Protein AF-A0A9R1AJ92-F1 (afdb_monomer)

Secondary structure (DSSP, 8-state):
-----TTTTS--HHHHHHHHHHHHHHHHHHHHHT-HHHHHHIIIIIHHHHHHHH-TT--SHHHHHHHHHHTTS-HHHHHHHHHHHHHHHHHHIIIIIGGGS--SS--S---HHHHHHHHHHHHHHHHHHHHTPPPPTTS-TTT--HHHHHHHHHHHHHHHHHHHHHHSS----GGGG-HHHHHHHS-HHHHHHHT--STTSHHHHHHHHHHHHHHHHHHHHHHHHHHHHHHHHHHT-SSPPPTTS-HHHHHHHHHHHSPPPTT--HHHHHHHHHHIIIIIIHHH-SS--HHHHHHHHHHHHHHHHHHHHHHHHHH-------GGGS-TTTHHHHHHHHHHHHHHTTTTHHHHHHHTTT---SSSS--HHHHHHHHHHHHHHHHHHHHHHHHHHHHHHHTT-HHHHHHHHHHHHHHHHTTTT-TT-TT--TT-HHHHHHHHHHHHHHSTTS---HHHHHHHHHHHHHHHT--SS-HHHHHHHHHHHHHHHHHHHHHHHHHHH-S---GGGTTTS-THHHHS--

Radius of gyration: 37.35 Å; Cα contacts (8 Å, |Δi|>4): 390; chains: 1; bounding box: 78×47×112 Å

Mean predicted aligned error: 16.22 Å

Organism: Triticum turgidum subsp. durum (NCBI:txid4567)

InterPro domains:
  IPR045065 Exportin-1/5 [PTHR11223] (3-521)

Solvent-accessible surface area (backbone atoms only — not comparable to full-atom values): 30553 Å² total; per-residue (Å²): 132,88,84,58,63,103,69,50,56,62,65,51,28,64,64,35,53,67,44,47,62,57,52,49,49,50,55,51,48,25,61,77,65,65,35,64,66,54,45,47,47,45,62,70,53,52,44,52,33,48,52,57,56,73,39,81,84,46,92,44,72,62,45,52,49,33,59,64,45,47,80,77,42,64,63,71,45,41,56,50,26,54,52,54,45,50,50,48,52,51,51,50,37,61,64,67,48,57,66,70,71,69,89,66,96,73,97,77,86,72,64,65,73,55,52,53,53,54,51,51,52,49,55,47,51,53,50,48,56,53,65,66,58,77,82,59,91,88,56,60,76,92,73,64,44,58,70,58,50,58,48,49,64,66,45,46,63,58,53,51,53,49,50,55,54,56,68,72,46,84,78,88,52,91,73,67,75,44,56,67,62,51,61,69,70,50,53,68,66,60,31,59,76,72,64,60,84,52,64,83,35,73,65,46,52,38,51,52,52,51,47,60,65,41,44,61,28,55,49,39,50,50,49,29,60,49,42,37,52,52,39,45,46,57,73,68,37,82,80,69,84,53,87,87,52,62,67,64,58,58,47,52,52,51,51,75,79,39,82,74,55,96,84,60,53,74,64,61,52,49,52,35,52,48,46,41,48,68,46,50,38,57,50,74,43,83,72,86,39,74,65,38,51,62,68,38,38,71,59,54,40,54,49,43,49,37,44,33,48,40,54,32,62,75,53,50,65,76,83,72,90,54,30,82,67,40,60,81,88,45,20,67,56,41,41,52,50,53,49,47,48,59,59,41,47,78,56,72,55,52,56,56,62,32,66,75,68,74,54,96,76,89,79,89,62,81,54,65,65,58,54,48,49,54,52,52,53,48,51,50,50,53,52,51,52,50,47,47,51,52,51,52,52,37,56,55,48,46,76,77,33,70,68,57,43,53,54,51,50,52,52,53,50,54,39,49,76,75,43,67,79,51,78,85,49,87,84,61,71,82,82,42,66,66,56,55,53,54,45,51,50,50,30,54,74,52,44,61,94,65,80,71,56,68,37,59,36,52,51,50,50,54,52,50,52,58,40,73,67,47,83,88,50,59,64,64,62,43,43,51,56,52,50,50,52,51,47,50,49,49,56,50,33,56,53,51,49,51,68,64,47,48,92,73,86,64,76,92,45,61,82,68,75,47,65,73,75,71,74,54,78,134

Foldseek 3Di:
DDPAPPCRLCLALVVLVVCLVVLLVLLVCCQVVVQPVSLCCCPPRVLVSLLSLLLQPQPAPSNVSSVVCCVVHDVVSSVVSNVSSVVSNLSNCVRPPVVVPPPDDDPPDDPSVVVSVVVSVVVSVVSNVLSPDDDPPQFDPVLDGSVLVVVCVSCVVVLVLLVVQLVPDDPQDVVVLPLVVVLVRGDPVNCSNVVPPDSPDLSSVLSNVLNVVQVQLVLLVVLLVVLLVLLLDQLVDPVHDALPDDLVVSLVVSCVVDPDDPSDDSVSSSVSSCCCNVQLRVQVPVDDFPVLSVLCSVVSSVLSNLLSVLSSVVRNDPRQDALSSDDPSSSVVVHSVSVVCVVCVVPPDVCVVCVVVDDPDDPPDPPVVLVVVLVVLLVVLVVLLVVLVLLLVLLLVCVVDPVLVVVLVVLLVQCVVLVRVVRVDSPRDPVDPSNVVSLVVQCCSRVNPPPDGSSSSSVSSVLLVVLVPCPPDDSSVSSCVSSVVVSVSNNVSSLVSCVSSRNDDDPVVPVSNCSPVPPDDD

pLDDT: mean 74.44, std 15.18, range [26.42, 94.25]

Structure (mmCIF, N/CA/C/O backbone):
data_AF-A0A9R1AJ92-F1
#
_entry.id   AF-A0A9R1AJ92-F1
#
loop_
_atom_site.group_PDB
_atom_site.id
_atom_site.type_symbol
_atom_site.label_atom_id
_atom_site.label_alt_id
_atom_site.label_comp_id
_atom_site.label_asym_id
_atom_site.label_entity_id
_atom_site.label_seq_id
_atom_site.pdbx_PDB_ins_code
_atom_site.Cartn_x
_atom_site.Cartn_y
_atom_site.Cartn_z
_atom_site.occupancy
_atom_site.B_iso_or_equiv
_atom_site.auth_seq_id
_atom_site.auth_comp_id
_atom_site.auth_asym_id
_atom_site.auth_atom_id
_atom_site.pdbx_PDB_model_num
ATOM 1 N N . MET A 1 1 ? 29.206 19.822 -24.167 1.00 26.42 1 MET A N 1
ATOM 2 C CA . MET A 1 1 ? 30.263 19.028 -24.831 1.00 26.42 1 MET A CA 1
ATOM 3 C C . MET A 1 1 ? 29.592 17.756 -25.342 1.00 26.42 1 MET A C 1
ATOM 5 O O . MET A 1 1 ? 29.130 16.970 -24.527 1.00 26.42 1 MET A O 1
ATOM 9 N N . LEU A 1 2 ? 29.359 17.644 -26.655 1.00 29.19 2 LEU A N 1
ATOM 10 C CA . LEU A 1 2 ? 28.567 16.565 -27.265 1.00 29.19 2 LEU A CA 1
ATOM 11 C C . LEU A 1 2 ? 29.374 15.260 -27.254 1.00 29.19 2 LEU A C 1
ATOM 13 O O . LEU A 1 2 ? 30.229 15.068 -28.113 1.00 29.19 2 LEU A O 1
ATOM 17 N N . ASN A 1 3 ? 29.125 14.377 -26.287 1.00 32.22 3 ASN A N 1
ATOM 18 C CA . ASN A 1 3 ? 29.667 13.022 -26.328 1.00 32.22 3 ASN A CA 1
ATOM 19 C C . ASN A 1 3 ? 28.737 12.176 -27.208 1.00 32.22 3 ASN A C 1
ATOM 21 O O . ASN A 1 3 ? 27.796 11.554 -26.724 1.00 32.22 3 ASN A O 1
ATOM 25 N N . MET A 1 4 ? 28.926 12.286 -28.523 1.00 37.81 4 MET A N 1
ATOM 26 C CA . MET A 1 4 ? 28.162 11.528 -29.512 1.00 37.81 4 MET A CA 1
ATOM 27 C C . MET A 1 4 ? 28.721 10.107 -29.637 1.00 37.81 4 MET A C 1
ATOM 29 O O . MET A 1 4 ? 29.903 9.902 -29.383 1.00 37.81 4 MET A O 1
ATOM 33 N N . ASN A 1 5 ? 27.856 9.162 -30.025 1.00 47.72 5 ASN A N 1
ATOM 34 C CA . ASN A 1 5 ? 28.114 7.753 -30.367 1.00 47.72 5 ASN A CA 1
ATOM 35 C C . ASN A 1 5 ? 29.521 7.462 -30.924 1.00 47.72 5 ASN A C 1
ATOM 37 O O . ASN A 1 5 ? 30.137 8.334 -31.514 1.00 47.72 5 ASN A O 1
ATOM 41 N N . LEU A 1 6 ? 29.990 6.210 -30.846 1.00 45.72 6 LEU A N 1
ATOM 42 C CA . LEU A 1 6 ? 31.336 5.750 -31.260 1.00 45.72 6 LEU A CA 1
ATOM 43 C C . LEU A 1 6 ? 31.898 6.355 -32.578 1.00 45.72 6 LEU A C 1
ATOM 45 O O . LEU A 1 6 ? 33.109 6.490 -32.709 1.00 45.72 6 LEU A O 1
ATOM 49 N N . PHE A 1 7 ? 31.047 6.738 -33.539 1.00 52.03 7 PHE A N 1
ATOM 50 C CA . PHE A 1 7 ? 31.431 7.346 -34.827 1.00 52.03 7 PHE A CA 1
ATOM 51 C C . PHE A 1 7 ? 31.183 8.864 -34.957 1.00 52.03 7 PHE A C 1
ATOM 53 O O . PHE A 1 7 ? 31.450 9.468 -35.999 1.00 52.03 7 PHE A O 1
ATOM 60 N N . GLY A 1 8 ? 30.641 9.502 -33.923 1.00 58.72 8 GLY A N 1
ATOM 61 C CA . GLY A 1 8 ? 30.175 10.880 -33.959 1.00 58.72 8 GLY A CA 1
ATOM 62 C C . GLY A 1 8 ? 29.174 11.119 -35.093 1.00 58.72 8 GLY A C 1
ATOM 63 O O . GLY A 1 8 ? 28.369 10.257 -35.439 1.00 58.72 8 GLY A O 1
ATOM 64 N N . SER A 1 9 ? 29.237 12.310 -35.688 1.00 63.56 9 SER A N 1
ATOM 65 C CA . SER A 1 9 ? 28.392 12.703 -36.824 1.00 63.56 9 SER A CA 1
ATOM 66 C C . SER A 1 9 ? 29.147 12.795 -38.157 1.00 63.56 9 SER A C 1
ATOM 68 O O . SER A 1 9 ? 28.755 13.564 -39.037 1.00 63.56 9 SER A O 1
ATOM 70 N N . TRP A 1 10 ? 30.245 12.039 -38.304 1.00 72.88 10 TRP A N 1
ATOM 71 C CA . TRP A 1 10 ? 31.053 11.984 -39.537 1.00 72.88 10 TRP A CA 1
ATOM 72 C C . TRP A 1 10 ? 31.510 13.366 -40.040 1.00 72.88 10 TRP A C 1
ATOM 74 O O . TRP A 1 10 ? 31.472 13.683 -41.235 1.00 72.88 10 TRP A O 1
ATOM 84 N N . VAL A 1 11 ? 31.856 14.237 -39.091 1.00 69.56 11 VAL A N 1
ATOM 85 C CA . VAL A 1 11 ? 32.136 15.655 -39.345 1.00 69.56 11 VAL A CA 1
ATOM 86 C C . VAL A 1 11 ? 33.513 15.838 -39.985 1.00 69.56 11 VAL A C 1
ATOM 88 O O . VAL A 1 11 ? 33.649 16.606 -40.936 1.00 69.56 11 VAL A O 1
ATOM 91 N N . ASP A 1 12 ? 34.514 15.102 -39.500 1.00 74.19 12 ASP A N 1
ATOM 92 C CA . ASP A 1 12 ? 35.875 15.108 -40.035 1.00 74.19 12 ASP A CA 1
ATOM 93 C C . ASP A 1 12 ? 35.987 14.152 -41.232 1.00 74.19 12 ASP A C 1
ATOM 95 O O . ASP A 1 12 ? 35.789 12.941 -41.109 1.00 74.19 12 ASP A O 1
ATOM 99 N N . GLY A 1 13 ? 36.298 14.703 -42.407 1.00 74.06 13 GLY A N 1
ATOM 100 C CA . GLY A 1 13 ? 36.431 13.938 -43.645 1.00 74.06 13 GLY A CA 1
ATOM 101 C C . GLY A 1 13 ? 37.659 13.025 -43.700 1.00 74.06 13 GLY A C 1
ATOM 102 O O . GLY A 1 13 ? 37.654 12.087 -44.487 1.00 74.06 13 GLY A O 1
ATOM 103 N N . GLU A 1 14 ? 38.699 13.272 -42.906 1.00 79.25 14 GLU A N 1
ATOM 104 C CA . GLU A 1 14 ? 39.882 12.410 -42.819 1.00 79.25 14 GLU A CA 1
ATOM 105 C C . GLU A 1 14 ? 39.591 11.206 -41.927 1.00 79.25 14 GLU A C 1
ATOM 107 O O . GLU A 1 14 ? 39.567 10.081 -42.425 1.00 79.25 14 GLU A O 1
ATOM 112 N N . ALA A 1 15 ? 39.176 11.451 -40.682 1.00 80.06 15 ALA A N 1
ATOM 113 C CA . ALA A 1 15 ? 38.771 10.390 -39.759 1.00 80.06 15 ALA A CA 1
ATOM 114 C C . ALA A 1 15 ? 37.630 9.519 -40.320 1.00 80.06 15 ALA A C 1
ATOM 116 O O . ALA A 1 15 ? 37.617 8.304 -40.134 1.00 80.06 15 ALA A O 1
ATOM 117 N N . THR A 1 16 ? 36.685 10.114 -41.062 1.00 82.69 16 THR A N 1
ATOM 118 C CA . THR A 1 16 ? 35.616 9.355 -41.734 1.00 82.69 16 THR A CA 1
ATOM 119 C C . THR A 1 16 ? 36.184 8.361 -42.744 1.00 82.69 16 THR A C 1
ATOM 121 O O . THR A 1 16 ? 35.738 7.218 -42.793 1.00 82.69 16 THR A O 1
ATOM 124 N N . ARG A 1 17 ? 37.162 8.768 -43.559 1.00 82.31 17 ARG A N 1
ATOM 125 C CA . ARG A 1 17 ? 37.736 7.889 -44.587 1.00 82.31 17 ARG A CA 1
ATOM 126 C C . ARG A 1 17 ? 38.526 6.741 -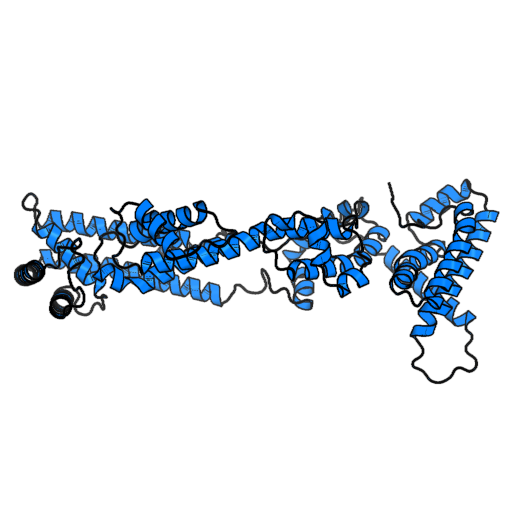43.978 1.00 82.31 17 ARG A C 1
ATOM 128 O O . ARG A 1 17 ? 38.472 5.642 -44.521 1.00 82.31 17 ARG A O 1
ATOM 135 N N . ASP A 1 18 ? 39.177 6.980 -42.848 1.00 82.38 18 ASP A N 1
ATOM 136 C CA . ASP A 1 18 ? 39.908 5.942 -42.121 1.00 82.38 18 ASP A CA 1
ATOM 137 C C . ASP A 1 18 ? 38.950 4.966 -41.417 1.00 82.38 18 ASP A C 1
ATOM 139 O O . ASP A 1 18 ? 39.196 3.760 -41.370 1.00 82.38 18 ASP A O 1
ATOM 143 N N . ALA A 1 19 ? 37.806 5.459 -40.934 1.00 84.69 19 ALA A N 1
ATOM 144 C CA . ALA A 1 19 ? 36.811 4.654 -40.229 1.00 84.69 19 ALA A CA 1
ATOM 145 C C . ALA A 1 19 ? 35.868 3.857 -41.155 1.00 84.69 19 ALA A C 1
ATOM 147 O O . ALA A 1 19 ? 35.402 2.781 -40.771 1.00 84.69 19 ALA A O 1
ATOM 148 N N . VAL A 1 20 ? 35.560 4.339 -42.368 1.00 86.81 20 VAL A N 1
ATOM 149 C CA . VAL A 1 20 ? 34.607 3.668 -43.277 1.00 86.81 20 VAL A CA 1
ATOM 150 C C . VAL A 1 20 ? 35.020 2.230 -43.639 1.00 86.81 20 VAL A C 1
ATOM 152 O O . VAL A 1 20 ? 34.149 1.361 -43.581 1.00 86.81 20 VAL A O 1
ATOM 155 N N . PRO A 1 21 ? 36.288 1.909 -43.972 1.00 87.25 21 PRO A N 1
ATOM 156 C CA . PRO A 1 21 ? 36.707 0.530 -44.228 1.00 87.25 21 PRO A CA 1
ATOM 157 C C . PRO A 1 21 ? 36.405 -0.411 -43.057 1.00 87.25 21 PRO A C 1
ATOM 159 O O . PRO A 1 21 ? 35.867 -1.499 -43.264 1.00 87.25 21 PRO A O 1
ATOM 162 N N . PHE A 1 22 ? 36.668 0.039 -41.826 1.00 86.69 22 PHE A N 1
ATOM 163 C CA . PHE A 1 22 ? 36.322 -0.698 -40.613 1.00 86.69 22 PHE A CA 1
ATOM 164 C C . PHE A 1 22 ? 34.803 -0.887 -40.479 1.00 86.69 22 PHE A C 1
A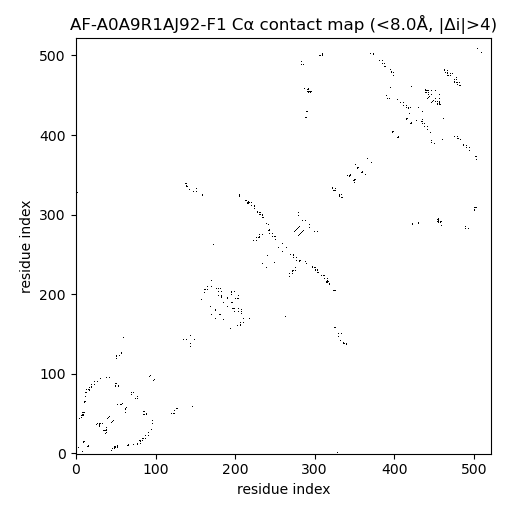TOM 166 O O . PHE A 1 22 ? 34.335 -1.994 -40.228 1.00 86.69 22 PHE A O 1
ATOM 173 N N . CYS A 1 23 ? 34.013 0.157 -40.733 1.00 87.06 23 CYS A N 1
ATOM 174 C CA . CYS A 1 23 ? 32.550 0.085 -40.688 1.00 87.06 23 CYS A CA 1
ATOM 175 C C . CYS A 1 23 ? 31.971 -0.893 -41.716 1.00 87.06 23 CYS A C 1
ATOM 177 O O . CYS A 1 23 ? 31.059 -1.655 -41.402 1.00 87.06 23 CYS A O 1
ATOM 179 N N . ARG A 1 24 ? 32.523 -0.918 -42.933 1.00 87.25 24 ARG A N 1
ATOM 180 C CA . ARG A 1 24 ? 32.135 -1.883 -43.971 1.00 87.25 24 ARG A CA 1
ATOM 181 C C . ARG A 1 24 ? 32.476 -3.308 -43.544 1.00 87.25 24 ARG A C 1
ATOM 183 O O . ARG A 1 24 ? 31.642 -4.197 -43.695 1.00 87.25 24 ARG A O 1
ATOM 190 N N . ALA A 1 25 ? 33.648 -3.522 -42.941 1.00 86.31 25 ALA A N 1
ATOM 191 C CA . ALA A 1 25 ? 34.011 -4.816 -42.368 1.00 86.31 25 ALA A CA 1
ATOM 192 C C . ALA A 1 25 ? 33.035 -5.242 -41.257 1.00 86.31 25 ALA A C 1
ATOM 194 O O . ALA A 1 25 ? 32.592 -6.386 -41.260 1.00 86.31 25 ALA A O 1
ATOM 195 N N . LEU A 1 26 ? 32.617 -4.328 -40.371 1.00 83.94 26 LEU A N 1
ATOM 196 C CA . LEU A 1 26 ? 31.601 -4.618 -39.352 1.00 83.94 26 LEU A CA 1
ATOM 197 C C . LEU A 1 26 ? 30.264 -5.052 -39.962 1.00 83.94 26 LEU A C 1
ATOM 199 O O . LEU A 1 26 ? 29.659 -6.000 -39.467 1.00 83.94 26 LEU A O 1
ATOM 203 N N . VAL A 1 27 ? 29.814 -4.406 -41.043 1.00 85.06 27 VAL A N 1
ATOM 204 C CA . VAL A 1 27 ? 28.596 -4.819 -41.761 1.00 85.06 27 VAL A CA 1
ATOM 205 C C . VAL A 1 27 ? 28.739 -6.249 -42.282 1.00 85.06 27 VAL A C 1
ATOM 207 O O . VAL A 1 27 ? 27.863 -7.073 -42.037 1.00 85.06 27 VAL A O 1
ATOM 210 N N . GLN A 1 28 ? 29.864 -6.586 -42.919 1.00 84.50 28 GLN A N 1
ATOM 211 C CA . GLN A 1 28 ? 30.104 -7.947 -43.418 1.00 84.50 28 GLN A CA 1
ATOM 212 C C . GLN A 1 28 ? 30.192 -8.981 -42.288 1.00 84.50 28 GLN A C 1
ATOM 214 O O . GLN A 1 28 ? 29.616 -10.063 -42.391 1.00 84.50 28 GLN A O 1
ATOM 219 N N . VAL A 1 29 ? 30.848 -8.640 -41.176 1.00 82.44 29 VAL A N 1
ATOM 220 C CA . VAL A 1 29 ? 30.914 -9.500 -39.987 1.00 82.44 29 VAL A CA 1
ATOM 221 C C . VAL A 1 29 ? 29.519 -9.726 -39.409 1.00 82.44 29 VAL A C 1
ATOM 223 O O . VAL A 1 29 ? 29.192 -10.857 -39.060 1.00 82.44 29 VAL A O 1
ATOM 226 N N . ALA A 1 30 ? 28.665 -8.702 -39.347 1.00 80.06 30 ALA A N 1
ATOM 227 C CA . ALA A 1 30 ? 27.297 -8.841 -38.845 1.00 80.06 30 ALA A CA 1
ATOM 228 C C . ALA A 1 30 ? 26.463 -9.816 -39.680 1.00 80.06 30 ALA A C 1
ATOM 230 O O . ALA A 1 30 ? 25.677 -10.580 -39.122 1.00 80.06 30 ALA A O 1
ATOM 231 N N . VAL A 1 31 ? 26.661 -9.815 -41.000 1.00 79.56 31 VAL A N 1
ATOM 232 C CA . VAL A 1 31 ? 26.029 -10.773 -41.918 1.00 79.56 31 VAL A CA 1
ATOM 233 C C . VAL A 1 31 ? 26.561 -12.174 -41.695 1.00 79.56 31 VAL A C 1
ATOM 235 O O . VAL A 1 31 ? 25.779 -13.092 -41.468 1.00 79.56 31 VAL A O 1
ATOM 238 N N . ALA A 1 32 ? 27.884 -12.332 -41.737 1.00 81.00 32 ALA A N 1
ATOM 239 C CA . ALA A 1 32 ? 28.534 -13.634 -41.659 1.00 81.00 32 ALA A CA 1
ATOM 240 C C . ALA A 1 32 ? 28.264 -14.341 -40.324 1.00 81.00 32 ALA A C 1
ATOM 242 O O . ALA A 1 32 ? 28.118 -15.557 -40.281 1.00 81.00 32 ALA A O 1
ATOM 243 N N . THR A 1 33 ? 28.178 -13.576 -39.234 1.00 77.44 33 THR A N 1
ATOM 244 C CA . THR A 1 33 ? 27.981 -14.110 -37.878 1.00 77.44 33 THR A CA 1
ATOM 245 C C . THR A 1 33 ? 26.521 -14.132 -37.431 1.00 77.44 33 THR A C 1
ATOM 247 O O . THR A 1 33 ? 26.238 -14.622 -36.341 1.00 77.44 33 THR A O 1
ATOM 250 N N . GLN A 1 34 ? 25.602 -13.556 -38.218 1.00 74.56 34 GLN A N 1
ATOM 251 C CA . GLN A 1 34 ? 24.207 -13.301 -37.829 1.00 74.56 34 GLN A CA 1
ATOM 252 C C . GLN A 1 34 ? 24.068 -12.646 -36.440 1.00 74.56 34 GLN A C 1
ATOM 254 O O . GLN A 1 34 ? 23.079 -12.834 -35.729 1.00 74.56 34 GLN A O 1
ATOM 259 N N . ASN A 1 35 ? 25.065 -11.858 -36.031 1.00 74.31 35 ASN A N 1
ATOM 260 C CA . ASN A 1 35 ? 25.120 -11.303 -34.690 1.00 74.31 35 ASN A CA 1
ATOM 261 C C . ASN A 1 35 ? 24.077 -10.185 -34.526 1.00 74.31 35 ASN A C 1
ATOM 263 O O . ASN A 1 35 ? 24.208 -9.090 -35.081 1.00 74.31 35 ASN A O 1
ATOM 267 N N . SER A 1 36 ? 23.044 -10.457 -33.726 1.00 68.44 36 SER A N 1
ATOM 268 C CA . SER A 1 36 ? 21.927 -9.539 -33.477 1.00 68.44 36 SER A CA 1
ATOM 269 C C . SER A 1 36 ? 22.364 -8.221 -32.830 1.00 68.44 36 SER A C 1
ATOM 271 O O . SER A 1 36 ? 21.834 -7.167 -33.188 1.00 68.44 36 SER A O 1
ATOM 273 N N . LYS A 1 37 ? 23.371 -8.248 -31.943 1.00 66.81 37 LYS A N 1
ATOM 274 C CA . LYS A 1 37 ? 23.925 -7.047 -31.294 1.00 66.81 37 LYS A CA 1
ATOM 275 C C . LYS A 1 37 ? 24.599 -6.141 -32.320 1.00 66.81 37 LYS A C 1
ATOM 277 O O . LYS A 1 37 ? 24.328 -4.943 -32.364 1.00 66.81 37 LYS A O 1
ATOM 282 N N . LEU A 1 38 ? 25.429 -6.723 -33.185 1.00 71.31 38 LEU A N 1
ATOM 283 C CA . LEU A 1 38 ? 26.136 -5.968 -34.216 1.00 71.31 38 LEU A CA 1
ATOM 284 C C . LEU A 1 38 ? 25.164 -5.411 -35.265 1.00 71.31 38 LEU A C 1
ATOM 286 O O . LEU A 1 38 ? 25.282 -4.252 -35.657 1.00 71.31 38 LEU A O 1
ATOM 290 N N . ARG A 1 39 ? 24.138 -6.184 -35.642 1.00 76.88 39 ARG A N 1
ATOM 291 C CA . ARG A 1 39 ? 23.049 -5.712 -36.510 1.00 76.88 39 ARG A CA 1
ATOM 292 C C . ARG A 1 39 ? 22.290 -4.531 -35.897 1.00 76.88 39 ARG A C 1
ATOM 294 O O . ARG A 1 39 ? 22.009 -3.566 -36.605 1.00 76.88 39 ARG A O 1
ATOM 301 N N . ARG A 1 40 ? 21.971 -4.585 -34.597 1.00 70.19 40 ARG A N 1
ATOM 302 C CA . ARG A 1 40 ? 21.286 -3.491 -33.887 1.00 70.19 40 ARG A CA 1
ATOM 303 C C . ARG A 1 40 ? 22.135 -2.218 -33.910 1.00 70.19 40 ARG A C 1
ATOM 305 O O . ARG A 1 40 ? 21.636 -1.172 -34.303 1.00 70.19 40 ARG A O 1
ATOM 312 N N . PHE A 1 41 ? 23.421 -2.326 -33.596 1.00 73.19 41 PHE A N 1
ATOM 313 C CA . PHE A 1 41 ? 24.359 -1.204 -33.669 1.00 73.19 41 PHE A CA 1
ATOM 314 C C . PHE A 1 41 ? 24.444 -0.591 -35.082 1.00 73.19 41 PHE A C 1
ATOM 316 O O . PHE A 1 41 ? 24.369 0.627 -35.253 1.00 73.19 41 PHE A O 1
ATOM 323 N N . ILE A 1 42 ? 24.521 -1.430 -36.122 1.00 80.88 42 ILE A N 1
ATOM 324 C CA . ILE A 1 42 ? 24.535 -0.975 -37.521 1.00 80.88 42 ILE A CA 1
ATOM 325 C C . ILE A 1 42 ? 23.271 -0.174 -37.860 1.00 80.88 42 ILE A C 1
ATOM 327 O O . ILE A 1 42 ? 23.366 0.898 -38.458 1.00 80.88 42 ILE A O 1
ATOM 331 N N . LEU A 1 43 ? 22.093 -0.678 -37.485 1.00 77.50 43 LEU A N 1
ATOM 332 C CA . LEU A 1 43 ? 20.809 -0.088 -37.868 1.00 77.50 43 LEU A CA 1
ATOM 333 C C . LEU A 1 43 ? 20.396 1.118 -37.018 1.00 77.50 43 LEU A C 1
ATOM 335 O O . LEU A 1 43 ? 19.788 2.044 -37.551 1.00 77.50 43 LEU A O 1
ATOM 339 N N . HIS A 1 44 ? 20.707 1.124 -35.722 1.00 72.50 44 HIS A N 1
ATOM 340 C CA . HIS A 1 44 ? 20.224 2.149 -34.792 1.00 72.50 44 HIS A CA 1
ATOM 341 C C . HIS A 1 44 ? 21.231 3.276 -34.537 1.00 72.50 44 HIS A C 1
ATOM 343 O O . HIS A 1 44 ? 20.805 4.407 -34.288 1.00 72.50 44 HIS A O 1
ATOM 349 N N . ASP A 1 45 ? 22.533 3.008 -34.677 1.00 72.06 45 ASP A N 1
ATOM 350 C CA . ASP A 1 45 ? 23.584 3.989 -34.392 1.00 72.06 45 ASP A CA 1
ATOM 351 C C . ASP A 1 45 ? 24.310 4.437 -35.660 1.00 72.06 45 ASP A C 1
ATOM 353 O O . ASP A 1 45 ? 24.347 5.631 -35.973 1.00 72.06 45 ASP A O 1
ATOM 357 N N . MET A 1 46 ? 24.854 3.489 -36.428 1.00 81.19 46 MET A N 1
ATOM 358 C CA . MET A 1 46 ? 25.688 3.813 -37.587 1.00 81.19 46 MET A CA 1
ATOM 359 C C . MET A 1 46 ? 24.868 4.361 -38.759 1.00 81.19 46 MET A C 1
ATOM 361 O O . MET A 1 46 ? 25.160 5.451 -39.254 1.00 81.19 46 MET A O 1
ATOM 365 N N . LEU A 1 47 ? 23.823 3.645 -39.184 1.00 84.44 47 LEU A N 1
ATOM 366 C CA . LEU A 1 47 ? 23.016 4.027 -40.341 1.00 84.44 47 LEU A CA 1
ATOM 367 C C . LEU A 1 47 ? 22.382 5.422 -40.191 1.00 84.44 47 LEU A C 1
ATOM 369 O O . LEU A 1 47 ? 22.526 6.230 -41.114 1.00 84.44 47 LEU A O 1
ATOM 373 N N . PRO A 1 48 ? 21.737 5.779 -39.064 1.00 77.50 48 PRO A N 1
ATOM 374 C CA . PRO A 1 48 ? 21.140 7.101 -38.929 1.00 77.50 48 PRO A CA 1
ATOM 375 C C . PRO A 1 48 ? 22.183 8.220 -38.924 1.00 77.50 48 PRO A C 1
ATOM 377 O O . PRO A 1 48 ? 21.933 9.275 -39.506 1.00 77.50 48 PRO A O 1
ATOM 380 N N . ALA A 1 49 ? 23.362 8.000 -38.329 1.00 78.44 49 ALA A N 1
ATOM 381 C CA . ALA A 1 49 ? 24.463 8.961 -38.383 1.00 78.44 49 ALA A CA 1
ATOM 382 C C . ALA A 1 49 ? 24.952 9.169 -39.828 1.00 78.44 49 ALA A C 1
ATOM 384 O O . ALA A 1 49 ? 25.154 10.307 -40.262 1.00 78.44 49 ALA A O 1
ATOM 385 N N . THR A 1 50 ? 25.071 8.088 -40.607 1.00 85.56 50 THR A N 1
ATOM 386 C CA . THR A 1 50 ? 25.423 8.150 -42.031 1.00 85.56 50 THR A CA 1
ATOM 387 C C . THR A 1 50 ? 24.375 8.923 -42.839 1.00 85.56 50 THR A C 1
ATOM 389 O O . THR A 1 50 ? 24.734 9.823 -43.600 1.00 85.56 50 THR A O 1
ATOM 392 N N . ILE A 1 51 ? 23.079 8.650 -42.647 1.00 84.88 51 ILE A N 1
ATOM 393 C CA . ILE A 1 51 ? 21.996 9.369 -43.344 1.00 84.88 51 ILE A CA 1
ATOM 394 C C . ILE A 1 51 ? 22.002 10.860 -42.973 1.00 84.88 51 ILE A C 1
ATOM 396 O O . ILE A 1 51 ? 21.934 11.704 -43.871 1.00 84.88 51 ILE A O 1
ATOM 400 N N . LYS A 1 52 ? 22.145 11.201 -41.681 1.00 78.56 52 LYS A N 1
ATOM 401 C CA . LYS A 1 52 ? 22.245 12.594 -41.200 1.00 78.56 52 LYS A CA 1
ATOM 402 C C . LYS A 1 52 ? 23.407 13.337 -41.876 1.00 78.56 52 LYS A C 1
ATOM 404 O O . LYS A 1 52 ? 23.231 14.470 -42.325 1.00 78.56 52 LYS A O 1
ATOM 409 N N . ARG A 1 53 ? 24.571 12.691 -42.036 1.00 80.31 53 ARG A N 1
ATOM 410 C CA . ARG A 1 53 ? 25.732 13.278 -42.733 1.00 80.31 53 ARG A CA 1
ATOM 411 C C . ARG A 1 53 ? 25.497 13.497 -44.228 1.00 80.31 53 ARG A C 1
ATOM 413 O O . ARG A 1 53 ? 25.949 14.510 -44.771 1.00 80.31 53 ARG A O 1
ATOM 420 N N . LEU A 1 54 ? 24.809 12.560 -44.883 1.00 84.31 54 LEU A N 1
ATOM 421 C CA . LEU A 1 54 ? 24.471 12.606 -46.312 1.00 84.31 54 LEU A CA 1
ATOM 422 C C . LEU A 1 54 ? 23.331 13.590 -46.639 1.00 84.31 54 LEU A C 1
ATOM 424 O O . LEU A 1 54 ? 23.020 13.795 -47.817 1.00 84.31 54 LEU A O 1
ATOM 428 N N . CYS A 1 55 ? 22.692 14.178 -45.625 1.00 80.12 55 CYS A N 1
ATOM 429 C CA . CYS A 1 55 ? 21.640 15.179 -45.757 1.00 80.12 55 CYS A CA 1
ATOM 430 C C . CYS A 1 55 ? 22.224 16.596 -45.613 1.00 80.12 55 CYS A C 1
ATOM 432 O O . CYS A 1 55 ? 22.331 17.125 -44.510 1.00 80.12 55 CYS A O 1
ATOM 434 N N . THR A 1 56 ? 22.649 17.196 -46.727 1.00 71.19 56 THR A N 1
ATOM 435 C CA . THR A 1 56 ? 23.432 18.448 -46.762 1.00 71.19 56 THR A CA 1
ATOM 436 C C . THR A 1 56 ? 22.675 19.693 -46.303 1.00 71.19 56 THR A C 1
ATOM 438 O O . THR A 1 56 ? 23.290 20.618 -45.769 1.00 71.19 56 THR A O 1
ATOM 441 N N . ASP A 1 57 ? 21.353 19.713 -46.473 1.00 72.00 57 ASP A N 1
ATOM 442 C CA . ASP A 1 57 ? 20.538 20.910 -46.220 1.00 72.00 57 ASP A CA 1
ATOM 443 C C . ASP A 1 57 ? 19.802 20.864 -44.873 1.00 72.00 57 ASP A C 1
ATOM 445 O O . ASP A 1 57 ? 19.042 21.771 -44.544 1.00 72.00 57 ASP A O 1
ATOM 449 N N . LEU A 1 58 ? 20.047 19.830 -44.063 1.00 73.94 58 LEU A N 1
ATOM 450 C CA . LEU A 1 58 ? 19.359 19.614 -42.793 1.00 73.94 58 LEU A CA 1
ATOM 451 C C . LEU A 1 58 ? 19.767 20.675 -41.744 1.00 73.94 58 LEU A C 1
ATOM 453 O O . LEU A 1 58 ? 20.965 20.866 -41.518 1.00 73.94 58 LEU A O 1
ATOM 457 N N . PRO A 1 59 ? 18.826 21.347 -41.052 1.00 68.75 59 PRO A N 1
ATOM 458 C CA . PRO A 1 59 ? 19.141 22.404 -40.086 1.00 68.75 59 PRO A CA 1
ATOM 459 C C . PRO A 1 59 ? 19.586 21.869 -38.702 1.00 68.75 59 PRO A C 1
ATOM 461 O O . PRO A 1 59 ? 19.130 22.339 -37.660 1.00 68.75 59 PRO A O 1
ATOM 464 N N . CYS A 1 60 ? 20.517 20.908 -38.656 1.00 67.94 60 CYS A N 1
ATOM 465 C CA . CYS A 1 60 ? 21.104 20.366 -37.416 1.00 67.94 60 CYS A CA 1
ATOM 466 C C . CYS A 1 60 ? 22.392 21.064 -36.959 1.00 67.94 60 CYS A C 1
ATOM 468 O O . CYS A 1 60 ? 23.114 21.669 -37.759 1.00 67.94 60 CYS A O 1
ATOM 470 N N . ALA A 1 61 ? 22.747 20.877 -35.680 1.00 65.38 61 ALA A N 1
ATOM 471 C CA . ALA A 1 61 ? 24.056 21.243 -35.143 1.00 65.38 61 ALA A CA 1
ATOM 472 C C . ALA A 1 61 ? 25.193 20.534 -35.890 1.00 65.38 61 ALA A C 1
ATOM 474 O O . ALA A 1 61 ? 26.240 21.139 -36.125 1.00 65.38 61 ALA A O 1
ATOM 475 N N . VAL A 1 62 ? 24.970 19.297 -36.340 1.00 63.31 62 VAL A N 1
ATOM 476 C CA . VAL A 1 62 ? 25.911 18.543 -37.176 1.00 63.31 62 VAL A CA 1
ATOM 477 C C . VAL A 1 62 ? 26.226 19.274 -38.478 1.00 63.31 62 VAL A C 1
ATOM 479 O O . VAL A 1 62 ? 27.392 19.547 -38.745 1.00 63.31 62 VAL A O 1
ATOM 482 N N . GLN A 1 63 ? 25.220 19.653 -39.273 1.00 68.31 63 GLN A N 1
ATOM 483 C CA . GLN A 1 63 ? 25.457 20.346 -40.545 1.00 68.31 63 GLN A CA 1
ATOM 484 C C . GLN A 1 63 ? 25.961 21.777 -40.339 1.00 68.31 63 GLN A C 1
ATOM 486 O O . GLN A 1 63 ? 26.777 22.244 -41.128 1.00 68.31 63 GLN A O 1
ATOM 491 N N . ARG A 1 64 ? 25.566 22.471 -39.261 1.00 69.38 64 ARG A N 1
ATOM 492 C CA . ARG A 1 64 ? 26.168 23.769 -38.892 1.00 69.38 64 ARG A CA 1
ATOM 493 C C . ARG A 1 64 ? 27.652 23.625 -38.562 1.00 69.38 64 ARG A C 1
ATOM 495 O O . ARG A 1 64 ? 28.461 24.416 -39.036 1.00 69.38 64 ARG A O 1
ATOM 502 N N . THR A 1 65 ? 28.011 22.596 -37.799 1.00 65.06 65 THR A N 1
ATOM 503 C CA . THR A 1 65 ? 29.402 22.277 -37.459 1.00 65.06 65 THR A CA 1
ATOM 504 C C . THR A 1 65 ? 30.187 21.876 -38.705 1.00 65.06 65 THR A C 1
ATOM 506 O O . THR A 1 65 ? 31.277 22.393 -38.914 1.00 65.06 65 THR A O 1
ATOM 509 N N . ILE A 1 66 ? 29.617 21.048 -39.587 1.00 65.56 66 ILE A N 1
ATOM 510 C CA . ILE A 1 66 ? 30.223 20.697 -40.878 1.00 65.56 66 ILE A CA 1
ATOM 511 C C . ILE A 1 66 ? 30.418 21.944 -41.732 1.00 65.56 66 ILE A C 1
ATOM 513 O O . ILE A 1 66 ? 31.513 22.134 -42.232 1.00 65.56 66 ILE A O 1
ATOM 517 N N . LYS A 1 67 ? 29.419 22.821 -41.879 1.00 68.62 67 LYS A N 1
ATOM 518 C CA . LYS A 1 67 ? 29.553 24.075 -42.641 1.00 68.62 67 LYS A CA 1
ATOM 519 C C . LYS A 1 67 ? 30.658 24.958 -42.054 1.00 68.62 67 LYS A C 1
ATOM 521 O O . LYS A 1 67 ? 31.534 25.393 -42.794 1.00 68.62 67 LYS A O 1
ATOM 526 N N . LYS A 1 68 ? 30.690 25.130 -40.728 1.00 68.88 68 LYS A N 1
ATOM 527 C CA . LYS A 1 68 ? 31.721 25.907 -40.018 1.00 68.88 68 LYS A CA 1
ATOM 528 C C . LYS A 1 68 ? 33.129 25.333 -40.216 1.00 68.88 68 LYS A C 1
ATOM 530 O O . LYS A 1 68 ? 34.054 26.079 -40.516 1.00 68.88 68 LYS A O 1
ATOM 535 N N . LEU A 1 69 ? 33.283 24.018 -40.068 1.00 63.69 69 LEU A N 1
ATOM 536 C CA . LEU A 1 69 ? 34.569 23.329 -40.194 1.00 63.69 69 LEU A CA 1
ATOM 537 C C . LEU A 1 69 ? 34.964 23.073 -41.652 1.00 63.69 69 LEU A C 1
ATOM 539 O O . LEU A 1 69 ? 36.143 22.947 -41.946 1.00 63.69 69 LEU A O 1
ATOM 543 N N . SER A 1 70 ? 34.020 23.033 -42.593 1.00 61.06 70 SER A N 1
ATOM 544 C CA . SER A 1 70 ? 34.300 22.821 -44.021 1.00 61.06 70 SER A CA 1
ATOM 545 C C . SER A 1 70 ? 35.093 23.967 -44.640 1.00 61.06 70 SER A C 1
ATOM 547 O O . SER A 1 70 ? 35.846 23.733 -45.576 1.00 61.06 70 SER A O 1
ATOM 549 N N . CYS A 1 71 ? 34.994 25.172 -44.071 1.00 55.53 71 CYS A N 1
ATOM 550 C CA . CYS A 1 71 ? 35.856 26.301 -44.417 1.00 55.53 71 CYS A CA 1
ATOM 551 C C . CYS A 1 71 ? 37.310 26.106 -43.943 1.00 55.53 71 CYS A C 1
ATOM 553 O O . CYS A 1 71 ? 38.205 26.782 -44.437 1.00 55.53 71 CYS A O 1
ATOM 555 N N . GLN A 1 72 ? 37.543 25.205 -42.982 1.00 56.62 72 GLN A N 1
ATOM 556 C CA . GLN A 1 72 ? 38.848 24.909 -42.375 1.00 56.62 72 GLN A CA 1
ATOM 557 C C . GLN A 1 72 ? 39.418 23.543 -42.809 1.00 56.62 72 GLN A C 1
ATOM 559 O O . GLN A 1 72 ? 40.596 23.271 -42.596 1.00 56.62 72 GLN A O 1
ATOM 564 N N . LEU A 1 73 ? 38.599 22.679 -43.418 1.00 56.69 73 LEU A N 1
ATOM 565 C CA . LEU A 1 73 ? 38.945 21.320 -43.836 1.00 56.69 73 LEU A CA 1
ATOM 566 C C . LEU A 1 73 ? 39.108 21.237 -45.361 1.00 56.69 73 LEU A C 1
ATOM 568 O O . LEU A 1 73 ? 38.407 21.903 -46.118 1.00 56.69 73 LEU A O 1
ATOM 572 N N . ASN A 1 74 ? 39.992 20.354 -45.835 1.00 61.66 74 ASN A N 1
ATOM 573 C CA . ASN A 1 74 ? 40.196 20.115 -47.269 1.00 61.66 74 ASN A CA 1
ATOM 574 C C . ASN A 1 74 ? 38.886 19.678 -47.961 1.00 61.66 74 ASN A C 1
ATOM 576 O O . ASN A 1 74 ? 38.430 18.541 -47.796 1.00 61.66 74 ASN A O 1
ATOM 580 N N . SER A 1 75 ? 38.312 20.556 -48.791 1.00 64.50 75 SER A N 1
ATOM 581 C CA . SER A 1 75 ? 37.040 20.340 -49.507 1.00 64.50 75 SER A CA 1
ATOM 582 C C . SER A 1 75 ? 37.029 19.045 -50.333 1.00 64.50 75 SER A C 1
ATOM 584 O O . SER A 1 75 ? 36.036 18.312 -50.355 1.00 64.50 75 SER A O 1
ATOM 586 N N . SER A 1 76 ? 38.173 18.692 -50.924 1.00 68.06 76 SER A N 1
ATOM 587 C CA . SER A 1 76 ? 38.373 17.456 -51.685 1.00 68.06 76 SER A CA 1
ATOM 588 C C . SER A 1 76 ? 38.300 16.186 -50.823 1.00 68.06 76 SER A C 1
ATOM 590 O O . SER A 1 76 ? 37.773 15.167 -51.279 1.00 68.06 76 SER A O 1
ATOM 592 N N . LYS A 1 77 ? 38.780 16.227 -49.569 1.00 69.56 77 LYS A N 1
ATOM 593 C CA . LYS A 1 77 ? 38.692 15.101 -48.620 1.00 69.56 77 LYS A CA 1
ATOM 594 C C . LYS A 1 77 ? 37.246 14.902 -48.151 1.00 69.56 77 LYS A C 1
ATOM 596 O O . LYS A 1 77 ? 36.770 13.770 -48.138 1.00 69.56 77 LYS A O 1
ATOM 601 N N . SER A 1 78 ? 36.518 15.988 -47.877 1.00 72.12 78 SER A N 1
ATOM 602 C CA . SER A 1 78 ? 35.096 15.952 -47.486 1.00 72.12 78 SER A CA 1
ATOM 603 C C . SER A 1 78 ? 34.192 15.375 -48.586 1.00 72.12 78 SER A C 1
ATOM 605 O O . SER A 1 78 ? 33.316 14.552 -48.318 1.00 72.12 78 SER A O 1
ATOM 607 N N . GLN A 1 79 ? 34.436 15.730 -49.853 1.00 75.31 79 GLN A N 1
ATOM 608 C CA . GLN A 1 79 ? 33.669 15.183 -50.976 1.00 75.31 79 GLN A CA 1
ATOM 609 C C . GLN A 1 79 ? 33.914 13.680 -51.177 1.00 75.31 79 GLN A C 1
ATOM 611 O O . GLN A 1 79 ? 32.982 12.942 -51.499 1.00 75.31 79 GLN A O 1
ATOM 616 N N . LYS A 1 80 ? 35.153 13.214 -50.973 1.00 80.56 80 LYS A N 1
ATOM 617 C CA . LYS A 1 80 ? 35.491 11.782 -51.006 1.00 80.56 80 LYS A CA 1
ATOM 618 C C . LYS A 1 80 ? 34.838 11.029 -49.843 1.00 80.56 80 LYS A C 1
ATOM 620 O O . LYS A 1 80 ? 34.192 10.020 -50.090 1.00 80.56 80 LYS A O 1
ATOM 625 N N . ALA A 1 81 ? 34.880 11.580 -48.630 1.00 82.69 81 ALA A N 1
ATOM 626 C CA . ALA A 1 81 ? 34.210 11.005 -47.462 1.00 82.69 81 ALA A CA 1
ATOM 627 C C . ALA A 1 81 ? 32.695 10.818 -47.677 1.00 82.69 81 ALA A C 1
ATOM 629 O O . ALA A 1 81 ? 32.151 9.764 -47.362 1.00 82.69 81 ALA A O 1
ATOM 630 N N . SER A 1 82 ? 32.009 11.791 -48.288 1.00 83.69 82 SER A N 1
ATOM 631 C CA . SER A 1 82 ? 30.584 11.654 -48.634 1.00 83.69 82 SER A CA 1
ATOM 632 C C . SER A 1 82 ? 30.314 10.523 -49.634 1.00 83.69 82 SER A C 1
ATOM 634 O O . SER A 1 82 ? 29.282 9.861 -49.541 1.00 83.69 82 SER A O 1
ATOM 636 N N . LYS A 1 83 ? 31.228 10.277 -50.585 1.00 87.12 83 LYS A N 1
ATOM 637 C CA . LYS A 1 83 ? 31.122 9.138 -51.513 1.00 87.12 83 LYS A CA 1
ATOM 638 C C . LYS A 1 83 ? 31.321 7.811 -50.781 1.00 87.12 83 LYS A C 1
ATOM 640 O O . LYS A 1 83 ? 30.550 6.883 -51.003 1.00 87.12 83 LYS A O 1
ATOM 645 N N . ASP A 1 84 ? 32.297 7.745 -49.882 1.00 87.88 84 ASP A N 1
ATOM 646 C CA . ASP A 1 84 ? 32.587 6.545 -49.092 1.00 87.88 84 ASP A CA 1
ATOM 647 C C . ASP A 1 84 ? 31.409 6.198 -48.156 1.00 87.88 84 ASP A C 1
ATOM 649 O O . ASP A 1 84 ? 30.980 5.046 -48.081 1.00 87.88 84 ASP A O 1
ATOM 653 N N . LEU A 1 85 ? 30.793 7.208 -47.533 1.00 89.12 85 LEU A N 1
ATOM 654 C CA . LEU A 1 85 ? 29.577 7.055 -46.726 1.00 89.12 85 LEU A CA 1
ATOM 655 C C . LEU A 1 85 ? 28.343 6.676 -47.549 1.00 89.12 85 LEU A C 1
ATOM 657 O O . LEU A 1 85 ? 27.502 5.915 -47.073 1.00 89.12 85 LEU A O 1
ATOM 661 N N . TRP A 1 86 ? 28.218 7.186 -48.777 1.00 90.69 86 TRP A N 1
ATOM 662 C CA . TRP A 1 86 ? 27.154 6.771 -49.692 1.00 90.69 86 TRP A CA 1
ATOM 663 C C . TRP A 1 86 ? 27.244 5.271 -49.986 1.00 90.69 86 TRP A C 1
ATOM 665 O O . TRP A 1 86 ? 26.232 4.574 -49.933 1.00 90.69 86 TRP A O 1
ATOM 675 N N . ILE A 1 87 ? 28.456 4.772 -50.244 1.00 89.81 87 ILE A N 1
ATOM 676 C CA . ILE A 1 87 ? 28.712 3.346 -50.477 1.00 89.81 87 ILE A CA 1
ATOM 677 C C . ILE A 1 87 ? 28.370 2.536 -49.222 1.00 89.81 87 ILE A C 1
ATOM 679 O O . ILE A 1 87 ? 27.621 1.569 -49.324 1.00 89.81 87 ILE A O 1
ATOM 683 N N . LEU A 1 88 ? 28.830 2.963 -48.041 1.00 90.06 88 LEU A N 1
ATOM 684 C CA . LEU A 1 88 ? 28.494 2.308 -46.771 1.00 90.06 88 LEU A CA 1
ATOM 685 C C . LEU A 1 88 ? 26.972 2.244 -46.542 1.00 90.06 88 LEU A C 1
ATOM 687 O O . LEU A 1 88 ? 26.438 1.196 -46.191 1.00 90.06 88 LEU A O 1
ATOM 691 N N . CYS A 1 89 ? 26.252 3.344 -46.778 1.00 90.94 89 CYS A N 1
ATOM 692 C CA . CYS A 1 89 ? 24.796 3.397 -46.634 1.00 90.94 89 CYS A CA 1
ATOM 693 C C . CYS A 1 89 ? 24.089 2.440 -47.605 1.00 90.94 89 CYS A C 1
ATOM 695 O O . CYS A 1 89 ? 23.150 1.743 -47.220 1.00 90.94 89 CYS A O 1
ATOM 697 N N . GLN A 1 90 ? 24.569 2.372 -48.849 1.00 89.69 90 GLN A N 1
ATOM 698 C CA . GLN A 1 90 ? 24.045 1.460 -49.860 1.00 89.69 90 GLN A CA 1
ATOM 699 C C . GLN A 1 90 ? 24.272 -0.010 -49.481 1.00 89.69 90 GLN A C 1
ATOM 701 O O . GLN A 1 90 ? 23.386 -0.837 -49.689 1.00 89.69 90 GLN A O 1
ATOM 706 N N . GLU A 1 91 ? 25.429 -0.334 -48.903 1.00 87.31 91 GLU A N 1
ATOM 707 C CA . GLU A 1 91 ? 25.731 -1.681 -48.412 1.00 87.31 91 GLU A CA 1
ATOM 708 C C . GLU A 1 91 ? 24.829 -2.076 -47.245 1.00 87.31 91 GLU A C 1
ATOM 710 O O . GLU A 1 91 ? 24.237 -3.153 -47.275 1.00 87.31 91 GLU A O 1
ATOM 715 N N . ILE A 1 92 ? 24.647 -1.188 -46.262 1.00 88.50 92 ILE A N 1
ATOM 716 C CA . ILE A 1 92 ? 23.736 -1.432 -45.137 1.00 88.50 92 ILE A CA 1
ATOM 717 C C . ILE A 1 92 ? 22.303 -1.662 -45.642 1.00 88.50 92 ILE A C 1
ATOM 719 O O . ILE A 1 92 ? 21.644 -2.604 -45.198 1.00 88.50 92 ILE A O 1
ATOM 723 N N . TYR A 1 93 ? 21.826 -0.848 -46.590 1.00 87.25 93 TYR A N 1
ATOM 724 C CA . TYR A 1 93 ? 20.495 -1.004 -47.181 1.00 87.25 93 TYR A CA 1
ATOM 725 C C . TYR A 1 93 ? 20.325 -2.360 -47.874 1.00 87.25 93 TYR A C 1
ATOM 727 O O . TYR A 1 93 ? 19.375 -3.084 -47.576 1.00 87.25 93 TYR A O 1
ATOM 735 N N . ALA A 1 94 ? 21.254 -2.721 -48.764 1.00 84.44 94 ALA A N 1
ATOM 736 C CA . ALA A 1 94 ? 21.177 -3.962 -49.533 1.00 84.44 94 ALA A CA 1
ATOM 737 C C . ALA A 1 94 ? 21.164 -5.202 -48.627 1.00 84.44 94 ALA A C 1
ATOM 739 O O . ALA A 1 94 ? 20.486 -6.185 -48.907 1.00 84.44 94 ALA A O 1
ATOM 740 N N . VAL A 1 95 ? 21.914 -5.143 -47.531 1.00 81.56 95 VAL A N 1
ATOM 741 C CA . VAL A 1 95 ? 22.125 -6.277 -46.641 1.00 81.56 95 VAL A CA 1
ATOM 742 C C . VAL A 1 95 ? 21.029 -6.411 -45.585 1.00 81.56 95 VAL A C 1
ATOM 744 O O . VAL A 1 95 ? 20.549 -7.518 -45.339 1.00 81.56 95 VAL A O 1
ATOM 747 N N . HIS A 1 96 ? 20.647 -5.314 -44.929 1.00 76.38 96 HIS A N 1
ATOM 748 C CA . HIS A 1 96 ? 19.815 -5.372 -43.726 1.00 76.38 96 HIS A CA 1
ATOM 749 C C . HIS A 1 96 ? 18.384 -4.876 -43.913 1.00 76.38 96 HIS A C 1
ATOM 751 O O . HIS A 1 96 ? 17.541 -5.261 -43.104 1.00 76.38 96 HIS A O 1
ATOM 757 N N . ILE A 1 97 ? 18.118 -4.057 -44.936 1.00 77.50 97 ILE A N 1
ATOM 758 C CA . ILE A 1 97 ? 16.807 -3.430 -45.172 1.00 77.50 97 ILE A CA 1
ATOM 759 C C . ILE A 1 97 ? 16.092 -4.138 -46.319 1.00 77.50 97 ILE A C 1
ATOM 761 O O . ILE A 1 97 ? 15.008 -4.674 -46.135 1.00 77.50 97 ILE A O 1
ATOM 765 N N . GLN A 1 98 ? 16.737 -4.237 -47.482 1.00 72.88 98 GLN A N 1
ATOM 766 C CA . GLN A 1 98 ? 16.143 -4.862 -48.664 1.00 72.88 98 GLN A CA 1
ATOM 767 C C . GLN A 1 98 ? 15.806 -6.348 -48.442 1.00 72.88 98 GLN A C 1
ATOM 769 O O . GLN A 1 98 ? 14.796 -6.827 -48.943 1.00 72.88 98 GLN A O 1
ATOM 774 N N . ASN A 1 99 ? 16.607 -7.066 -47.648 1.00 61.09 99 ASN A N 1
ATOM 775 C CA . ASN A 1 99 ? 16.369 -8.478 -47.324 1.00 61.09 99 ASN A CA 1
ATOM 776 C C . ASN A 1 99 ? 15.252 -8.711 -46.286 1.00 61.09 99 ASN A C 1
ATOM 778 O O . ASN A 1 99 ? 14.899 -9.861 -46.047 1.00 61.09 99 ASN A O 1
ATOM 782 N N . GLN A 1 100 ? 14.707 -7.666 -45.647 1.00 54.25 100 GLN A N 1
ATOM 783 C CA . GLN A 1 100 ? 13.544 -7.796 -44.753 1.00 54.25 100 GLN A CA 1
ATOM 784 C C . GLN A 1 100 ? 12.203 -7.690 -45.501 1.00 54.25 100 GLN A C 1
ATOM 786 O O . GLN A 1 100 ? 11.209 -8.211 -45.008 1.00 54.25 100 GLN A O 1
ATOM 791 N N . ASP A 1 101 ? 12.182 -7.081 -46.693 1.00 46.16 101 ASP A N 1
ATOM 792 C CA . ASP A 1 101 ? 10.954 -6.766 -47.445 1.00 46.16 101 ASP A CA 1
ATOM 793 C C . ASP A 1 101 ? 10.503 -7.865 -48.438 1.00 46.16 101 ASP A C 1
ATOM 795 O O . ASP A 1 101 ? 9.466 -7.723 -49.086 1.00 46.16 101 ASP A O 1
ATOM 799 N N . PHE A 1 102 ? 11.225 -8.986 -48.571 1.00 41.97 102 PHE A N 1
ATOM 800 C CA . PHE A 1 102 ? 10.843 -10.073 -49.488 1.00 41.97 102 PHE A CA 1
ATOM 801 C C . PHE A 1 102 ? 10.082 -11.209 -48.785 1.00 41.97 102 PHE A C 1
ATOM 803 O O . PHE A 1 102 ? 10.635 -12.256 -48.465 1.00 41.97 102 PHE A O 1
ATOM 810 N N . THR A 1 103 ? 8.772 -11.009 -48.624 1.00 40.84 103 THR A N 1
ATOM 811 C CA . THR A 1 103 ? 7.751 -12.084 -48.641 1.00 40.84 103 THR A CA 1
ATOM 812 C C . THR A 1 103 ? 7.015 -12.149 -49.989 1.00 40.84 103 THR A C 1
ATOM 814 O O . THR A 1 103 ? 5.988 -12.808 -50.104 1.00 40.84 103 THR A O 1
ATOM 817 N N . ALA A 1 104 ? 7.528 -11.481 -51.029 1.00 37.56 104 ALA A N 1
ATOM 818 C CA . ALA A 1 104 ? 6.914 -11.452 -52.354 1.00 37.56 104 ALA A CA 1
ATOM 819 C C . ALA A 1 104 ? 7.735 -12.247 -53.385 1.00 37.56 104 ALA A C 1
ATOM 821 O O . ALA A 1 104 ? 8.920 -11.992 -53.608 1.00 37.56 104 ALA A O 1
ATOM 822 N N . GLU A 1 105 ? 7.071 -13.205 -54.024 1.00 40.41 105 GLU A N 1
ATOM 823 C CA . GLU A 1 105 ? 7.551 -14.017 -55.141 1.00 40.41 105 GLU A CA 1
ATOM 824 C C . GLU A 1 105 ? 7.906 -13.144 -56.363 1.00 40.41 105 GLU A C 1
ATOM 826 O O . GLU A 1 105 ? 7.017 -12.604 -57.016 1.00 40.41 105 GLU A O 1
ATOM 831 N N . ASN A 1 106 ? 9.205 -12.985 -56.660 1.00 40.03 106 ASN A N 1
ATOM 832 C CA . ASN A 1 106 ? 9.826 -12.938 -58.004 1.00 40.03 106 ASN A CA 1
ATOM 833 C C . ASN A 1 106 ? 11.197 -12.222 -57.968 1.00 40.03 106 ASN A C 1
ATOM 835 O O . ASN A 1 106 ? 11.254 -10.996 -57.866 1.00 40.03 106 ASN A O 1
ATOM 839 N N . PRO A 1 107 ? 12.330 -12.933 -58.130 1.00 46.03 107 PRO A N 1
ATOM 840 C CA . PRO A 1 107 ? 13.672 -12.344 -58.065 1.00 46.03 107 PRO A CA 1
ATOM 841 C C . PRO A 1 107 ? 14.203 -11.841 -59.426 1.00 46.03 107 PRO A C 1
ATOM 843 O O . PRO A 1 107 ? 15.414 -11.7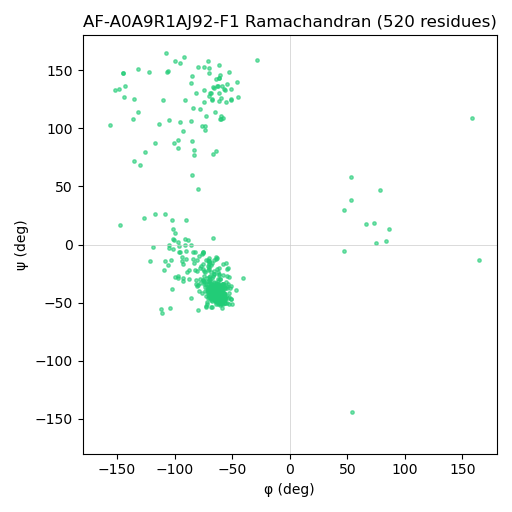02 -59.614 1.00 46.03 107 PRO A O 1
ATOM 846 N N . GLY A 1 108 ? 13.325 -11.573 -60.397 1.00 44.72 108 GLY A N 1
ATOM 847 C CA . GLY A 1 108 ? 13.704 -11.207 -61.761 1.00 44.72 108 GLY A CA 1
ATOM 848 C C . GLY A 1 108 ? 13.522 -9.720 -62.058 1.00 44.72 108 GLY A C 1
ATOM 849 O O . GLY A 1 108 ? 12.408 -9.270 -62.282 1.00 44.72 108 GLY A O 1
ATOM 850 N N . ASN A 1 109 ? 14.633 -8.987 -62.157 1.00 47.31 109 ASN A N 1
ATOM 851 C CA . ASN A 1 109 ? 14.732 -7.660 -62.788 1.00 47.31 109 ASN A CA 1
ATOM 852 C C . ASN A 1 109 ? 14.236 -6.433 -61.992 1.00 47.31 109 ASN A C 1
ATOM 854 O O . ASN A 1 109 ? 13.561 -5.544 -62.508 1.00 47.31 109 ASN A O 1
ATOM 858 N N . VAL A 1 110 ? 14.640 -6.337 -60.728 1.00 53.94 110 VAL A N 1
ATOM 859 C CA . VAL A 1 110 ? 14.406 -5.144 -59.907 1.00 53.94 110 VAL A CA 1
ATOM 860 C C . VAL A 1 110 ? 15.594 -4.182 -60.030 1.00 53.94 110 VAL A C 1
ATOM 862 O O . VAL A 1 110 ? 16.730 -4.564 -59.748 1.00 53.94 110 VAL A O 1
ATOM 865 N N . ASN A 1 111 ? 15.359 -2.921 -60.417 1.00 61.28 111 ASN A N 1
ATOM 866 C CA . ASN A 1 111 ? 16.375 -1.859 -60.461 1.00 61.28 111 ASN A CA 1
ATOM 867 C C . ASN A 1 111 ? 16.859 -1.499 -59.037 1.00 61.28 111 ASN A C 1
ATOM 869 O O . ASN A 1 111 ? 16.459 -0.491 -58.452 1.00 61.28 111 ASN A O 1
ATOM 873 N N . ARG A 1 112 ? 17.738 -2.340 -58.472 1.00 60.78 112 ARG A N 1
ATOM 874 C CA . ARG A 1 112 ? 18.225 -2.269 -57.077 1.00 60.78 112 ARG A CA 1
ATOM 875 C C . ARG A 1 112 ? 18.839 -0.911 -56.727 1.00 60.78 112 ARG A C 1
ATOM 877 O O . ARG A 1 112 ? 18.736 -0.443 -55.597 1.00 60.78 112 ARG A O 1
ATOM 884 N N . ARG A 1 113 ? 19.467 -0.254 -57.709 1.00 61.19 113 ARG A N 1
ATOM 885 C CA . ARG A 1 113 ? 20.090 1.067 -57.541 1.00 61.19 113 ARG A CA 1
ATOM 886 C C . ARG A 1 113 ? 19.059 2.202 -57.488 1.00 61.19 113 ARG A C 1
ATOM 888 O O . ARG A 1 113 ? 19.318 3.198 -56.817 1.00 61.19 113 ARG A O 1
ATOM 895 N N . GLY A 1 114 ? 17.924 2.057 -58.177 1.00 68.56 114 GLY A N 1
ATOM 896 C CA . GLY A 1 114 ? 16.790 2.985 -58.099 1.00 68.56 114 GLY A CA 1
ATOM 897 C C . GLY A 1 114 ? 16.104 2.922 -56.734 1.00 68.56 114 GLY A C 1
ATOM 898 O O . GLY A 1 114 ? 15.975 3.942 -56.068 1.00 68.56 114 GLY A O 1
ATOM 899 N N . GLN A 1 115 ? 15.821 1.711 -56.248 1.00 80.62 115 GLN A N 1
ATOM 900 C CA . GLN A 1 115 ? 15.144 1.498 -54.962 1.00 80.62 115 GLN A CA 1
ATOM 901 C C . GLN A 1 115 ? 15.897 2.077 -53.758 1.00 80.62 115 GLN A C 1
ATOM 903 O O . GLN A 1 115 ? 15.285 2.706 -52.896 1.00 80.62 115 GLN A O 1
ATOM 908 N N . PHE A 1 116 ? 17.227 1.927 -53.715 1.00 84.12 116 PHE A N 1
ATOM 909 C CA . PHE A 1 116 ? 18.046 2.549 -52.671 1.00 84.12 116 PHE A CA 1
ATOM 910 C C . PHE A 1 116 ? 17.942 4.079 -52.691 1.00 84.12 116 PHE A C 1
ATOM 912 O O . PHE A 1 116 ? 17.808 4.702 -51.639 1.00 84.12 116 PHE A O 1
ATOM 919 N N . LYS A 1 117 ? 17.992 4.697 -53.881 1.00 85.50 117 LYS A N 1
ATOM 920 C CA . LYS A 1 117 ? 17.882 6.156 -54.016 1.00 85.50 117 LYS A CA 1
ATOM 921 C C . LYS A 1 117 ? 16.519 6.652 -53.540 1.00 85.50 117 LYS A C 1
ATOM 923 O O . LYS A 1 117 ? 16.478 7.626 -52.793 1.00 85.50 117 LYS A O 1
ATOM 928 N N . ASP A 1 118 ? 15.444 5.961 -53.908 1.00 84.94 118 ASP A N 1
ATOM 929 C CA . ASP A 1 118 ? 14.078 6.312 -53.506 1.00 84.94 118 ASP A CA 1
ATOM 930 C C . ASP A 1 118 ? 13.864 6.123 -51.999 1.00 84.94 118 ASP A C 1
ATOM 932 O O . ASP A 1 118 ? 13.255 6.959 -51.329 1.00 84.94 118 ASP A O 1
ATOM 936 N N . TRP A 1 119 ? 14.404 5.043 -51.427 1.00 90.12 119 TRP A N 1
ATOM 937 C CA . TRP A 1 119 ? 14.407 4.817 -49.983 1.00 90.12 119 TRP A CA 1
ATOM 938 C C . TRP A 1 119 ? 15.179 5.913 -49.238 1.00 90.12 119 TRP A C 1
ATOM 940 O O . TRP A 1 119 ? 14.638 6.528 -48.319 1.00 90.12 119 TRP A O 1
ATOM 950 N N . LEU A 1 120 ? 16.402 6.228 -49.669 1.00 88.00 120 LEU A N 1
ATOM 951 C CA . LEU A 1 120 ? 17.216 7.261 -49.032 1.00 88.00 120 LEU A CA 1
ATOM 952 C C . LEU A 1 120 ? 16.572 8.649 -49.171 1.00 88.00 120 LEU A C 1
ATOM 954 O O . LEU A 1 120 ? 16.635 9.447 -48.238 1.00 88.00 120 LEU A O 1
ATOM 958 N N . ALA A 1 121 ? 15.925 8.943 -50.302 1.00 86.12 121 ALA A N 1
ATOM 959 C CA . ALA A 1 121 ? 15.176 10.182 -50.498 1.00 86.12 121 ALA A CA 1
ATOM 960 C C . ALA A 1 121 ? 13.999 10.303 -49.515 1.00 86.12 121 ALA A C 1
ATOM 962 O O . ALA A 1 121 ? 13.812 11.368 -48.924 1.00 86.12 121 ALA A O 1
ATOM 963 N N . ARG A 1 122 ? 13.255 9.212 -49.273 1.00 86.69 122 ARG A N 1
ATOM 964 C CA . ARG A 1 122 ? 12.200 9.168 -48.243 1.00 86.69 122 ARG A CA 1
ATOM 965 C C . ARG A 1 122 ? 12.759 9.407 -46.842 1.00 86.69 122 ARG A C 1
ATOM 967 O O . ARG A 1 122 ? 12.262 10.285 -46.145 1.00 86.69 122 ARG A O 1
ATOM 974 N N . GLN A 1 123 ? 13.843 8.722 -46.474 1.00 86.19 123 GLN A N 1
ATOM 975 C CA . GLN A 1 123 ? 14.502 8.910 -45.175 1.00 86.19 123 GLN A CA 1
ATOM 976 C C . GLN A 1 123 ? 14.990 10.351 -44.970 1.00 86.19 123 GLN A C 1
ATOM 978 O O . GLN A 1 123 ? 14.816 10.930 -43.899 1.00 86.19 123 GLN A O 1
ATOM 983 N N . LYS A 1 124 ? 15.552 10.975 -46.012 1.00 85.81 124 LYS A N 1
ATOM 984 C CA . LYS A 1 124 ? 15.921 12.397 -45.976 1.00 85.81 124 LYS A CA 1
ATOM 985 C C . LYS A 1 124 ? 14.698 13.289 -45.769 1.00 85.81 124 LYS A C 1
ATOM 987 O O . LYS A 1 124 ? 14.751 14.178 -44.926 1.00 85.81 124 LYS A O 1
ATOM 992 N N . LYS A 1 125 ? 13.600 13.048 -46.493 1.00 85.19 125 LYS A N 1
ATOM 993 C CA . LYS A 1 125 ? 12.354 13.822 -46.370 1.00 85.19 125 LYS A CA 1
ATOM 994 C C . LYS A 1 125 ? 11.755 13.736 -44.961 1.00 85.19 125 LYS A C 1
ATOM 996 O O . LYS A 1 125 ? 11.353 14.758 -44.416 1.00 85.19 125 LYS A O 1
ATOM 1001 N N . GLU A 1 126 ? 11.739 12.550 -44.358 1.00 84.00 126 GLU A N 1
ATOM 1002 C CA . GLU A 1 126 ? 11.286 12.346 -42.974 1.00 84.00 126 GLU A CA 1
ATOM 1003 C C . GLU A 1 126 ? 12.159 13.102 -41.966 1.00 84.00 126 GLU A C 1
ATOM 1005 O O . GLU A 1 126 ? 11.642 13.744 -41.052 1.00 84.00 126 GLU A O 1
ATOM 1010 N N . LEU A 1 127 ? 13.483 13.082 -42.151 1.00 79.88 127 LEU A N 1
ATOM 1011 C CA . LEU A 1 127 ? 14.402 13.857 -41.316 1.00 79.88 127 LEU A CA 1
ATOM 1012 C C . LEU A 1 127 ? 14.171 15.365 -41.448 1.00 79.88 127 LEU A C 1
ATOM 1014 O O . LEU A 1 127 ? 14.200 16.060 -40.438 1.00 79.88 127 LEU A O 1
ATOM 1018 N N . PHE A 1 128 ? 13.916 15.868 -42.659 1.00 81.62 128 PHE A N 1
ATOM 1019 C CA . PHE A 1 128 ? 13.557 17.274 -42.860 1.00 81.62 128 PHE A CA 1
ATOM 1020 C C . PHE A 1 128 ? 12.269 17.643 -42.135 1.00 81.62 128 PHE A C 1
ATOM 1022 O O . PHE A 1 128 ? 12.248 18.654 -41.445 1.00 81.62 128 PHE A O 1
ATOM 1029 N N . ALA A 1 129 ? 11.231 16.810 -42.232 1.00 82.06 129 ALA A N 1
ATOM 1030 C CA . ALA A 1 129 ? 9.976 17.049 -41.525 1.00 82.06 129 ALA A CA 1
ATOM 1031 C C . ALA A 1 129 ? 10.190 17.139 -40.004 1.00 82.06 129 ALA A C 1
ATOM 1033 O O . ALA A 1 129 ? 9.717 18.084 -39.381 1.00 82.06 129 ALA A O 1
ATOM 1034 N N . LYS A 1 130 ? 10.977 16.220 -39.423 1.00 77.88 130 LYS A N 1
ATOM 1035 C CA . LYS A 1 130 ? 11.341 16.249 -37.994 1.00 77.88 130 LYS A CA 1
ATOM 1036 C C . LYS A 1 130 ? 12.145 17.489 -37.606 1.00 77.88 130 LYS A C 1
ATOM 1038 O O . LYS A 1 130 ? 11.928 18.062 -36.545 1.00 77.88 130 LYS A O 1
ATOM 1043 N N . ALA A 1 131 ? 13.085 17.898 -38.455 1.00 75.69 131 ALA A N 1
ATOM 1044 C CA . ALA A 1 131 ? 13.920 19.070 -38.209 1.00 75.69 131 ALA A CA 1
ATOM 1045 C C . ALA A 1 131 ? 13.147 20.397 -38.310 1.00 75.69 131 ALA A C 1
ATOM 1047 O O . ALA A 1 131 ? 13.648 21.426 -37.863 1.00 75.69 131 ALA A O 1
ATOM 1048 N N . SER A 1 132 ? 11.948 20.365 -38.895 1.00 78.00 132 SER A N 1
ATOM 1049 C CA . SER A 1 132 ? 11.022 21.492 -39.012 1.00 78.00 132 SER A CA 1
ATOM 1050 C C . SER A 1 132 ? 9.901 21.471 -37.970 1.00 78.00 132 SER A C 1
ATOM 1052 O O . SER A 1 132 ? 8.955 22.238 -38.110 1.00 78.00 132 SER A O 1
ATOM 1054 N N . TYR A 1 133 ? 9.966 20.603 -36.955 1.00 79.00 133 TYR A N 1
ATOM 1055 C CA . TYR A 1 133 ? 8.995 20.629 -35.862 1.00 79.00 133 TYR A CA 1
ATOM 1056 C C . TYR A 1 133 ? 9.087 21.925 -35.061 1.00 79.00 133 TYR A C 1
ATOM 1058 O O . TYR A 1 133 ? 10.176 22.439 -34.814 1.00 79.00 133 TYR A O 1
ATOM 1066 N N . ASP A 1 134 ? 7.931 22.423 -34.637 1.00 75.44 134 ASP A N 1
ATOM 1067 C CA . ASP A 1 134 ? 7.865 23.533 -33.699 1.00 75.44 134 ASP A CA 1
ATOM 1068 C C . ASP A 1 134 ? 8.322 23.081 -32.307 1.00 75.44 134 ASP A C 1
ATOM 1070 O O . ASP A 1 134 ? 8.182 21.913 -31.924 1.00 75.44 134 ASP A O 1
ATOM 1074 N N . ILE A 1 135 ? 8.860 24.027 -31.534 1.00 77.12 135 ILE A N 1
ATOM 1075 C CA . ILE A 1 135 ? 9.207 23.795 -30.130 1.00 77.12 135 ILE A CA 1
ATOM 1076 C C . ILE A 1 135 ? 7.915 23.408 -29.387 1.00 77.12 135 ILE A C 1
ATOM 1078 O O . ILE A 1 135 ? 6.940 24.163 -29.449 1.00 77.12 135 ILE A O 1
ATOM 1082 N N . PRO A 1 136 ? 7.877 22.267 -28.671 1.00 71.44 136 PRO A N 1
ATOM 1083 C CA . PRO A 1 136 ? 6.718 21.871 -27.888 1.00 71.44 136 PRO A CA 1
ATOM 1084 C C . PRO A 1 136 ? 6.308 22.970 -26.908 1.00 71.44 136 PRO A C 1
ATOM 1086 O O . PRO A 1 136 ? 7.148 23.585 -26.246 1.00 71.44 136 PRO A O 1
ATOM 1089 N N . VAL A 1 137 ? 5.000 23.202 -26.797 1.00 68.75 137 VAL A N 1
ATOM 1090 C CA . VAL A 1 137 ? 4.436 24.245 -25.933 1.00 68.75 137 VAL A CA 1
ATOM 1091 C C . VAL A 1 137 ? 4.928 24.062 -24.492 1.00 68.75 137 VAL A C 1
ATOM 1093 O O . VAL A 1 137 ? 4.737 23.006 -23.889 1.00 68.75 137 VAL A O 1
ATOM 1096 N N . GLY A 1 138 ? 5.564 25.101 -23.942 1.00 67.25 138 GLY A N 1
ATOM 1097 C CA . GLY A 1 138 ? 6.106 25.106 -22.578 1.00 67.25 138 GLY A CA 1
ATOM 1098 C C . GLY A 1 138 ? 7.496 24.477 -22.417 1.00 67.25 138 GLY A C 1
ATOM 1099 O O . GLY A 1 138 ? 7.986 24.403 -21.292 1.00 67.25 138 GLY A O 1
ATOM 1100 N N . PHE A 1 139 ? 8.146 24.032 -23.497 1.00 74.88 139 PHE A N 1
ATOM 1101 C CA . PHE A 1 139 ? 9.526 23.541 -23.451 1.00 74.88 139 PHE A CA 1
ATOM 1102 C C . PHE A 1 139 ? 10.535 24.704 -23.592 1.00 74.88 139 PHE A C 1
ATOM 1104 O O . PHE A 1 139 ? 10.314 25.589 -24.422 1.00 74.88 139 PHE A O 1
ATOM 1111 N N . PRO A 1 140 ? 11.649 24.730 -22.830 1.00 76.94 140 PRO A N 1
ATOM 1112 C CA . PRO A 1 140 ? 12.640 25.805 -22.926 1.00 76.94 140 PRO A CA 1
ATOM 1113 C C . PRO A 1 140 ? 13.286 25.893 -24.318 1.00 76.94 140 PRO A C 1
ATOM 1115 O O . PRO A 1 140 ? 13.870 24.923 -24.810 1.00 76.94 140 PRO A O 1
ATOM 1118 N N . SER A 1 141 ? 13.196 27.059 -24.963 1.00 76.19 141 SER A N 1
ATOM 1119 C CA . SER A 1 141 ? 13.675 27.270 -26.339 1.00 76.19 141 SER A CA 1
ATOM 1120 C C . SER A 1 141 ? 15.194 27.173 -26.489 1.00 76.19 141 SER A C 1
ATOM 1122 O O . SER A 1 141 ? 15.695 26.853 -27.561 1.00 76.19 141 SER A O 1
ATOM 1124 N N . ASP A 1 142 ? 15.928 27.474 -25.422 1.00 77.69 142 ASP A N 1
ATOM 1125 C CA . ASP A 1 142 ? 17.384 27.358 -25.315 1.00 77.69 142 ASP A CA 1
ATOM 1126 C C . ASP A 1 142 ? 17.857 25.901 -25.198 1.00 77.69 142 ASP A C 1
ATOM 1128 O O . ASP A 1 142 ? 18.992 25.584 -25.562 1.00 77.69 142 ASP A O 1
ATOM 1132 N N . LEU A 1 143 ? 16.979 25.013 -24.726 1.00 71.44 143 LEU A N 1
ATOM 1133 C CA . LEU A 1 143 ? 17.259 23.595 -24.527 1.00 71.44 143 LEU A CA 1
ATOM 1134 C C . LEU A 1 143 ? 16.734 22.713 -25.667 1.00 71.44 143 LEU A C 1
ATOM 1136 O O . LEU A 1 143 ? 17.278 21.635 -25.922 1.00 71.44 143 LEU A O 1
ATOM 1140 N N . TRP A 1 144 ? 15.668 23.146 -26.343 1.00 75.12 144 TRP A N 1
ATOM 1141 C CA . TRP A 1 144 ? 15.049 22.371 -27.408 1.00 75.12 144 TRP A CA 1
ATOM 1142 C C . TRP A 1 144 ? 15.962 22.241 -28.634 1.00 75.12 144 TRP A C 1
ATOM 1144 O O . TRP A 1 144 ? 16.395 23.221 -29.241 1.00 75.12 144 TRP A O 1
ATOM 1154 N N . ASN A 1 145 ? 16.211 20.996 -29.040 1.00 76.19 145 ASN A N 1
ATOM 1155 C CA . ASN A 1 145 ? 16.832 20.653 -30.311 1.00 76.19 145 ASN A CA 1
ATOM 1156 C C . ASN A 1 145 ? 16.177 19.370 -30.821 1.00 76.19 145 ASN A C 1
ATOM 1158 O O . ASN A 1 145 ? 16.178 18.358 -30.117 1.00 76.19 145 ASN A O 1
ATOM 1162 N N . TRP A 1 146 ? 15.687 19.383 -32.059 1.00 74.12 146 TRP A N 1
ATOM 1163 C CA . TRP A 1 146 ? 15.117 18.200 -32.701 1.00 74.12 146 TRP A CA 1
ATOM 1164 C C . TRP A 1 146 ? 16.083 16.998 -32.703 1.00 74.12 146 TRP A C 1
ATOM 1166 O O . TRP A 1 146 ? 15.638 15.854 -32.716 1.00 74.12 146 TRP A O 1
ATOM 1176 N N . GLU A 1 147 ? 17.404 17.227 -32.669 1.00 74.50 147 GLU A N 1
ATOM 1177 C CA . GLU A 1 147 ? 18.402 16.155 -32.563 1.00 74.50 147 GLU A CA 1
ATOM 1178 C C . GLU A 1 147 ? 18.365 15.456 -31.201 1.00 74.50 147 GLU A C 1
ATOM 1180 O O . GLU A 1 147 ? 18.488 14.233 -31.157 1.00 74.50 147 GLU A O 1
ATOM 1185 N N . PHE A 1 148 ? 18.175 16.216 -30.115 1.00 75.62 148 PHE A N 1
ATOM 1186 C CA . PHE A 1 148 ? 18.008 15.656 -28.774 1.00 75.62 148 PHE A CA 1
ATOM 1187 C C . PHE A 1 148 ? 16.645 14.981 -28.625 1.00 75.62 148 PHE A C 1
ATOM 1189 O O . PHE A 1 148 ? 16.584 13.916 -28.023 1.00 75.62 148 PHE A O 1
ATOM 1196 N N . GLU A 1 149 ? 15.587 15.524 -29.235 1.00 77.69 149 GLU A N 1
ATOM 1197 C CA . GLU A 1 149 ? 14.275 14.863 -29.297 1.00 77.69 149 GLU A CA 1
ATOM 1198 C C . GLU A 1 149 ? 14.362 13.515 -30.031 1.00 77.69 149 GLU A C 1
ATOM 1200 O O . GLU A 1 149 ? 13.935 12.492 -29.507 1.00 77.69 149 GLU A O 1
ATOM 1205 N N . ASP A 1 150 ? 14.965 13.475 -31.225 1.00 75.06 150 ASP A N 1
ATOM 1206 C CA . ASP A 1 150 ? 15.117 12.237 -32.004 1.00 75.06 150 ASP A CA 1
ATOM 1207 C C . ASP A 1 150 ? 15.963 11.192 -31.261 1.00 75.06 150 ASP A C 1
ATOM 1209 O O . ASP A 1 150 ? 15.687 9.997 -31.360 1.00 75.06 150 ASP A O 1
ATOM 1213 N N . GLU A 1 151 ? 16.978 11.616 -30.506 1.00 77.00 151 GLU A N 1
ATOM 1214 C CA . GLU A 1 151 ? 17.775 10.716 -29.673 1.00 77.00 151 GLU A CA 1
ATOM 1215 C C . GLU A 1 151 ? 17.007 10.230 -28.433 1.00 77.00 151 GLU A C 1
ATOM 1217 O O . GLU A 1 151 ? 16.991 9.031 -28.148 1.00 77.00 151 GLU A O 1
ATOM 1222 N N . PHE A 1 152 ? 16.312 11.131 -27.738 1.00 76.12 152 PHE A N 1
ATOM 1223 C CA . PHE A 1 152 ? 15.469 10.814 -26.588 1.00 76.12 152 PHE A CA 1
ATOM 1224 C C . PHE A 1 152 ? 14.375 9.802 -26.958 1.00 76.12 152 PHE A C 1
ATOM 1226 O O . PHE A 1 152 ? 14.241 8.770 -26.299 1.00 76.12 152 PHE A O 1
ATOM 1233 N N . GLN A 1 153 ? 13.667 10.022 -28.070 1.00 76.69 153 GLN A N 1
ATOM 1234 C CA . GLN A 1 153 ? 12.629 9.115 -28.575 1.00 76.69 153 GLN A CA 1
ATOM 1235 C C . GLN A 1 153 ? 13.170 7.726 -28.937 1.00 76.69 153 GLN A C 1
ATOM 1237 O O . GLN A 1 153 ? 12.472 6.727 -28.784 1.00 76.69 153 GLN A O 1
ATOM 1242 N N . ARG A 1 154 ? 14.427 7.623 -29.386 1.00 74.75 154 ARG A N 1
ATOM 1243 C CA . ARG A 1 154 ? 15.073 6.323 -29.645 1.00 74.75 154 ARG A CA 1
ATOM 1244 C C . ARG A 1 154 ? 15.492 5.605 -28.371 1.00 74.75 154 ARG A C 1
ATOM 1246 O O . ARG A 1 154 ? 15.523 4.376 -28.362 1.00 74.75 154 ARG A O 1
ATOM 1253 N N . TYR A 1 155 ? 15.836 6.351 -27.324 1.00 76.19 155 TYR A N 1
ATOM 1254 C CA . TYR A 1 155 ? 16.194 5.780 -26.029 1.00 76.19 155 TYR A CA 1
ATOM 1255 C C . TYR A 1 155 ? 14.963 5.337 -25.227 1.00 76.19 155 TYR A C 1
ATOM 1257 O O . TYR A 1 155 ? 15.049 4.371 -24.470 1.00 76.19 155 TYR A O 1
ATOM 1265 N N . LEU A 1 156 ? 13.813 5.991 -25.419 1.00 74.81 156 LEU A N 1
ATOM 1266 C CA . LEU A 1 156 ? 12.597 5.745 -24.644 1.00 74.81 156 LEU A CA 1
ATOM 1267 C C . LEU A 1 156 ? 12.164 4.261 -24.611 1.00 74.81 156 LEU A C 1
ATOM 1269 O O . LEU A 1 156 ? 11.928 3.767 -23.513 1.00 74.81 156 LEU A O 1
ATOM 1273 N N . PRO A 1 157 ? 12.142 3.491 -25.720 1.00 76.69 157 PRO A N 1
ATOM 1274 C CA . PRO A 1 157 ? 11.828 2.060 -25.659 1.00 76.69 157 PRO A CA 1
ATOM 1275 C C . PRO A 1 157 ? 12.777 1.258 -24.759 1.00 76.69 157 PRO A C 1
ATOM 1277 O O . PRO A 1 157 ? 12.337 0.380 -24.024 1.00 76.69 157 PRO A O 1
ATOM 1280 N N . THR A 1 158 ? 14.075 1.580 -24.774 1.00 80.50 158 THR A N 1
ATOM 1281 C CA . THR A 1 158 ? 15.068 0.940 -23.897 1.00 80.50 158 THR A CA 1
ATOM 1282 C C . THR A 1 158 ? 14.821 1.300 -22.434 1.00 80.50 158 THR A C 1
ATOM 1284 O O . THR A 1 158 ? 14.901 0.432 -21.571 1.00 80.50 158 THR A O 1
ATOM 1287 N N . TYR A 1 159 ? 14.488 2.560 -22.151 1.00 79.56 159 TYR A N 1
ATOM 1288 C CA . TYR A 1 159 ? 14.111 3.005 -20.810 1.00 79.56 159 TYR A CA 1
ATOM 1289 C C . TYR A 1 159 ? 12.865 2.277 -20.284 1.00 79.56 159 TYR A C 1
ATOM 1291 O O . TYR A 1 159 ? 12.860 1.800 -19.153 1.00 79.56 159 TYR A O 1
ATOM 1299 N N . ILE A 1 160 ? 11.836 2.128 -21.121 1.00 78.50 160 ILE A N 1
ATOM 1300 C CA . ILE A 1 160 ? 10.612 1.396 -20.776 1.00 78.50 160 ILE A CA 1
ATOM 1301 C C . ILE A 1 160 ? 10.903 -0.089 -20.523 1.00 78.50 160 ILE A C 1
ATOM 1303 O O . ILE A 1 160 ? 10.426 -0.641 -19.535 1.00 78.50 160 ILE A O 1
ATOM 1307 N N . ASP A 1 161 ? 11.725 -0.731 -21.359 1.00 79.75 161 ASP A N 1
ATOM 1308 C CA . ASP A 1 161 ? 12.155 -2.112 -21.112 1.00 79.75 161 ASP A CA 1
ATOM 1309 C C . ASP A 1 161 ? 12.858 -2.244 -19.746 1.00 79.75 161 ASP A C 1
ATOM 1311 O O . ASP A 1 161 ? 12.620 -3.213 -19.030 1.00 79.75 161 ASP A O 1
ATOM 1315 N N . ILE A 1 162 ? 13.724 -1.283 -19.384 1.00 81.56 162 ILE A N 1
ATOM 1316 C CA . ILE A 1 162 ? 14.414 -1.254 -18.083 1.00 81.56 162 ILE A CA 1
ATOM 1317 C C . ILE A 1 162 ? 13.402 -1.144 -16.939 1.00 81.56 162 ILE A C 1
ATOM 1319 O O . ILE A 1 162 ? 13.522 -1.878 -15.961 1.00 81.56 162 ILE A O 1
ATOM 1323 N N . LEU A 1 163 ? 12.403 -0.265 -17.060 1.00 78.50 163 LEU A N 1
ATOM 1324 C CA . LEU A 1 163 ? 11.355 -0.123 -16.049 1.00 78.50 163 LEU A CA 1
ATOM 1325 C C . LEU A 1 163 ? 10.595 -1.434 -15.837 1.00 78.50 163 LEU A C 1
ATOM 1327 O O . LEU A 1 163 ? 10.448 -1.858 -14.696 1.00 78.50 163 LEU A O 1
ATOM 1331 N N . TYR A 1 164 ? 10.171 -2.104 -16.913 1.00 79.50 164 TYR A N 1
ATOM 1332 C CA . TYR A 1 164 ? 9.492 -3.400 -16.805 1.00 79.50 164 TYR A CA 1
ATOM 1333 C C . TYR A 1 164 ? 10.377 -4.479 -16.180 1.00 79.50 164 TYR A C 1
ATOM 1335 O O . TYR A 1 164 ? 9.893 -5.313 -15.419 1.00 79.50 164 TYR A O 1
ATOM 1343 N N . GLU A 1 165 ? 11.671 -4.477 -16.494 1.00 82.69 165 GLU A N 1
ATOM 1344 C CA . GLU A 1 165 ? 12.625 -5.418 -15.912 1.00 82.69 165 GLU A CA 1
ATOM 1345 C C . GLU A 1 165 ? 12.806 -5.193 -14.403 1.00 82.69 165 GLU A C 1
ATOM 1347 O O . GLU A 1 165 ? 12.831 -6.151 -13.634 1.00 82.69 165 GLU A O 1
ATOM 1352 N N . VAL A 1 166 ? 12.888 -3.932 -13.966 1.00 78.19 166 VAL A N 1
ATOM 1353 C CA . VAL A 1 166 ? 12.979 -3.560 -12.544 1.00 78.19 166 VAL A CA 1
ATOM 1354 C C . VAL A 1 166 ? 11.667 -3.826 -11.803 1.00 78.19 166 VAL A C 1
ATOM 1356 O O . VAL A 1 166 ? 11.678 -4.256 -10.646 1.00 78.19 166 VAL A O 1
ATOM 1359 N N . ASP A 1 167 ? 10.526 -3.587 -12.443 1.00 76.56 167 ASP A N 1
ATOM 1360 C CA . ASP A 1 167 ? 9.214 -3.831 -11.848 1.00 76.56 167 ASP A CA 1
ATOM 1361 C C . ASP A 1 167 ? 8.972 -5.328 -11.610 1.00 76.56 167 ASP A C 1
ATOM 1363 O O . ASP A 1 167 ? 8.591 -5.718 -10.507 1.00 76.56 167 ASP A O 1
ATOM 1367 N N . ALA A 1 168 ? 9.326 -6.170 -12.586 1.00 75.56 168 ALA A N 1
ATOM 1368 C CA . ALA A 1 168 ? 9.232 -7.626 -12.486 1.00 75.56 168 ALA A CA 1
ATOM 1369 C C . ALA A 1 168 ? 10.248 -8.258 -11.516 1.00 75.56 168 ALA A C 1
ATOM 1371 O O . ALA A 1 168 ? 10.122 -9.433 -11.175 1.00 75.56 168 ALA A O 1
ATOM 1372 N N . MET A 1 169 ? 11.273 -7.514 -11.088 1.00 74.25 169 MET A N 1
ATOM 1373 C CA . MET A 1 169 ? 12.264 -8.012 -10.141 1.00 74.25 169 MET A CA 1
ATOM 1374 C C . MET A 1 169 ? 11.720 -7.999 -8.708 1.00 74.25 169 MET A C 1
ATOM 1376 O O . MET A 1 169 ? 11.507 -6.934 -8.111 1.00 74.25 169 MET A O 1
ATOM 1380 N N . ASP A 1 170 ? 11.601 -9.193 -8.125 1.00 67.06 170 ASP A N 1
ATOM 1381 C CA . ASP A 1 170 ? 11.462 -9.367 -6.683 1.00 67.06 170 ASP A CA 1
ATOM 1382 C C . ASP A 1 170 ? 12.752 -8.879 -6.020 1.00 67.06 170 ASP A C 1
ATOM 1384 O O . ASP A 1 170 ? 13.833 -9.432 -6.238 1.00 67.06 170 ASP A O 1
ATOM 1388 N N . CYS A 1 171 ? 12.653 -7.799 -5.244 1.00 62.66 171 CYS A N 1
ATOM 1389 C CA . CYS A 1 171 ? 13.771 -7.191 -4.524 1.00 62.66 171 CYS A CA 1
ATOM 1390 C C . CYS A 1 171 ? 13.703 -7.645 -3.062 1.00 62.66 171 CYS A C 1
ATOM 1392 O O . CYS A 1 171 ? 13.051 -6.980 -2.255 1.00 62.66 171 CYS A O 1
ATOM 1394 N N . PRO A 1 172 ? 14.292 -8.794 -2.677 1.00 53.47 172 PRO A N 1
ATOM 1395 C CA . PRO A 1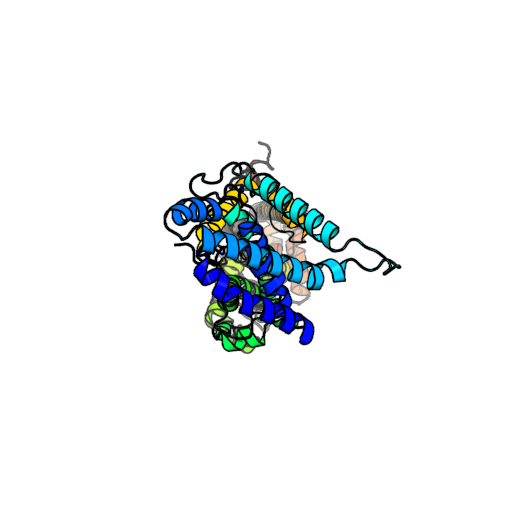 172 ? 14.001 -9.392 -1.389 1.00 53.47 172 PRO A CA 1
ATOM 1396 C C . PRO A 1 172 ? 14.836 -8.768 -0.272 1.00 53.47 172 PRO A C 1
ATOM 1398 O O . PRO A 1 172 ? 14.454 -8.932 0.873 1.00 53.47 172 PRO A O 1
ATOM 1401 N N . GLU A 1 173 ? 15.910 -8.029 -0.581 1.00 55.91 173 GLU A N 1
ATOM 1402 C CA . GLU A 1 173 ? 16.946 -7.685 0.398 1.00 55.91 173 GLU A CA 1
ATOM 1403 C C . GLU A 1 173 ? 17.553 -6.287 0.185 1.00 55.91 173 GLU A C 1
ATOM 1405 O O . GLU A 1 173 ? 17.847 -5.881 -0.944 1.00 55.91 173 GLU A O 1
ATOM 1410 N N . TYR A 1 174 ? 17.941 -5.639 1.290 1.00 49.78 174 TYR A N 1
ATOM 1411 C CA . TYR A 1 174 ? 18.970 -4.583 1.316 1.00 49.78 174 TYR A CA 1
ATOM 1412 C C . TYR A 1 174 ? 20.339 -5.068 0.758 1.00 49.78 174 TYR A C 1
ATOM 1414 O O . TYR A 1 174 ? 21.195 -4.270 0.360 1.00 49.78 174 TYR A O 1
ATOM 1422 N N . GLY A 1 175 ? 20.530 -6.391 0.654 1.00 47.22 175 GLY A N 1
ATOM 1423 C CA . GLY A 1 175 ? 21.669 -7.083 0.039 1.00 47.22 175 GLY A CA 1
ATOM 1424 C C . GLY A 1 175 ? 21.760 -6.988 -1.492 1.00 47.22 175 GLY A C 1
ATOM 1425 O O . GLY A 1 175 ? 22.829 -7.243 -2.056 1.00 47.22 175 GLY A O 1
ATOM 1426 N N . CYS A 1 176 ? 20.717 -6.504 -2.184 1.00 49.03 176 CYS A N 1
ATOM 1427 C CA . CYS A 1 176 ? 20.753 -6.229 -3.633 1.00 49.03 176 CYS A CA 1
ATOM 1428 C C . CYS A 1 176 ? 21.710 -5.081 -4.030 1.00 49.03 176 CYS A C 1
ATOM 1430 O O . CYS A 1 176 ? 21.805 -4.710 -5.195 1.00 49.03 176 CYS A O 1
ATOM 1432 N N . SER A 1 177 ? 22.465 -4.548 -3.068 1.00 51.41 177 SER A N 1
ATOM 1433 C CA . SER A 1 177 ? 23.505 -3.534 -3.245 1.00 51.41 177 SER A CA 1
ATOM 1434 C C . SER A 1 177 ? 24.739 -4.021 -4.022 1.00 51.41 177 SER A C 1
ATOM 1436 O O . SER A 1 177 ? 25.544 -3.198 -4.464 1.00 51.41 177 SER A O 1
ATOM 1438 N N . ARG A 1 178 ? 24.937 -5.339 -4.193 1.00 60.06 178 ARG A N 1
ATOM 1439 C CA . ARG A 1 178 ? 26.055 -5.871 -4.988 1.00 60.06 178 ARG A CA 1
ATOM 1440 C C . ARG A 1 178 ? 25.667 -5.943 -6.464 1.00 60.06 178 ARG A C 1
ATOM 1442 O O . ARG A 1 178 ? 24.959 -6.845 -6.890 1.00 60.06 178 ARG A O 1
ATOM 1449 N N . SER A 1 179 ? 26.211 -5.037 -7.275 1.00 62.34 179 SER A N 1
ATOM 1450 C CA . SER A 1 179 ? 25.949 -4.967 -8.723 1.00 62.34 179 SER A CA 1
ATOM 1451 C C . SER A 1 179 ? 26.192 -6.281 -9.488 1.00 62.34 179 SER A C 1
ATOM 1453 O O . SER A 1 179 ? 25.665 -6.449 -10.586 1.00 62.34 179 SER A O 1
ATOM 1455 N N . SER A 1 180 ? 26.977 -7.212 -8.932 1.00 64.81 180 SER A N 1
ATOM 1456 C CA . SER A 1 180 ? 27.205 -8.545 -9.498 1.00 64.81 180 SER A CA 1
ATOM 1457 C C . SER A 1 180 ? 25.989 -9.471 -9.382 1.00 64.81 180 SER A C 1
ATOM 1459 O O . SER A 1 180 ? 25.678 -10.155 -10.349 1.00 64.81 180 SER A O 1
ATOM 1461 N N . THR A 1 181 ? 25.262 -9.459 -8.258 1.00 75.75 181 THR A N 1
ATOM 1462 C CA . THR A 1 181 ? 24.069 -10.307 -8.070 1.00 75.75 181 THR A CA 1
ATOM 1463 C C . THR A 1 181 ? 22.879 -9.781 -8.869 1.00 75.75 181 THR A C 1
ATOM 1465 O O . THR A 1 181 ? 22.079 -10.557 -9.384 1.00 75.75 181 THR A O 1
ATOM 1468 N N . LEU A 1 182 ? 22.793 -8.460 -9.060 1.00 79.12 182 LEU A N 1
ATOM 1469 C CA . LEU A 1 182 ? 21.795 -7.844 -9.941 1.00 79.12 182 LEU A CA 1
ATOM 1470 C C . LEU A 1 182 ? 21.934 -8.306 -11.395 1.00 79.12 182 LEU A C 1
ATOM 1472 O O . LEU A 1 182 ? 20.934 -8.577 -12.050 1.00 79.12 182 LEU A O 1
ATOM 1476 N N . LEU A 1 183 ? 23.166 -8.433 -11.897 1.00 82.50 183 LEU A N 1
ATOM 1477 C CA . LEU A 1 183 ? 23.410 -8.887 -13.268 1.00 82.50 183 LEU A CA 1
ATOM 1478 C C . LEU A 1 183 ? 22.915 -10.325 -13.506 1.00 82.50 183 LEU A C 1
ATOM 1480 O O . LEU A 1 183 ? 22.475 -10.648 -14.609 1.00 82.50 183 LEU A O 1
ATOM 1484 N N . GLU A 1 184 ? 22.994 -11.181 -12.488 1.00 82.75 184 GLU A N 1
ATOM 1485 C CA . GLU A 1 184 ? 22.515 -12.568 -12.536 1.00 82.75 184 GLU A CA 1
ATOM 1486 C C . GLU A 1 184 ? 20.987 -12.660 -12.481 1.00 82.75 184 GLU A C 1
ATOM 1488 O O . GLU A 1 184 ? 20.416 -13.536 -13.125 1.00 82.75 184 GLU A O 1
ATOM 1493 N N . LYS A 1 185 ? 20.328 -11.730 -11.775 1.00 84.31 185 LYS A N 1
ATOM 1494 C CA . LYS A 1 185 ? 18.861 -11.666 -11.664 1.00 84.31 185 LYS A CA 1
ATOM 1495 C C . LYS A 1 185 ? 18.159 -11.155 -12.923 1.00 84.31 185 LYS A C 1
ATOM 1497 O O . LYS A 1 185 ? 16.983 -11.451 -13.113 1.00 84.31 185 LYS A O 1
ATOM 1502 N N . LEU A 1 186 ? 18.851 -10.399 -13.777 1.00 86.06 186 LEU A N 1
ATOM 1503 C CA . LEU A 1 186 ? 18.279 -9.929 -15.039 1.00 86.06 186 LEU A CA 1
ATOM 1504 C C . LEU A 1 186 ? 17.929 -11.097 -15.963 1.00 86.06 186 LEU A C 1
ATOM 1506 O O . LEU A 1 186 ? 18.754 -11.989 -16.196 1.00 86.06 186 LEU A O 1
ATOM 1510 N N . ARG A 1 187 ? 16.749 -11.033 -16.588 1.00 88.50 187 ARG A N 1
ATOM 1511 C CA . ARG A 1 187 ? 16.302 -12.029 -17.562 1.00 88.50 187 ARG A CA 1
ATOM 1512 C C . ARG A 1 187 ? 17.329 -12.166 -18.695 1.00 88.50 187 ARG A C 1
ATOM 1514 O O . ARG A 1 187 ? 17.755 -11.153 -19.266 1.00 88.50 187 ARG A O 1
ATOM 1521 N N . PRO A 1 188 ? 17.712 -13.397 -19.087 1.00 86.50 188 PRO A N 1
ATOM 1522 C CA . PRO A 1 188 ? 18.681 -13.615 -20.163 1.00 86.50 188 PRO A CA 1
ATOM 1523 C C . PRO A 1 188 ? 18.295 -12.924 -21.476 1.00 86.50 188 PRO A C 1
ATOM 1525 O O . PRO A 1 188 ? 19.152 -12.362 -22.157 1.00 86.50 188 PRO A O 1
ATOM 1528 N N . GLU A 1 189 ? 17.000 -12.900 -21.800 1.00 85.56 189 GLU A N 1
ATOM 1529 C CA . GLU A 1 189 ? 16.455 -12.230 -22.986 1.00 85.56 189 GLU A CA 1
ATOM 1530 C C . GLU A 1 189 ? 16.673 -10.714 -22.949 1.00 85.56 189 GLU A C 1
ATOM 1532 O O . GLU A 1 189 ? 17.115 -10.124 -23.937 1.00 85.56 189 GLU A O 1
ATOM 1537 N N . PHE A 1 190 ? 16.437 -10.084 -21.795 1.00 86.88 190 PHE A N 1
ATOM 1538 C CA . PHE A 1 190 ? 16.669 -8.657 -21.584 1.00 86.88 190 PHE A CA 1
ATOM 1539 C C . PHE A 1 190 ? 18.159 -8.313 -21.714 1.00 86.88 190 PHE A C 1
ATOM 1541 O O . PHE A 1 190 ? 18.537 -7.392 -22.447 1.00 86.88 190 PHE A O 1
ATOM 1548 N N . ARG A 1 191 ? 19.027 -9.112 -21.075 1.00 86.94 191 ARG A N 1
ATOM 1549 C CA . ARG A 1 191 ? 20.489 -8.965 -21.167 1.00 86.94 191 ARG A CA 1
ATOM 1550 C C . ARG A 1 191 ? 20.983 -9.099 -22.603 1.00 86.94 191 ARG A C 1
ATOM 1552 O O . ARG A 1 191 ? 21.824 -8.314 -23.042 1.00 86.94 191 ARG A O 1
ATOM 1559 N N . LEU A 1 192 ? 20.456 -10.070 -23.349 1.00 81.06 192 LEU A N 1
ATOM 1560 C CA . LEU A 1 192 ? 20.799 -10.277 -24.753 1.00 81.06 192 LEU A CA 1
ATOM 1561 C C . LEU A 1 192 ? 20.341 -9.092 -25.613 1.00 81.06 192 LEU A C 1
ATOM 1563 O O . LEU A 1 192 ? 21.146 -8.575 -26.391 1.00 81.06 192 LEU A O 1
ATOM 1567 N N . LYS A 1 193 ? 19.087 -8.645 -25.436 1.00 81.44 193 LYS A N 1
ATOM 1568 C CA . LYS A 1 193 ? 18.463 -7.540 -26.181 1.00 81.44 193 LYS A CA 1
ATOM 1569 C C . LYS A 1 193 ? 19.279 -6.256 -26.065 1.00 81.44 193 LYS A C 1
ATOM 1571 O O . LYS A 1 193 ? 19.546 -5.620 -27.085 1.00 81.44 193 LYS A O 1
ATOM 1576 N N . HIS A 1 194 ? 19.698 -5.896 -24.852 1.00 82.12 194 HIS A N 1
ATOM 1577 C CA . HIS A 1 194 ? 20.404 -4.636 -24.569 1.00 82.12 194 HIS A CA 1
ATOM 1578 C C . HIS A 1 194 ? 21.921 -4.778 -24.429 1.00 82.1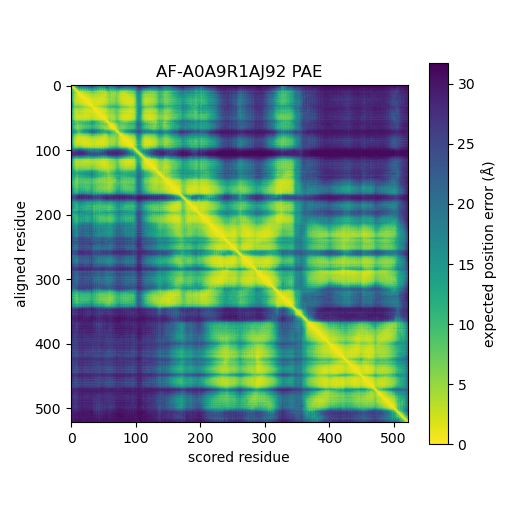2 194 HIS A C 1
ATOM 1580 O O . HIS A 1 194 ? 22.611 -3.804 -24.160 1.00 82.12 194 HIS A O 1
ATOM 1586 N N . GLY A 1 195 ? 22.470 -5.974 -24.654 1.00 75.38 195 GLY A N 1
ATOM 1587 C CA . GLY A 1 195 ? 23.917 -6.190 -24.683 1.00 75.38 195 GLY A CA 1
ATOM 1588 C C . GLY A 1 195 ? 24.613 -6.153 -23.319 1.00 75.38 195 GLY A C 1
ATOM 1589 O O . GLY A 1 195 ? 25.840 -6.061 -23.290 1.00 75.38 195 GLY A O 1
ATOM 1590 N N . ILE A 1 196 ? 23.875 -6.301 -22.219 1.00 83.12 196 ILE A N 1
ATOM 1591 C CA . ILE A 1 196 ? 24.379 -6.169 -20.848 1.00 83.12 196 ILE A CA 1
ATOM 1592 C C . ILE A 1 196 ? 25.175 -7.422 -20.451 1.00 83.12 196 ILE A C 1
ATOM 1594 O O . ILE A 1 196 ? 24.613 -8.466 -20.108 1.00 83.12 196 ILE A O 1
ATOM 1598 N N . ASN A 1 197 ? 26.507 -7.318 -20.483 1.00 78.88 197 ASN A N 1
ATOM 1599 C CA . ASN A 1 197 ? 27.418 -8.428 -20.146 1.00 78.88 197 ASN A CA 1
ATOM 1600 C C . ASN A 1 197 ? 28.321 -8.125 -18.940 1.00 78.88 197 ASN A C 1
ATOM 1602 O O . ASN A 1 197 ? 29.120 -8.967 -18.545 1.00 78.88 197 ASN A O 1
ATOM 1606 N N . SER A 1 198 ? 28.228 -6.922 -18.374 1.00 79.62 198 SER A N 1
ATOM 1607 C CA . SER A 1 198 ? 29.069 -6.478 -17.266 1.00 79.62 198 SER A CA 1
ATOM 1608 C C . SER A 1 198 ? 28.277 -5.587 -16.323 1.00 79.62 198 SER A C 1
ATOM 1610 O O . SER A 1 198 ? 27.445 -4.796 -16.758 1.00 79.62 198 SER A O 1
ATOM 1612 N N . PHE A 1 199 ? 28.600 -5.649 -15.033 1.00 75.56 199 PHE A N 1
ATOM 1613 C CA . PHE A 1 199 ? 28.050 -4.744 -14.023 1.00 75.56 199 PHE A CA 1
ATOM 1614 C C . PHE A 1 199 ? 28.481 -3.279 -14.230 1.00 75.56 199 PHE A C 1
ATOM 1616 O O . PHE A 1 199 ? 27.927 -2.385 -13.599 1.00 75.56 199 PHE A O 1
ATOM 1623 N N . ARG A 1 200 ? 29.480 -3.029 -15.092 1.00 76.56 200 ARG A N 1
ATOM 1624 C CA . ARG A 1 200 ? 29.932 -1.683 -15.485 1.00 76.56 200 ARG A CA 1
ATOM 1625 C C . ARG A 1 200 ? 29.131 -1.084 -16.644 1.00 76.56 200 ARG A C 1
ATOM 1627 O O . ARG A 1 200 ? 29.445 0.019 -17.081 1.00 76.56 200 ARG A O 1
ATOM 1634 N N . ASP A 1 201 ? 28.153 -1.815 -17.174 1.00 81.62 201 ASP A N 1
ATOM 1635 C CA . ASP A 1 201 ? 27.278 -1.312 -18.227 1.00 81.62 201 ASP A CA 1
ATOM 1636 C C . ASP A 1 201 ? 26.481 -0.091 -17.736 1.00 81.62 201 ASP A C 1
ATOM 1638 O O . ASP A 1 201 ? 26.061 -0.028 -16.577 1.00 81.62 201 ASP A O 1
ATOM 1642 N N . ARG A 1 202 ? 26.254 0.889 -18.616 1.00 77.88 202 ARG A N 1
ATOM 1643 C CA . ARG A 1 202 ? 25.486 2.094 -18.277 1.00 77.88 202 ARG A CA 1
ATOM 1644 C C . ARG A 1 202 ? 24.065 1.741 -17.829 1.00 77.88 202 ARG A C 1
ATOM 1646 O O . ARG A 1 202 ? 23.573 2.348 -16.883 1.00 77.88 202 ARG A O 1
ATOM 1653 N N . HIS A 1 203 ? 23.430 0.753 -18.456 1.00 84.06 203 HIS A N 1
ATOM 1654 C CA . HIS A 1 203 ? 22.083 0.321 -18.092 1.00 84.06 203 HIS A CA 1
ATOM 1655 C C . HIS A 1 203 ? 22.039 -0.305 -16.696 1.00 84.06 203 HIS A C 1
ATOM 1657 O O . HIS A 1 203 ? 21.067 -0.102 -15.974 1.00 84.06 203 HIS A O 1
ATOM 1663 N N . MET A 1 204 ? 23.109 -0.987 -16.268 1.00 85.25 204 MET A N 1
ATOM 1664 C CA . MET A 1 204 ? 23.205 -1.539 -14.910 1.00 85.25 204 MET A CA 1
ATOM 1665 C C . MET A 1 204 ? 23.209 -0.452 -13.839 1.00 85.25 204 MET A C 1
ATOM 1667 O O . MET A 1 204 ? 22.677 -0.670 -12.752 1.00 85.25 204 MET A O 1
ATOM 1671 N N . TRP A 1 205 ? 23.779 0.718 -14.134 1.00 82.44 205 TRP A N 1
ATOM 1672 C CA . TRP A 1 205 ? 23.744 1.849 -13.210 1.00 82.44 205 TRP A CA 1
ATOM 1673 C C . TRP A 1 205 ? 22.314 2.370 -13.025 1.00 82.44 205 TRP A C 1
ATOM 1675 O O . TRP A 1 205 ? 21.868 2.506 -11.887 1.00 82.44 205 TRP A O 1
ATOM 1685 N N . THR A 1 206 ? 21.576 2.558 -14.124 1.00 84.69 206 THR A N 1
ATOM 1686 C CA . THR A 1 206 ? 20.158 2.953 -14.097 1.00 84.69 206 THR A CA 1
ATOM 1687 C C . THR A 1 206 ? 19.292 1.919 -13.370 1.00 84.69 206 THR A C 1
ATOM 1689 O O . THR A 1 206 ? 18.516 2.285 -12.495 1.00 84.69 206 THR A O 1
ATOM 1692 N N . ILE A 1 207 ? 19.464 0.626 -13.668 1.00 86.12 207 ILE A N 1
ATOM 1693 C CA . ILE A 1 207 ? 18.737 -0.476 -13.010 1.00 86.12 207 ILE A CA 1
ATOM 1694 C C . ILE A 1 207 ? 18.980 -0.460 -11.496 1.00 86.12 207 ILE A C 1
ATOM 1696 O O . ILE A 1 207 ? 18.036 -0.533 -10.713 1.00 86.12 207 ILE A O 1
ATOM 1700 N N . ASN A 1 208 ? 20.238 -0.328 -11.071 1.00 84.06 208 ASN A N 1
ATOM 1701 C CA . ASN A 1 208 ? 20.593 -0.285 -9.655 1.00 84.06 208 ASN A CA 1
ATOM 1702 C C . ASN A 1 208 ? 19.990 0.936 -8.938 1.00 84.06 208 ASN A C 1
ATOM 1704 O O . ASN A 1 208 ? 19.509 0.811 -7.815 1.00 84.06 208 ASN A O 1
ATOM 1708 N N . ASP A 1 209 ? 20.000 2.112 -9.571 1.00 83.19 209 ASP A N 1
ATOM 1709 C CA . ASP A 1 209 ? 19.373 3.316 -9.013 1.00 83.19 209 ASP A CA 1
ATOM 1710 C C . ASP A 1 209 ? 17.851 3.150 -8.870 1.00 83.19 209 ASP A C 1
ATOM 1712 O O . ASP A 1 209 ? 17.303 3.395 -7.795 1.00 83.19 209 ASP A O 1
ATOM 1716 N N . MET A 1 210 ? 17.175 2.637 -9.900 1.00 83.19 210 MET A N 1
ATOM 1717 C CA . MET A 1 210 ? 15.733 2.377 -9.861 1.00 83.19 210 MET A CA 1
ATOM 1718 C C . MET A 1 210 ? 15.343 1.363 -8.786 1.00 83.19 210 MET A C 1
ATOM 1720 O O . MET A 1 210 ? 14.377 1.582 -8.059 1.00 83.19 210 MET A O 1
ATOM 1724 N N . ILE A 1 211 ? 16.111 0.279 -8.638 1.00 80.12 211 ILE A N 1
ATOM 1725 C CA . ILE A 1 211 ? 15.888 -0.709 -7.576 1.00 80.12 211 ILE A CA 1
ATOM 1726 C C . ILE A 1 211 ? 16.009 -0.045 -6.204 1.00 80.12 211 ILE A C 1
ATOM 1728 O O . ILE A 1 211 ? 15.133 -0.227 -5.363 1.00 80.12 211 ILE A O 1
ATOM 1732 N N . LYS A 1 212 ? 17.030 0.793 -5.984 1.00 79.19 212 LYS A N 1
ATOM 1733 C CA . LYS A 1 212 ? 17.179 1.537 -4.723 1.00 79.19 212 LYS A CA 1
ATOM 1734 C C . LYS A 1 212 ? 15.999 2.456 -4.432 1.00 79.19 212 LYS A C 1
ATOM 1736 O O . LYS A 1 212 ? 15.616 2.587 -3.276 1.00 79.19 212 LYS A O 1
ATOM 1741 N N . ARG A 1 213 ? 15.418 3.071 -5.460 1.00 77.88 213 ARG A N 1
ATOM 1742 C CA . ARG A 1 213 ? 14.223 3.916 -5.329 1.00 77.88 213 ARG A CA 1
ATOM 1743 C C . ARG A 1 213 ? 12.941 3.108 -5.102 1.00 77.88 213 ARG A C 1
ATOM 1745 O O . ARG A 1 213 ? 12.031 3.614 -4.456 1.00 77.88 213 ARG A O 1
ATOM 1752 N N . LYS A 1 214 ? 12.888 1.855 -5.568 1.00 77.25 214 LYS A N 1
ATOM 1753 C CA . LYS A 1 214 ? 11.784 0.905 -5.330 1.00 77.25 214 LYS A CA 1
ATOM 1754 C C . LYS A 1 214 ? 11.828 0.282 -3.926 1.00 77.25 214 LYS A C 1
ATOM 1756 O O . LYS A 1 214 ? 10.775 0.022 -3.349 1.00 77.25 214 LYS A O 1
ATOM 1761 N N . LEU A 1 215 ? 13.025 0.063 -3.367 1.00 76.81 215 LEU A N 1
ATOM 1762 C CA . LEU A 1 215 ? 13.229 -0.635 -2.086 1.00 76.81 215 LEU A CA 1
ATOM 1763 C C . LEU A 1 215 ? 12.370 -0.100 -0.923 1.00 76.81 215 LEU A C 1
ATOM 1765 O O . LEU A 1 215 ? 11.747 -0.928 -0.263 1.00 76.81 215 LEU A O 1
ATOM 1769 N N . PRO A 1 216 ? 12.266 1.222 -0.668 1.00 76.00 216 PRO A N 1
ATOM 1770 C CA . PRO A 1 216 ? 11.435 1.734 0.423 1.00 76.00 216 PRO A CA 1
ATOM 1771 C C . PRO A 1 216 ? 9.951 1.370 0.291 1.00 76.00 216 PRO A C 1
ATOM 1773 O O . PRO A 1 216 ? 9.317 1.041 1.287 1.00 76.00 216 PRO A O 1
ATOM 1776 N N . ALA A 1 217 ? 9.401 1.390 -0.929 1.00 73.69 217 ALA A N 1
ATOM 1777 C CA . ALA A 1 217 ? 7.999 1.047 -1.167 1.00 73.69 217 ALA A CA 1
ATOM 1778 C C . ALA A 1 217 ? 7.741 -0.453 -0.942 1.00 73.69 217 ALA A C 1
ATOM 1780 O O . ALA A 1 217 ? 6.766 -0.822 -0.294 1.00 73.69 217 ALA A O 1
ATOM 1781 N N . GLU A 1 218 ? 8.643 -1.320 -1.414 1.00 74.94 218 GLU A N 1
ATOM 1782 C CA . GLU A 1 218 ? 8.554 -2.768 -1.168 1.00 74.94 218 GLU A CA 1
ATOM 1783 C C . GLU A 1 218 ? 8.751 -3.128 0.309 1.00 74.94 218 GLU A C 1
ATOM 1785 O O . GLU A 1 218 ? 8.024 -3.972 0.835 1.00 74.94 218 GLU A O 1
ATOM 1790 N N . TYR A 1 219 ? 9.693 -2.470 0.997 1.00 77.62 219 TYR A N 1
ATOM 1791 C CA . TYR A 1 219 ? 9.857 -2.611 2.445 1.00 77.62 219 TYR A CA 1
ATOM 1792 C C . TYR A 1 219 ? 8.566 -2.236 3.164 1.00 77.62 219 TYR A C 1
ATOM 1794 O O . TYR A 1 219 ? 8.046 -3.032 3.942 1.00 77.62 219 TYR A O 1
ATOM 1802 N N . SER A 1 220 ? 8.014 -1.062 2.848 1.00 78.12 220 SER A N 1
ATOM 1803 C CA . SER A 1 220 ? 6.800 -0.580 3.496 1.00 78.12 220 SER A CA 1
ATOM 1804 C C . SER A 1 220 ? 5.624 -1.529 3.285 1.00 78.12 220 SER A C 1
ATOM 1806 O O . SER A 1 220 ? 4.964 -1.918 4.239 1.00 78.12 220 SER A O 1
ATOM 1808 N N . LYS A 1 221 ? 5.432 -2.027 2.060 1.00 78.06 221 LYS A N 1
ATOM 1809 C CA . LYS A 1 221 ? 4.404 -3.024 1.740 1.00 78.06 221 LYS A CA 1
ATOM 1810 C C . LYS A 1 221 ? 4.535 -4.312 2.557 1.00 78.06 221 LYS A C 1
ATOM 1812 O O . LYS A 1 221 ? 3.531 -4.877 2.994 1.00 78.06 221 LYS A O 1
ATOM 1817 N N . ARG A 1 222 ? 5.758 -4.815 2.762 1.00 79.31 222 ARG A N 1
ATOM 1818 C CA . ARG A 1 222 ? 5.991 -5.995 3.614 1.00 79.31 222 ARG A CA 1
ATOM 1819 C C . ARG A 1 222 ? 5.744 -5.687 5.080 1.00 79.31 222 ARG A C 1
ATOM 1821 O O . ARG A 1 222 ? 5.043 -6.458 5.731 1.00 79.31 222 ARG A O 1
ATOM 1828 N N . ARG A 1 223 ? 6.276 -4.563 5.564 1.00 84.25 223 ARG A N 1
ATOM 1829 C CA . ARG A 1 223 ? 6.078 -4.091 6.934 1.00 84.25 223 ARG A CA 1
ATOM 1830 C C . ARG A 1 223 ? 4.593 -3.952 7.241 1.00 84.25 223 ARG A C 1
ATOM 1832 O O . ARG A 1 223 ? 4.145 -4.562 8.199 1.00 84.25 223 ARG A O 1
ATOM 1839 N N . SER A 1 224 ? 3.816 -3.281 6.392 1.00 84.12 224 SER A N 1
ATOM 1840 C CA . SER A 1 224 ? 2.363 -3.147 6.539 1.00 84.12 224 SER A CA 1
ATOM 1841 C C . SER A 1 224 ? 1.676 -4.512 6.614 1.00 84.12 224 SER A C 1
ATOM 1843 O O . SER A 1 224 ? 0.973 -4.795 7.575 1.00 84.12 224 SER A O 1
ATOM 1845 N N . ARG A 1 225 ? 1.947 -5.440 5.687 1.00 84.56 225 ARG A N 1
ATOM 1846 C CA . ARG A 1 225 ? 1.365 -6.799 5.750 1.00 84.56 225 ARG A CA 1
ATOM 1847 C C . ARG A 1 225 ? 1.698 -7.552 7.035 1.00 84.56 225 ARG A C 1
ATOM 1849 O O . ARG A 1 225 ? 0.907 -8.384 7.470 1.00 84.56 225 ARG A O 1
ATOM 1856 N N . GLN A 1 226 ? 2.886 -7.340 7.590 1.00 87.00 226 GLN A N 1
ATOM 1857 C CA . GLN A 1 226 ? 3.282 -7.992 8.828 1.00 87.00 226 GLN A CA 1
ATOM 1858 C C . GLN A 1 226 ? 2.667 -7.301 10.052 1.00 87.00 226 GLN A C 1
ATOM 1860 O O . GLN A 1 226 ? 2.177 -7.991 10.944 1.00 87.00 226 GLN A O 1
ATOM 1865 N N . MET A 1 227 ? 2.610 -5.969 10.042 1.00 88.62 227 MET A N 1
ATOM 1866 C CA . MET A 1 227 ? 1.910 -5.138 11.019 1.00 88.62 227 MET A CA 1
ATOM 1867 C C . MET A 1 227 ? 0.451 -5.572 11.155 1.00 88.62 227 MET A C 1
ATOM 1869 O O . MET A 1 227 ? -0.024 -5.815 12.259 1.00 88.62 227 MET A O 1
ATOM 1873 N N . ASP A 1 228 ? -0.222 -5.782 10.023 1.00 88.69 228 ASP A N 1
ATOM 1874 C CA . ASP A 1 228 ? -1.594 -6.283 9.953 1.00 88.69 228 ASP A CA 1
ATOM 1875 C C . ASP A 1 228 ? -1.780 -7.577 10.751 1.00 88.69 228 ASP A C 1
ATOM 1877 O O . ASP A 1 228 ? -2.645 -7.684 11.623 1.00 88.69 228 ASP A O 1
ATOM 1881 N N . LYS A 1 229 ? -0.900 -8.551 10.499 1.00 89.88 229 LYS A N 1
ATOM 1882 C CA . LYS A 1 229 ? -0.917 -9.848 11.176 1.00 89.88 229 LYS A CA 1
ATOM 1883 C C . LYS A 1 229 ? -0.647 -9.705 12.666 1.00 89.88 229 LYS A C 1
ATOM 1885 O O . LYS A 1 229 ? -1.346 -10.331 13.458 1.00 89.88 229 LYS A O 1
ATOM 1890 N N . TRP A 1 230 ? 0.355 -8.913 13.050 1.00 91.44 230 TRP A N 1
ATOM 1891 C CA . TRP A 1 230 ? 0.706 -8.703 14.453 1.00 91.44 230 TRP A CA 1
ATOM 1892 C C . TRP A 1 230 ? -0.426 -8.028 15.226 1.00 91.44 230 TRP A C 1
ATOM 1894 O O . TRP A 1 230 ? -0.797 -8.522 16.288 1.00 91.44 230 TRP A O 1
ATOM 1904 N N . LEU A 1 231 ? -1.039 -6.978 14.676 1.00 91.75 231 LEU A N 1
ATOM 1905 C CA . LEU A 1 231 ? -2.174 -6.302 15.305 1.00 91.75 231 LEU A CA 1
ATOM 1906 C C . LEU A 1 231 ? -3.383 -7.235 15.439 1.00 91.75 231 LEU A C 1
ATOM 1908 O O . LEU A 1 231 ? -3.937 -7.358 16.530 1.00 91.75 231 LEU A O 1
ATOM 1912 N N . CYS A 1 232 ? -3.758 -7.956 14.375 1.00 91.38 232 CYS A N 1
ATOM 1913 C CA . CYS A 1 232 ? -4.860 -8.926 14.427 1.00 91.38 232 CYS A CA 1
ATOM 1914 C C . CYS A 1 232 ? -4.627 -10.009 15.488 1.00 91.38 232 CYS A C 1
ATOM 1916 O O . CYS A 1 232 ? -5.556 -10.437 16.180 1.00 91.38 232 CYS A O 1
ATOM 1918 N N . LYS A 1 233 ? -3.372 -10.442 15.623 1.00 91.19 233 LYS A N 1
ATOM 1919 C CA . LYS A 1 233 ? -2.944 -11.445 16.587 1.00 91.19 233 LYS A CA 1
ATOM 1920 C C . LYS A 1 233 ? -2.987 -10.917 18.022 1.00 91.19 233 LYS A C 1
ATOM 1922 O O . LYS A 1 233 ? -3.549 -11.594 18.875 1.00 91.19 233 LYS A O 1
ATOM 1927 N N . LEU A 1 234 ? -2.497 -9.701 18.275 1.00 91.81 234 LEU A N 1
ATOM 1928 C CA . LEU A 1 234 ? -2.616 -9.028 19.575 1.00 91.81 234 LEU A CA 1
ATOM 1929 C C . LEU A 1 234 ? -4.082 -8.838 19.986 1.00 91.81 234 LEU A C 1
ATOM 1931 O O . LEU A 1 234 ? -4.446 -9.164 21.114 1.00 91.81 234 LEU A O 1
ATOM 1935 N N . ILE A 1 235 ? -4.945 -8.392 19.066 1.00 90.69 235 ILE A N 1
ATOM 1936 C CA . ILE A 1 235 ? -6.391 -8.240 19.314 1.00 90.69 235 ILE A CA 1
ATOM 1937 C C . ILE A 1 235 ? -7.043 -9.581 19.672 1.00 90.69 235 ILE A C 1
ATOM 1939 O O . ILE A 1 235 ? -7.931 -9.633 20.518 1.00 90.69 235 ILE A O 1
ATOM 1943 N N . SER A 1 236 ? -6.607 -10.662 19.024 1.00 90.12 236 SER A N 1
ATOM 1944 C CA . SER A 1 236 ? -7.174 -12.004 19.192 1.00 90.12 236 SER A CA 1
ATOM 1945 C C . SER A 1 236 ? -6.492 -12.838 20.281 1.00 90.12 236 SER A C 1
ATOM 1947 O O . SER A 1 236 ? -6.807 -14.024 20.402 1.00 90.12 236 SER A O 1
ATOM 1949 N N . SER A 1 237 ? -5.547 -12.257 21.023 1.00 88.19 237 SER A N 1
ATOM 1950 C CA . SER A 1 237 ? -4.775 -12.951 22.056 1.00 88.19 237 SER A CA 1
ATOM 1951 C C . SER A 1 237 ? -5.671 -13.498 23.171 1.00 88.19 237 SER A C 1
ATOM 1953 O O . SER A 1 237 ? -6.691 -12.905 23.519 1.00 88.19 237 SER A O 1
ATOM 1955 N N . LYS A 1 238 ? -5.294 -14.656 23.724 1.00 84.94 238 LYS A N 1
ATOM 1956 C CA . LYS A 1 238 ? -5.872 -15.214 24.952 1.00 84.94 238 LYS A CA 1
ATOM 1957 C C . LYS A 1 238 ? -4.723 -15.725 25.840 1.00 84.94 238 LYS A C 1
ATOM 1959 O O . LYS A 1 238 ? -3.945 -16.543 25.345 1.00 84.94 238 LYS A O 1
ATOM 1964 N N . PRO A 1 239 ? -4.610 -15.287 27.110 1.00 83.94 239 PRO A N 1
ATOM 1965 C CA . PRO A 1 239 ? -5.423 -14.245 27.757 1.00 83.94 239 PRO A CA 1
ATOM 1966 C C . PRO A 1 239 ? -5.270 -12.877 27.063 1.00 83.94 239 PRO A C 1
ATOM 1968 O O . PRO A 1 239 ? -4.280 -12.639 26.374 1.00 83.94 239 PRO A O 1
ATOM 1971 N N . TYR A 1 240 ? -6.284 -12.011 27.176 1.00 87.94 240 TYR A N 1
ATOM 1972 C CA . TYR A 1 240 ? -6.272 -10.704 26.506 1.00 87.94 240 TYR A CA 1
ATOM 1973 C C . TYR A 1 240 ? -5.322 -9.737 27.213 1.00 87.94 240 TYR A C 1
ATOM 1975 O O . TYR A 1 240 ? -5.426 -9.548 28.425 1.00 87.94 240 TYR A O 1
ATOM 1983 N N . PHE A 1 241 ? -4.479 -9.055 26.438 1.00 88.12 241 PHE A N 1
ATOM 1984 C CA . PHE A 1 241 ? -3.646 -7.963 26.941 1.00 88.12 241 PHE A CA 1
ATOM 1985 C C . PHE A 1 241 ? -4.478 -6.739 27.334 1.00 88.12 241 PHE A C 1
ATOM 1987 O O . PHE A 1 241 ? -5.283 -6.226 26.546 1.00 88.12 241 PHE A O 1
ATOM 1994 N N . LYS A 1 242 ? -4.219 -6.232 28.535 1.00 86.44 242 LYS A N 1
ATOM 1995 C CA . LYS A 1 242 ? -4.829 -5.043 29.130 1.00 86.44 242 LYS A CA 1
ATOM 1996 C C . LYS A 1 242 ? -3.904 -3.851 28.976 1.00 86.44 242 LYS A C 1
ATOM 1998 O O . LYS A 1 242 ? -2.686 -3.987 28.904 1.00 86.44 242 LYS A O 1
ATOM 2003 N N . HIS A 1 243 ? -4.474 -2.652 29.038 1.00 81.44 243 HIS A N 1
ATOM 2004 C CA . HIS A 1 243 ? -3.681 -1.422 29.033 1.00 81.44 243 HIS A CA 1
ATOM 2005 C C . HIS A 1 243 ? -2.719 -1.327 30.240 1.00 81.44 243 HIS A C 1
ATOM 2007 O O . HIS A 1 243 ? -1.703 -0.640 30.169 1.00 81.44 243 HIS A O 1
ATOM 2013 N N . SER A 1 244 ? -3.029 -1.992 31.358 1.00 81.56 244 SER A N 1
ATOM 2014 C CA . SER A 1 244 ? -2.159 -2.067 32.540 1.00 81.56 244 SER A CA 1
ATOM 2015 C C . SER A 1 244 ? -0.967 -3.010 32.382 1.00 81.56 244 SER A C 1
ATOM 2017 O O . SER A 1 244 ? -0.043 -2.931 33.189 1.00 81.56 244 SER A O 1
ATOM 2019 N N . ASP A 1 245 ? -0.993 -3.906 31.395 1.00 86.06 245 ASP A N 1
ATOM 2020 C CA . ASP A 1 245 ? 0.032 -4.934 31.241 1.00 86.06 245 ASP A CA 1
ATOM 2021 C C . ASP A 1 245 ? 1.333 -4.343 30.691 1.00 86.06 245 ASP A C 1
ATOM 2023 O O . ASP A 1 245 ? 1.343 -3.344 29.962 1.00 86.06 245 ASP A O 1
ATOM 2027 N N . GLU A 1 246 ? 2.457 -4.983 31.012 1.00 87.25 246 GLU A N 1
ATOM 2028 C CA . GLU A 1 246 ? 3.757 -4.565 30.500 1.00 87.25 246 GLU A CA 1
ATOM 2029 C C . GLU A 1 246 ? 3.841 -4.790 28.984 1.00 87.25 246 GLU A C 1
ATOM 2031 O O . GLU A 1 246 ? 3.715 -5.912 28.490 1.00 87.25 246 GLU A O 1
ATOM 2036 N N . ARG A 1 247 ? 4.142 -3.724 28.229 1.00 90.44 247 ARG A N 1
ATOM 2037 C CA . ARG A 1 247 ? 4.335 -3.788 26.765 1.00 90.44 247 ARG A CA 1
ATOM 2038 C C . ARG A 1 247 ? 5.365 -4.845 26.355 1.00 90.44 247 ARG A C 1
ATOM 2040 O O . ARG A 1 247 ? 5.210 -5.492 25.321 1.00 90.44 247 ARG A O 1
ATOM 2047 N N . GLN A 1 248 ? 6.390 -5.053 27.185 1.00 88.12 248 GLN A N 1
ATOM 2048 C CA . GLN A 1 248 ? 7.425 -6.055 26.942 1.00 88.12 248 GLN A CA 1
ATOM 2049 C C . GLN A 1 248 ? 6.852 -7.477 26.901 1.00 88.12 248 GLN A C 1
ATOM 2051 O O . GLN A 1 248 ? 7.319 -8.292 26.111 1.00 88.12 248 GLN A O 1
ATOM 2056 N N . SER A 1 249 ? 5.818 -7.778 27.692 1.00 88.06 249 SER A N 1
ATOM 2057 C CA . SER A 1 249 ? 5.153 -9.083 27.676 1.00 88.06 249 SER A CA 1
ATOM 2058 C C . SER A 1 249 ? 4.466 -9.344 26.335 1.00 88.06 249 SER A C 1
ATOM 2060 O O . SER A 1 249 ? 4.626 -10.424 25.768 1.00 88.06 249 SER A O 1
ATOM 2062 N N . ALA A 1 250 ? 3.772 -8.342 25.784 1.00 88.06 250 ALA A N 1
ATOM 2063 C CA . ALA A 1 250 ? 3.152 -8.433 24.461 1.00 88.06 250 ALA A CA 1
ATOM 2064 C C . ALA A 1 250 ? 4.194 -8.575 23.340 1.00 88.06 250 ALA A C 1
ATOM 2066 O O . ALA A 1 250 ? 3.999 -9.348 22.400 1.00 88.06 250 ALA A O 1
ATOM 2067 N N . MET A 1 251 ? 5.322 -7.870 23.463 1.00 89.12 251 MET A N 1
ATOM 2068 C CA . MET A 1 251 ? 6.434 -7.947 22.516 1.00 89.12 251 MET A CA 1
ATOM 2069 C C . MET A 1 251 ? 7.069 -9.347 22.499 1.00 89.12 251 MET A C 1
ATOM 2071 O O . MET A 1 251 ? 7.209 -9.944 21.432 1.00 89.12 251 MET A O 1
ATOM 2075 N N . THR A 1 252 ? 7.395 -9.896 23.674 1.00 87.44 252 THR A N 1
ATOM 2076 C CA . THR A 1 252 ? 7.950 -11.252 23.814 1.00 87.44 252 THR A CA 1
ATOM 2077 C C . THR A 1 252 ? 6.983 -12.297 23.261 1.00 87.44 252 THR A C 1
ATOM 2079 O O . THR A 1 252 ? 7.382 -13.132 22.453 1.00 87.44 252 THR A O 1
ATOM 2082 N N . TRP A 1 253 ? 5.695 -12.195 23.599 1.00 88.44 253 TRP A N 1
ATOM 2083 C CA . TRP A 1 253 ? 4.662 -13.103 23.096 1.00 88.44 253 TRP A CA 1
ATOM 2084 C C . TRP A 1 253 ? 4.547 -13.086 21.563 1.00 88.44 253 TRP A C 1
ATOM 2086 O O . TRP A 1 253 ? 4.467 -14.137 20.923 1.00 88.44 253 TRP A O 1
ATOM 2096 N N . LEU A 1 254 ? 4.584 -11.899 20.947 1.00 87.44 254 LEU A N 1
ATOM 2097 C CA . LEU A 1 254 ? 4.545 -11.778 19.489 1.00 87.44 254 LEU A CA 1
ATOM 2098 C C . LEU A 1 254 ? 5.754 -12.423 18.809 1.00 87.44 254 LEU A C 1
ATOM 2100 O O . LEU A 1 254 ? 5.577 -13.037 17.751 1.00 87.44 254 LEU A O 1
ATOM 2104 N N . MET A 1 255 ? 6.944 -12.270 19.396 1.00 83.38 255 MET A N 1
ATOM 2105 C CA . MET A 1 255 ? 8.194 -12.816 18.863 1.00 83.38 255 MET A CA 1
ATOM 2106 C C . MET A 1 255 ? 8.308 -14.333 19.036 1.00 83.38 255 MET A C 1
ATOM 2108 O O . MET A 1 255 ? 8.819 -15.003 18.142 1.00 83.38 255 MET A O 1
ATOM 2112 N N . GLU A 1 256 ? 7.820 -14.887 20.146 1.00 82.12 256 GLU A N 1
ATOM 2113 C CA . GLU A 1 256 ? 7.827 -16.336 20.383 1.00 82.12 256 GLU A CA 1
ATOM 2114 C C . GLU A 1 256 ? 6.879 -17.074 19.430 1.00 82.12 256 GLU A C 1
ATOM 2116 O O . GLU A 1 256 ? 7.218 -18.138 18.913 1.00 82.12 256 GLU A O 1
ATOM 2121 N N . A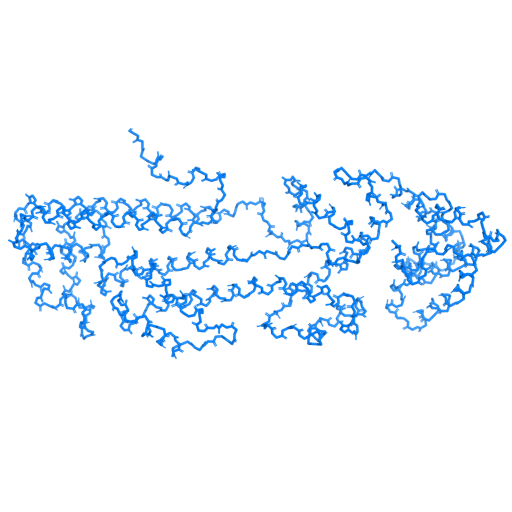SP A 1 257 ? 5.711 -16.491 19.153 1.00 71.25 257 ASP A N 1
ATOM 2122 C CA . ASP A 1 257 ? 4.669 -17.142 18.357 1.00 71.25 257 ASP A CA 1
ATOM 2123 C C . ASP A 1 257 ? 4.709 -16.738 16.863 1.00 71.25 257 ASP A C 1
ATOM 2125 O O . ASP A 1 257 ? 3.947 -17.263 16.050 1.00 71.25 257 ASP A O 1
ATOM 2129 N N . SER A 1 258 ? 5.560 -15.780 16.464 1.00 67.25 258 SER A N 1
ATOM 2130 C CA . SER A 1 258 ? 5.769 -15.390 15.056 1.00 67.25 258 SER A CA 1
ATOM 2131 C C . SER A 1 258 ? 7.261 -15.205 14.753 1.00 67.25 258 SER A C 1
ATOM 2133 O O . SER A 1 258 ? 7.825 -14.186 15.154 1.00 67.25 258 SER A O 1
ATOM 2135 N N . PRO A 1 259 ? 7.915 -16.105 13.994 1.00 65.88 259 PRO A N 1
ATOM 2136 C CA . PRO A 1 259 ? 9.292 -15.869 13.581 1.00 65.88 259 PRO A CA 1
ATOM 2137 C C . PRO A 1 259 ? 9.370 -14.597 12.726 1.00 65.88 259 PRO A C 1
ATOM 2139 O O . PRO A 1 259 ? 8.586 -14.418 11.789 1.00 65.88 259 PRO A O 1
ATOM 2142 N N . LEU A 1 260 ? 10.311 -13.714 13.068 1.00 65.56 260 LEU A N 1
ATOM 2143 C CA . LEU A 1 260 ? 10.593 -12.489 12.322 1.00 65.56 260 LEU A CA 1
ATOM 2144 C C . LEU A 1 260 ? 10.934 -12.824 10.862 1.00 65.56 260 LEU A C 1
ATOM 2146 O O . LEU A 1 260 ? 11.747 -13.710 10.585 1.00 65.56 260 LEU A O 1
ATOM 2150 N N . ASP A 1 261 ? 10.334 -12.088 9.923 1.00 65.81 261 ASP A N 1
ATOM 2151 C CA . ASP A 1 261 ? 10.857 -12.032 8.556 1.00 65.81 261 ASP A CA 1
ATOM 2152 C C . ASP A 1 261 ? 12.298 -11.511 8.633 1.00 65.81 261 ASP A C 1
ATOM 2154 O O . ASP A 1 261 ? 12.568 -10.549 9.351 1.00 65.81 261 ASP A O 1
ATOM 2158 N N . ALA A 1 262 ? 13.221 -12.118 7.885 1.00 60.09 262 ALA A N 1
ATOM 2159 C CA . ALA A 1 262 ? 14.637 -11.751 7.880 1.00 60.09 262 ALA A CA 1
ATOM 2160 C C . ALA A 1 262 ? 14.903 -10.264 7.550 1.00 60.09 262 ALA A C 1
ATOM 2162 O O . ALA A 1 262 ? 16.009 -9.778 7.775 1.00 60.09 262 ALA A O 1
ATOM 2163 N N . ASN A 1 263 ? 13.915 -9.552 6.997 1.00 63.03 263 ASN A N 1
ATOM 2164 C CA . ASN A 1 263 ? 14.006 -8.135 6.646 1.00 63.03 263 ASN A CA 1
ATOM 2165 C C . ASN A 1 263 ? 13.341 -7.180 7.644 1.00 63.03 263 ASN A C 1
ATOM 2167 O O . ASN A 1 263 ? 13.406 -5.973 7.422 1.00 63.03 263 ASN A O 1
ATOM 2171 N N . LEU A 1 264 ? 12.676 -7.689 8.681 1.00 72.62 264 LEU A N 1
ATOM 2172 C CA . LEU A 1 264 ? 12.024 -6.877 9.705 1.00 72.62 264 LEU A CA 1
ATOM 2173 C C . LEU A 1 264 ? 12.838 -6.906 10.993 1.00 72.62 264 LEU A C 1
ATOM 2175 O O . LEU A 1 264 ? 13.541 -7.869 11.296 1.00 72.62 264 LEU A O 1
ATOM 2179 N N . SER A 1 265 ? 12.758 -5.813 11.735 1.00 79.44 265 SER A N 1
ATOM 2180 C CA . SER A 1 265 ? 13.510 -5.600 12.962 1.00 79.44 265 SER A CA 1
ATOM 2181 C C . SER A 1 265 ? 12.614 -5.700 14.193 1.00 79.44 265 SER A C 1
ATOM 2183 O O . SER A 1 265 ? 11.390 -5.603 14.110 1.00 79.44 265 SER A O 1
ATOM 2185 N N . GLU A 1 266 ? 13.235 -5.827 15.364 1.00 83.31 266 GLU A N 1
ATOM 2186 C CA . GLU A 1 266 ? 12.535 -5.716 16.650 1.00 83.31 266 GLU A CA 1
ATOM 2187 C C . GLU A 1 266 ? 11.817 -4.364 16.807 1.00 83.31 266 GLU A C 1
ATOM 2189 O O . GLU A 1 266 ? 10.792 -4.296 17.481 1.00 83.31 266 GLU A O 1
ATOM 2194 N N . LEU A 1 267 ? 12.297 -3.307 16.138 1.00 85.00 267 LEU A N 1
ATOM 2195 C CA . LEU A 1 267 ? 11.632 -2.001 16.128 1.00 85.00 267 LEU A CA 1
ATOM 2196 C C . LEU A 1 267 ? 10.266 -2.063 15.433 1.00 85.00 267 LEU A C 1
ATOM 2198 O O . LEU A 1 267 ? 9.327 -1.434 15.900 1.00 85.00 267 LEU A O 1
ATOM 2202 N N . ASP A 1 268 ? 10.117 -2.860 14.371 1.00 86.38 268 ASP A N 1
ATOM 2203 C CA . ASP A 1 268 ? 8.826 -2.999 13.685 1.00 86.38 268 ASP A CA 1
ATOM 2204 C C . ASP A 1 268 ? 7.798 -3.743 14.558 1.00 86.38 268 ASP A C 1
ATOM 2206 O O . ASP A 1 268 ? 6.601 -3.468 14.484 1.00 86.38 268 ASP A O 1
ATOM 2210 N N . VAL A 1 269 ? 8.259 -4.669 15.409 1.00 88.12 269 VAL A N 1
ATOM 2211 C CA . VAL A 1 269 ? 7.411 -5.335 16.414 1.00 88.12 269 VAL A CA 1
ATOM 2212 C C . VAL A 1 269 ? 7.024 -4.352 17.515 1.00 88.12 269 VAL A C 1
ATOM 2214 O O . VAL A 1 269 ? 5.865 -4.319 17.924 1.00 88.12 269 VAL A O 1
ATOM 2217 N N . GLN A 1 270 ? 7.977 -3.539 17.978 1.00 89.75 270 GLN A N 1
ATOM 2218 C CA . GLN A 1 270 ? 7.727 -2.493 18.966 1.00 89.75 270 GLN A CA 1
ATOM 2219 C C . GLN A 1 270 ? 6.668 -1.504 18.465 1.00 89.75 270 GLN A C 1
ATOM 2221 O O . GLN A 1 270 ? 5.718 -1.228 19.190 1.00 89.75 270 GLN A O 1
ATOM 2226 N N . ASP A 1 271 ? 6.765 -1.062 17.209 1.00 89.06 271 ASP A N 1
ATOM 2227 C CA . ASP A 1 271 ? 5.765 -0.196 16.580 1.00 89.06 271 ASP A CA 1
ATOM 2228 C C . ASP A 1 271 ? 4.366 -0.840 16.593 1.00 89.06 271 ASP A C 1
ATOM 2230 O O . ASP A 1 271 ? 3.377 -0.173 16.895 1.00 89.06 271 ASP A O 1
ATOM 2234 N N . ALA A 1 272 ? 4.267 -2.149 16.322 1.00 90.56 272 ALA A N 1
ATOM 2235 C CA . ALA A 1 272 ? 2.998 -2.880 16.377 1.00 90.56 272 ALA A CA 1
ATOM 2236 C C . ALA A 1 272 ? 2.392 -2.888 17.784 1.00 90.56 272 ALA A C 1
ATOM 2238 O O . ALA A 1 272 ? 1.194 -2.655 17.956 1.00 90.56 272 ALA A O 1
ATOM 2239 N N . VAL A 1 273 ? 3.226 -3.141 18.794 1.00 91.75 273 VAL A N 1
ATOM 2240 C CA . VAL A 1 273 ? 2.820 -3.105 20.202 1.00 91.75 273 VAL A CA 1
ATOM 2241 C C . VAL A 1 273 ? 2.395 -1.688 20.587 1.00 91.75 273 VAL A C 1
ATOM 2243 O O . VAL A 1 273 ? 1.348 -1.511 21.205 1.00 91.75 273 VAL A O 1
ATOM 2246 N N . ASP A 1 274 ? 3.137 -0.665 20.177 1.00 90.56 274 ASP A N 1
ATOM 2247 C CA . ASP A 1 274 ? 2.807 0.722 20.492 1.00 90.56 274 ASP A CA 1
ATOM 2248 C C . ASP A 1 274 ? 1.497 1.171 19.839 1.00 90.56 274 ASP A C 1
ATOM 2250 O O . ASP A 1 274 ? 0.675 1.789 20.517 1.00 90.56 274 ASP A O 1
ATOM 2254 N N . ILE A 1 275 ? 1.238 0.806 18.578 1.00 88.12 275 ILE A N 1
ATOM 2255 C CA . ILE A 1 275 ? -0.059 1.045 17.920 1.00 88.12 275 ILE A CA 1
ATOM 2256 C C . ILE A 1 275 ? -1.177 0.318 18.675 1.00 88.12 275 ILE A C 1
ATOM 2258 O O . ILE A 1 275 ? -2.232 0.891 18.953 1.00 88.12 275 ILE A O 1
ATOM 2262 N N . PHE A 1 276 ? -0.956 -0.941 19.052 1.00 90.88 276 PHE A N 1
ATOM 2263 C CA . PHE A 1 276 ? -1.953 -1.704 19.789 1.00 90.88 276 PHE A CA 1
ATOM 2264 C C . PHE A 1 276 ? -2.310 -1.042 21.127 1.00 90.88 276 PHE A C 1
ATOM 2266 O O . PHE A 1 276 ? -3.487 -0.797 21.377 1.00 90.88 276 PHE A O 1
ATOM 2273 N N . TYR A 1 277 ? -1.332 -0.680 21.958 1.00 89.12 277 TYR A N 1
ATOM 2274 C CA . TYR A 1 277 ? -1.598 -0.073 23.267 1.00 89.12 277 TYR A CA 1
ATOM 2275 C C . TYR A 1 277 ? -2.103 1.369 23.166 1.00 89.12 277 TYR A C 1
ATOM 2277 O O . TYR A 1 277 ? -3.108 1.713 23.786 1.00 89.12 277 TYR A O 1
ATOM 2285 N N . ASN A 1 278 ? -1.415 2.215 22.397 1.00 85.19 278 ASN A N 1
ATOM 2286 C CA . ASN A 1 278 ? -1.663 3.657 22.395 1.00 85.19 278 ASN A CA 1
ATOM 2287 C C . ASN A 1 278 ? -2.845 4.049 21.506 1.00 85.19 278 ASN A C 1
ATOM 2289 O O . ASN A 1 278 ? -3.423 5.112 21.714 1.00 85.19 278 ASN A O 1
ATOM 2293 N N . THR A 1 279 ? -3.204 3.210 20.532 1.00 78.94 279 THR A N 1
ATOM 2294 C CA . THR A 1 279 ? -4.310 3.494 19.619 1.00 78.94 279 THR A CA 1
ATOM 2295 C C . THR A 1 279 ? -5.484 2.560 19.863 1.00 78.94 279 THR A C 1
ATOM 2297 O O . THR A 1 279 ? -6.579 3.015 20.180 1.00 78.94 279 THR A O 1
ATOM 2300 N N . ILE A 1 280 ? -5.275 1.249 19.748 1.00 83.25 280 ILE A N 1
ATOM 2301 C CA . ILE A 1 280 ? -6.384 0.289 19.778 1.00 83.25 280 ILE A CA 1
ATOM 2302 C C . ILE A 1 280 ? -6.942 0.155 21.200 1.00 83.25 280 ILE A C 1
ATOM 2304 O O . ILE A 1 280 ? -8.133 0.372 21.398 1.00 83.25 280 ILE A O 1
ATOM 2308 N N . LEU A 1 281 ? -6.108 -0.140 22.201 1.00 84.31 281 LEU A N 1
ATOM 2309 C CA . LEU A 1 281 ? -6.570 -0.291 23.586 1.00 84.31 281 LEU A CA 1
ATOM 2310 C C . LEU A 1 281 ? -7.039 1.039 24.166 1.00 84.31 281 LEU A C 1
ATOM 2312 O O . LEU A 1 281 ? -8.163 1.150 24.644 1.00 84.31 281 LEU A O 1
ATOM 2316 N N . PHE A 1 282 ? -6.181 2.057 24.097 1.00 75.25 282 PHE A N 1
ATOM 2317 C CA . PHE A 1 282 ? -6.436 3.340 24.742 1.00 75.25 282 PHE A CA 1
ATOM 2318 C C . PHE A 1 282 ? -7.703 4.032 24.219 1.00 75.25 282 PHE A C 1
ATOM 2320 O O . PHE A 1 282 ? -8.490 4.555 25.010 1.00 75.25 282 PHE A O 1
ATOM 2327 N N . TYR A 1 283 ? -7.932 4.022 22.900 1.00 66.00 283 TYR A N 1
ATOM 2328 C CA . TYR A 1 283 ? -9.073 4.728 22.321 1.00 66.00 283 TYR A CA 1
ATOM 2329 C C . TYR A 1 283 ? -10.323 3.867 22.149 1.00 66.00 283 TYR A C 1
ATOM 2331 O O . TYR A 1 283 ? -11.435 4.393 22.235 1.00 66.00 283 TYR A O 1
ATOM 2339 N N . LEU A 1 284 ? -10.186 2.565 21.899 1.00 68.81 284 LEU A N 1
ATOM 2340 C CA . LEU A 1 284 ? -11.336 1.729 21.540 1.00 68.81 284 LEU A CA 1
ATOM 2341 C C . LEU A 1 284 ? -11.826 0.856 22.699 1.00 68.81 284 LEU A C 1
ATOM 2343 O O . LEU A 1 284 ? -12.958 0.387 22.643 1.00 68.81 284 LEU A O 1
ATOM 2347 N N . GLU A 1 285 ? -11.045 0.717 23.774 1.00 71.06 285 GLU A N 1
ATOM 2348 C CA . GLU A 1 285 ? -11.407 -0.058 24.964 1.00 71.06 285 GLU A CA 1
ATOM 2349 C C . GLU A 1 285 ? -11.187 0.747 26.265 1.00 71.06 285 GLU A C 1
ATOM 2351 O O . GLU A 1 285 ? -10.317 0.430 27.076 1.00 71.06 285 GLU A O 1
ATOM 2356 N N . PRO A 1 286 ? -11.977 1.806 26.523 1.00 60.16 286 PRO A N 1
ATOM 2357 C CA . PRO A 1 286 ? -11.776 2.637 27.712 1.00 60.16 286 PRO A CA 1
ATOM 2358 C C . PRO A 1 286 ? -12.096 1.919 29.032 1.00 60.16 286 PRO A C 1
ATOM 2360 O O . PRO A 1 286 ? -11.659 2.380 30.085 1.00 60.16 286 PRO A O 1
ATOM 2363 N N . GLN A 1 287 ? -12.843 0.808 28.998 1.00 76.62 287 GLN A N 1
ATOM 2364 C CA . GLN A 1 287 ? -13.008 -0.105 30.131 1.00 76.62 287 GLN A CA 1
ATOM 2365 C C . GLN A 1 287 ? -12.785 -1.542 29.668 1.00 76.62 287 GLN A C 1
ATOM 2367 O O . GLN A 1 287 ? -13.558 -2.075 28.873 1.00 76.62 287 GLN A O 1
ATOM 2372 N N . PHE A 1 288 ? -11.717 -2.159 30.170 1.00 83.56 288 PHE A N 1
ATOM 2373 C CA . PHE A 1 288 ? -11.385 -3.538 29.840 1.00 83.56 288 PHE A CA 1
ATOM 2374 C C . PHE A 1 288 ? -12.385 -4.510 30.476 1.00 83.56 288 PHE A C 1
ATOM 2376 O O . PHE A 1 288 ? -12.583 -4.509 31.693 1.00 83.56 288 PHE A O 1
ATOM 2383 N N . HIS A 1 289 ? -12.950 -5.387 29.649 1.00 88.50 289 HIS A N 1
ATOM 2384 C CA . HIS A 1 289 ? -13.670 -6.580 30.081 1.00 88.50 289 HIS A CA 1
ATOM 2385 C C . HIS A 1 289 ? -13.555 -7.650 28.983 1.00 88.50 289 HIS A C 1
ATOM 2387 O O . HIS A 1 289 ? -13.836 -7.333 27.823 1.00 88.50 289 HIS A O 1
ATOM 2393 N N . PRO A 1 290 ? -13.235 -8.922 29.295 1.00 88.06 290 PRO A N 1
ATOM 2394 C CA . PRO A 1 290 ? -13.041 -9.966 28.278 1.00 88.06 290 PRO A CA 1
ATOM 2395 C C . PRO A 1 290 ? -14.217 -10.109 27.299 1.00 88.06 290 PRO A C 1
ATOM 2397 O O . PRO A 1 290 ? -14.029 -10.199 26.090 1.00 88.06 290 PRO A O 1
ATOM 2400 N N . LEU A 1 291 ? -15.452 -10.037 27.804 1.00 88.75 291 LEU A N 1
ATOM 2401 C CA . LEU A 1 291 ? -16.658 -10.050 26.967 1.00 88.75 291 LEU A CA 1
ATOM 2402 C C . LEU A 1 291 ? -16.880 -8.782 26.116 1.00 88.75 291 LEU A C 1
ATOM 2404 O O . LEU A 1 291 ? -17.497 -8.881 25.054 1.00 88.75 291 LEU A O 1
ATOM 2408 N N . ILE A 1 292 ? -16.401 -7.604 26.545 1.00 86.81 292 ILE A N 1
ATOM 2409 C CA . ILE A 1 292 ? -16.408 -6.402 25.689 1.00 86.81 292 ILE A CA 1
ATOM 2410 C C . ILE A 1 292 ? -15.428 -6.624 24.544 1.00 86.81 292 ILE A C 1
ATOM 2412 O O . ILE A 1 292 ? -15.806 -6.461 23.383 1.00 86.81 292 ILE A O 1
ATOM 2416 N N . ARG A 1 293 ? -14.208 -7.072 24.869 1.00 86.50 293 ARG A N 1
ATOM 2417 C CA . ARG A 1 293 ? -13.170 -7.358 23.883 1.00 86.50 293 ARG A CA 1
ATOM 2418 C C . ARG A 1 293 ? -13.639 -8.361 22.838 1.00 86.50 293 ARG A C 1
ATOM 2420 O O . ARG A 1 293 ? -13.495 -8.104 21.646 1.00 86.50 293 ARG A O 1
ATOM 2427 N N . GLU A 1 294 ? -14.247 -9.462 23.270 1.00 88.62 294 GLU A N 1
ATOM 2428 C CA . GLU A 1 294 ? -14.763 -10.477 22.351 1.00 88.62 294 GLU A CA 1
ATOM 2429 C C . GLU A 1 294 ? -15.920 -9.935 21.500 1.00 88.62 294 GLU A C 1
ATOM 2431 O O . GLU A 1 294 ? -15.938 -10.131 20.287 1.00 88.62 294 GLU A O 1
ATOM 2436 N N . GLY A 1 295 ? -16.840 -9.167 22.095 1.00 84.62 295 GLY A N 1
ATOM 2437 C CA . GLY A 1 295 ? -17.946 -8.541 21.365 1.00 84.62 295 GLY A CA 1
ATOM 2438 C C . GLY A 1 295 ? -17.519 -7.467 20.355 1.00 84.62 295 GLY A C 1
ATOM 2439 O O . GLY A 1 295 ? -18.269 -7.186 19.422 1.00 84.62 295 GLY A O 1
ATOM 2440 N N . GLN A 1 296 ? -16.336 -6.871 20.526 1.00 83.94 296 GLN A N 1
ATOM 2441 C CA . GLN A 1 296 ? -15.783 -5.834 19.648 1.00 83.94 296 GLN A CA 1
ATOM 2442 C C . GLN A 1 296 ? -14.665 -6.337 18.727 1.00 83.94 296 GLN A C 1
ATOM 2444 O O . GLN A 1 296 ? -14.180 -5.573 17.892 1.00 83.94 296 GLN A O 1
ATOM 2449 N N . LYS A 1 297 ? -14.256 -7.602 18.839 1.00 87.75 297 LYS A N 1
ATOM 2450 C CA . LYS A 1 297 ? -13.084 -8.164 18.157 1.00 87.75 297 LYS A CA 1
ATOM 2451 C C . LYS A 1 297 ? -13.048 -7.874 16.656 1.00 87.75 297 LYS A C 1
ATOM 2453 O O . LYS A 1 297 ? -12.058 -7.338 16.165 1.00 87.75 297 LYS A O 1
ATOM 2458 N N . ASP A 1 298 ? -14.136 -8.158 15.944 1.00 87.44 298 ASP A N 1
ATOM 2459 C CA . ASP A 1 298 ? -14.222 -7.935 14.495 1.00 87.44 298 ASP A CA 1
ATOM 2460 C C . ASP A 1 298 ? -14.107 -6.450 14.128 1.00 87.44 298 ASP A C 1
ATOM 2462 O O . ASP A 1 298 ? -13.500 -6.094 13.116 1.00 87.44 298 ASP A O 1
ATOM 2466 N N . PHE A 1 299 ? -14.651 -5.564 14.967 1.00 82.00 299 PHE A N 1
ATOM 2467 C CA . PHE A 1 299 ? -14.526 -4.122 14.785 1.00 82.00 299 PHE A CA 1
ATOM 2468 C C . PHE A 1 299 ? -13.083 -3.655 15.004 1.00 82.00 299 PHE A C 1
ATOM 2470 O O . PHE A 1 299 ? -12.555 -2.913 14.178 1.00 82.00 299 PHE A O 1
ATOM 2477 N N . LEU A 1 300 ? -12.418 -4.132 16.060 1.00 85.19 300 LEU A N 1
ATOM 2478 C CA . LEU A 1 300 ? -11.011 -3.822 16.331 1.00 85.19 300 LEU A CA 1
ATOM 2479 C C . LEU A 1 300 ? -10.096 -4.322 15.203 1.00 85.19 300 LEU A C 1
ATOM 2481 O O . LEU A 1 300 ? -9.196 -3.599 14.780 1.00 85.19 300 LEU A O 1
ATOM 2485 N N . ILE A 1 301 ? -10.353 -5.522 14.673 1.00 87.88 301 ILE A N 1
ATOM 2486 C CA . ILE A 1 301 ? -9.629 -6.079 13.521 1.00 87.88 301 ILE A CA 1
ATOM 2487 C C . ILE A 1 301 ? -9.862 -5.220 12.275 1.00 87.88 301 ILE A C 1
ATOM 2489 O O . ILE A 1 301 ? -8.904 -4.850 11.598 1.00 87.88 301 ILE A O 1
ATOM 2493 N N . LYS A 1 302 ? -11.116 -4.834 11.994 1.00 84.19 302 LYS A N 1
ATOM 2494 C CA . LYS A 1 302 ? -11.435 -3.922 10.885 1.00 84.19 302 LYS A CA 1
ATOM 2495 C C . LYS A 1 302 ? -10.649 -2.614 11.005 1.00 84.19 302 LYS A C 1
ATOM 2497 O O . LYS A 1 302 ? -10.097 -2.145 10.012 1.00 84.19 302 LYS A O 1
ATOM 2502 N N . VAL A 1 303 ? -10.580 -2.042 12.204 1.00 78.38 303 VAL A N 1
ATOM 2503 C CA . VAL A 1 303 ? -9.821 -0.816 12.467 1.00 78.38 303 VAL A CA 1
ATOM 2504 C C . VAL A 1 303 ? -8.321 -1.029 12.250 1.00 78.38 303 VAL A C 1
ATOM 2506 O O . VAL A 1 303 ? -7.697 -0.226 11.561 1.00 78.38 303 VAL A O 1
ATOM 2509 N N . ALA A 1 304 ? -7.743 -2.121 12.758 1.00 85.62 304 ALA A N 1
ATOM 2510 C CA . ALA A 1 304 ? -6.333 -2.448 12.540 1.00 85.62 304 ALA A CA 1
ATOM 2511 C C . ALA A 1 304 ? -5.987 -2.541 11.043 1.00 85.62 304 ALA A C 1
ATOM 2513 O O . ALA A 1 304 ? -5.022 -1.917 10.599 1.00 85.62 304 ALA A O 1
ATOM 2514 N N . HIS A 1 305 ? -6.826 -3.219 10.250 1.00 84.06 305 HIS A N 1
ATOM 2515 C CA . HIS A 1 305 ? -6.678 -3.275 8.794 1.00 84.06 305 HIS A CA 1
ATOM 2516 C C . HIS A 1 305 ? -6.683 -1.879 8.154 1.00 84.06 305 HIS A C 1
ATOM 2518 O O . HIS A 1 305 ? -5.892 -1.600 7.252 1.00 84.06 305 HIS A O 1
ATOM 2524 N N . GLN A 1 306 ? -7.566 -0.985 8.608 1.00 75.88 306 GLN A N 1
ATOM 2525 C CA . GLN A 1 306 ? -7.654 0.380 8.084 1.00 75.88 306 GLN A CA 1
ATOM 2526 C C . GLN A 1 306 ? -6.414 1.214 8.416 1.00 75.88 306 GLN A C 1
ATOM 2528 O O . GLN A 1 306 ? -5.903 1.897 7.528 1.00 75.88 306 GLN A O 1
ATOM 2533 N N . PHE A 1 307 ? -5.901 1.121 9.646 1.00 75.69 307 PHE A N 1
ATOM 2534 C CA . PHE A 1 307 ? -4.667 1.797 10.059 1.00 75.69 307 PHE A CA 1
ATOM 2535 C C . PHE A 1 307 ? -3.476 1.378 9.198 1.00 75.69 307 PHE A C 1
ATOM 2537 O O . PHE A 1 307 ? -2.778 2.217 8.629 1.00 75.69 307 PHE A O 1
ATOM 2544 N N . VAL A 1 308 ? -3.281 0.069 9.050 1.00 79.81 308 VAL A N 1
ATOM 2545 C CA . VAL A 1 308 ? -2.172 -0.479 8.269 1.00 79.81 308 VAL A CA 1
ATOM 2546 C C . VAL A 1 308 ? -2.287 -0.106 6.793 1.00 79.81 308 VAL A C 1
ATOM 2548 O O . VAL A 1 308 ? -1.292 0.238 6.153 1.00 79.81 308 VAL A O 1
ATOM 2551 N N . PHE A 1 309 ? -3.500 -0.133 6.242 1.00 72.00 309 PHE A N 1
ATOM 2552 C CA . PHE A 1 309 ? -3.739 0.257 4.858 1.00 72.00 309 PHE A CA 1
ATOM 2553 C C . PHE A 1 309 ? -3.471 1.753 4.613 1.00 72.00 309 PHE A C 1
ATOM 2555 O O . PHE A 1 309 ? -2.894 2.123 3.586 1.00 72.00 309 PHE A O 1
ATOM 2562 N N . ALA A 1 310 ? -3.855 2.630 5.546 1.00 66.69 310 ALA A N 1
ATOM 2563 C CA . ALA A 1 310 ? -3.545 4.058 5.467 1.00 66.69 310 ALA A CA 1
ATOM 2564 C C . ALA A 1 310 ? -2.020 4.302 5.464 1.00 66.69 310 ALA A C 1
ATOM 2566 O O . ALA A 1 310 ? -1.505 5.094 4.673 1.00 66.69 310 ALA A O 1
ATOM 2567 N N . GLU A 1 311 ? -1.272 3.552 6.273 1.00 68.00 311 GLU A N 1
ATOM 2568 C CA . GLU A 1 311 ? 0.192 3.607 6.291 1.00 68.00 311 GLU A CA 1
ATOM 2569 C C . GLU A 1 311 ? 0.822 3.084 4.981 1.00 68.00 311 GLU A C 1
ATOM 2571 O O . GLU A 1 311 ? 1.725 3.718 4.419 1.00 68.00 311 GLU A O 1
ATOM 2576 N N . GLU A 1 312 ? 0.314 1.972 4.433 1.00 67.00 312 GLU A N 1
ATOM 2577 C CA . GLU A 1 312 ? 0.773 1.398 3.156 1.00 67.00 312 GLU A CA 1
ATOM 2578 C C . GLU A 1 312 ? 0.554 2.376 1.990 1.00 67.00 312 GLU A C 1
ATOM 2580 O O . GLU A 1 312 ? 1.444 2.591 1.162 1.00 67.00 312 GLU A O 1
ATOM 2585 N N . THR A 1 313 ? -0.618 3.010 1.925 1.00 60.53 313 THR A N 1
ATOM 2586 C CA . THR A 1 313 ? -0.974 3.933 0.834 1.00 60.53 313 THR A CA 1
ATOM 2587 C C . THR A 1 313 ? -0.147 5.218 0.839 1.00 60.53 313 THR A C 1
ATOM 2589 O O . THR A 1 313 ? 0.246 5.693 -0.231 1.00 60.53 313 THR A O 1
ATOM 2592 N N . ASN A 1 314 ? 0.190 5.749 2.016 1.00 59.44 314 ASN A N 1
ATOM 2593 C CA . ASN A 1 314 ? 1.037 6.938 2.145 1.00 59.44 314 ASN A CA 1
ATOM 2594 C C . ASN A 1 314 ? 2.507 6.676 1.770 1.00 59.44 314 ASN A C 1
ATOM 2596 O O . ASN A 1 314 ? 3.200 7.561 1.255 1.00 59.44 314 ASN A O 1
ATOM 2600 N N . SER A 1 315 ? 2.981 5.453 2.001 1.00 58.59 315 SER A N 1
ATOM 2601 C CA . SER A 1 315 ? 4.379 5.051 1.815 1.00 58.59 315 SER A CA 1
ATOM 2602 C C . SER A 1 315 ? 4.675 4.458 0.429 1.00 58.59 315 SER A C 1
ATOM 2604 O O . SER A 1 315 ? 5.779 4.631 -0.096 1.00 58.59 315 SER A O 1
ATOM 2606 N N . CYS A 1 316 ? 3.694 3.830 -0.225 1.00 59.75 316 CYS A N 1
ATOM 2607 C CA . CYS A 1 316 ? 3.841 3.246 -1.559 1.00 59.75 316 CYS A CA 1
ATOM 2608 C C . CYS A 1 316 ? 3.670 4.293 -2.674 1.00 59.75 316 CYS A C 1
ATOM 2610 O O . CYS A 1 316 ? 2.652 4.356 -3.371 1.00 59.75 316 CYS A O 1
ATOM 2612 N N . LYS A 1 317 ? 4.697 5.122 -2.897 1.00 57.47 317 LYS A N 1
ATOM 2613 C CA . LYS A 1 317 ? 4.780 5.943 -4.116 1.00 57.47 317 LYS A CA 1
ATOM 2614 C C . LYS A 1 317 ? 5.334 5.096 -5.280 1.00 57.47 317 LYS A C 1
ATOM 2616 O O . LYS A 1 317 ? 6.362 4.448 -5.101 1.00 57.47 317 LYS A O 1
ATOM 2621 N N . PRO A 1 318 ? 4.692 5.095 -6.466 1.00 60.41 318 PRO A N 1
ATOM 2622 C CA . PRO A 1 318 ? 5.230 4.514 -7.684 1.00 60.41 318 PRO A CA 1
ATOM 2623 C C . PRO A 1 318 ? 6.619 5.056 -7.976 1.00 60.41 318 PRO A C 1
ATOM 2625 O O . PRO A 1 318 ? 6.912 6.222 -7.700 1.00 60.41 318 PRO A O 1
ATOM 2628 N N . LEU A 1 319 ? 7.441 4.214 -8.594 1.00 67.31 319 LEU A N 1
ATOM 2629 C CA . LEU A 1 319 ? 8.728 4.628 -9.122 1.00 67.31 319 LEU A CA 1
ATOM 2630 C C . LEU A 1 319 ? 8.505 5.724 -10.174 1.00 67.31 319 LEU A C 1
ATOM 2632 O O . LEU A 1 319 ? 7.957 5.469 -11.246 1.00 67.31 319 LEU A O 1
ATOM 2636 N N . GLU A 1 320 ? 8.907 6.954 -9.860 1.00 70.06 320 GLU A N 1
ATOM 2637 C CA . GLU A 1 320 ? 8.795 8.066 -10.800 1.00 70.06 320 GLU A CA 1
ATOM 2638 C C . GLU A 1 320 ? 10.004 8.113 -11.744 1.00 70.06 320 GLU A C 1
ATOM 2640 O O . GLU A 1 320 ? 11.129 7.817 -11.326 1.00 70.06 320 GLU A O 1
ATOM 2645 N N . PRO A 1 321 ? 9.810 8.510 -13.013 1.00 72.62 321 PRO A N 1
ATOM 2646 C CA . PRO A 1 321 ? 10.924 8.732 -13.915 1.00 72.62 321 PRO A CA 1
ATOM 2647 C C . PRO A 1 321 ? 11.767 9.912 -13.440 1.00 72.62 321 PRO A C 1
ATOM 2649 O O . PRO A 1 321 ? 11.240 10.979 -13.111 1.00 72.62 321 PRO A O 1
ATOM 2652 N N . GLU A 1 322 ? 13.086 9.736 -13.454 1.00 79.75 322 GLU A N 1
ATOM 2653 C CA . GLU A 1 322 ? 14.029 10.788 -13.100 1.00 79.75 322 GLU A CA 1
ATOM 2654 C C . GLU A 1 322 ? 15.002 11.064 -14.240 1.00 79.75 322 GLU A C 1
ATOM 2656 O O . GLU A 1 322 ? 15.383 10.179 -15.004 1.00 79.75 322 GLU A O 1
ATOM 2661 N N . SER A 1 323 ? 15.452 12.313 -14.352 1.00 82.06 323 SER A N 1
ATOM 2662 C CA . SER A 1 323 ? 16.357 12.706 -15.432 1.00 82.06 323 SER A CA 1
ATOM 2663 C C . SER A 1 323 ? 17.692 11.970 -15.395 1.00 82.06 323 SER A C 1
ATOM 2665 O O . SER A 1 323 ? 18.255 11.701 -16.454 1.00 82.06 323 SER A O 1
ATOM 2667 N N . ARG A 1 324 ? 18.167 11.575 -14.206 1.00 84.94 324 ARG A N 1
ATOM 2668 C CA . ARG A 1 324 ? 19.374 10.749 -14.035 1.00 84.94 324 ARG A CA 1
ATOM 2669 C C . ARG A 1 324 ? 19.279 9.372 -14.689 1.00 84.94 324 ARG A C 1
ATOM 2671 O O . ARG A 1 324 ? 20.319 8.787 -14.978 1.00 84.94 324 ARG A O 1
ATOM 2678 N N . ASP A 1 325 ? 18.073 8.883 -14.971 1.00 82.81 325 ASP A N 1
ATOM 2679 C CA . ASP A 1 325 ? 17.884 7.587 -15.621 1.00 82.81 325 ASP A CA 1
ATOM 2680 C C . ASP A 1 325 ? 18.323 7.596 -17.096 1.00 82.81 325 ASP A C 1
ATOM 2682 O O . ASP A 1 325 ? 18.528 6.544 -17.717 1.00 82.81 325 ASP A O 1
ATOM 2686 N N . PHE A 1 326 ? 18.467 8.795 -17.663 1.00 83.69 326 PHE A N 1
ATOM 2687 C CA . PHE A 1 326 ? 18.848 9.028 -19.044 1.00 83.69 326 PHE A CA 1
ATOM 2688 C C . PHE A 1 326 ? 20.363 9.258 -19.175 1.00 83.69 326 PHE A C 1
ATOM 2690 O O . PHE A 1 326 ? 21.030 9.702 -18.231 1.00 83.69 326 PHE A O 1
ATOM 2697 N N . PRO A 1 327 ? 20.936 8.998 -20.368 1.00 81.62 327 PRO A N 1
ATOM 2698 C CA . PRO A 1 327 ? 22.301 9.386 -20.704 1.00 81.62 327 PRO A CA 1
ATOM 2699 C C . PRO A 1 327 ? 22.621 10.826 -20.293 1.00 81.62 327 PRO A C 1
ATOM 2701 O O . PRO A 1 327 ? 21.804 11.715 -20.501 1.00 81.62 327 PRO A O 1
ATOM 2704 N N . GLY A 1 328 ? 23.830 11.064 -19.769 1.00 80.56 328 GLY A N 1
ATOM 2705 C CA . GLY A 1 328 ? 24.252 12.356 -19.202 1.00 80.56 328 GLY A CA 1
ATOM 2706 C C . GLY A 1 328 ? 23.916 13.590 -20.051 1.00 80.56 328 GLY A C 1
ATOM 2707 O O . GLY A 1 328 ? 23.490 14.612 -19.528 1.00 80.56 328 GLY A O 1
ATOM 2708 N N . HIS A 1 329 ? 24.056 13.491 -21.373 1.00 76.31 329 HIS A N 1
ATOM 2709 C CA . HIS A 1 329 ? 23.757 14.587 -22.298 1.00 76.31 329 HIS A CA 1
ATOM 2710 C C . HIS A 1 329 ? 22.260 14.792 -22.568 1.00 76.31 329 HIS A C 1
ATOM 2712 O O . HIS A 1 329 ? 21.878 15.881 -22.981 1.00 76.31 329 HIS A O 1
ATOM 2718 N N . LEU A 1 330 ? 21.424 13.781 -22.318 1.00 80.00 330 LEU A N 1
ATOM 2719 C CA . LEU A 1 330 ? 19.965 13.863 -22.405 1.00 80.00 330 LEU A CA 1
ATOM 2720 C C . LEU A 1 330 ? 19.319 14.271 -21.079 1.00 80.00 330 LEU A C 1
ATOM 2722 O O . LEU A 1 330 ? 18.147 14.621 -21.091 1.00 80.00 330 LEU A O 1
ATOM 2726 N N . GLN A 1 331 ? 20.030 14.266 -19.946 1.00 83.94 331 GLN A N 1
ATOM 2727 C CA . GLN A 1 331 ? 19.426 14.564 -18.636 1.00 83.94 331 GLN A CA 1
ATOM 2728 C C . GLN A 1 331 ? 18.757 15.946 -18.561 1.00 83.94 331 GLN A C 1
ATOM 2730 O O . GLN A 1 331 ? 17.632 16.015 -18.058 1.00 83.94 331 GLN A O 1
ATOM 2735 N N . PRO A 1 332 ? 19.355 17.045 -19.073 1.00 80.69 332 PRO A N 1
ATOM 2736 C CA . PRO A 1 332 ? 18.672 18.338 -19.097 1.00 80.69 332 PRO A CA 1
ATOM 2737 C C . PRO A 1 332 ? 17.361 18.254 -19.887 1.00 80.69 332 PRO A C 1
ATOM 2739 O O . PRO A 1 332 ? 16.313 18.675 -19.403 1.00 80.69 332 PRO A O 1
ATOM 2742 N N . TYR A 1 333 ? 17.410 17.620 -21.062 1.00 79.38 333 TYR A N 1
ATOM 2743 C CA . TYR A 1 333 ? 16.258 17.433 -21.941 1.00 79.38 333 TYR A CA 1
ATOM 2744 C C . TYR A 1 333 ? 15.163 16.582 -21.281 1.00 79.38 333 TYR A C 1
ATOM 2746 O O . TYR A 1 333 ? 13.998 16.971 -21.260 1.00 79.38 333 TYR A O 1
ATOM 2754 N N . ALA A 1 334 ? 15.547 15.461 -20.667 1.00 79.75 334 ALA A N 1
ATOM 2755 C CA . ALA A 1 334 ? 14.666 14.573 -19.921 1.00 79.75 334 ALA A CA 1
ATOM 2756 C C . ALA A 1 334 ? 14.019 15.288 -18.730 1.00 79.75 334 ALA A C 1
ATOM 2758 O O . ALA A 1 334 ? 12.842 15.080 -18.468 1.00 79.75 334 ALA A O 1
ATOM 2759 N N . SER A 1 335 ? 14.754 16.166 -18.038 1.00 82.06 335 SER A N 1
ATOM 2760 C CA . SER A 1 335 ? 14.223 16.956 -16.919 1.00 82.06 335 SER A CA 1
ATOM 2761 C C . SER A 1 335 ? 13.084 17.862 -17.383 1.00 82.06 335 SER A C 1
ATOM 2763 O O . SER A 1 335 ? 12.002 17.834 -16.799 1.00 82.06 335 SER A O 1
ATOM 2765 N N . SER A 1 336 ? 13.299 18.619 -18.463 1.00 78.81 336 SER A N 1
ATOM 2766 C CA . SER A 1 336 ? 12.265 19.472 -19.056 1.00 78.81 336 SER A CA 1
ATOM 2767 C C . SER A 1 336 ? 11.103 18.655 -19.611 1.00 78.81 336 SER A C 1
ATOM 2769 O O . SER A 1 336 ? 9.957 19.016 -19.381 1.00 78.81 336 SER A O 1
ATOM 2771 N N . TYR A 1 337 ? 11.372 17.521 -20.261 1.00 76.12 337 TYR A N 1
ATOM 2772 C CA . TYR A 1 337 ? 10.334 16.628 -20.775 1.00 76.12 337 TYR A CA 1
ATOM 2773 C C . TYR A 1 337 ? 9.459 16.056 -19.654 1.00 76.12 337 TYR A C 1
ATOM 2775 O O . TYR A 1 337 ? 8.237 16.149 -19.725 1.00 76.12 337 TYR A O 1
ATOM 2783 N N . ILE A 1 338 ? 10.066 15.521 -18.589 1.00 75.38 338 ILE A N 1
ATOM 2784 C CA . ILE A 1 338 ? 9.358 14.995 -17.413 1.00 75.38 338 ILE A CA 1
ATOM 2785 C C . ILE A 1 338 ? 8.555 16.111 -16.741 1.00 75.38 338 ILE A C 1
ATOM 2787 O O . ILE A 1 338 ? 7.404 15.898 -16.374 1.00 75.38 338 ILE A O 1
ATOM 2791 N N . HIS A 1 339 ? 9.126 17.307 -16.599 1.00 75.12 339 HIS A N 1
ATOM 2792 C CA . HIS A 1 339 ? 8.439 18.455 -16.013 1.00 75.12 339 HIS A CA 1
ATOM 2793 C C . HIS A 1 339 ? 7.230 18.898 -16.849 1.00 75.12 339 HIS A C 1
ATOM 2795 O O . HIS A 1 339 ? 6.135 19.052 -16.311 1.00 75.12 339 HIS A O 1
ATOM 2801 N N . THR A 1 340 ? 7.395 19.045 -18.165 1.00 70.12 340 THR A N 1
ATOM 2802 C CA . THR A 1 340 ? 6.303 19.375 -19.088 1.00 70.12 340 THR A CA 1
ATOM 2803 C C . THR A 1 340 ? 5.239 18.286 -19.083 1.00 70.12 340 THR A C 1
ATOM 2805 O O . THR A 1 340 ? 4.061 18.610 -19.002 1.00 70.12 340 THR A O 1
ATOM 2808 N N . MET A 1 341 ? 5.626 17.009 -19.059 1.00 66.00 341 MET A N 1
ATOM 2809 C CA . MET A 1 341 ? 4.693 15.891 -18.908 1.00 66.00 341 MET A CA 1
ATOM 2810 C C . MET A 1 341 ? 3.950 15.932 -17.573 1.00 66.00 341 MET A C 1
ATOM 2812 O O . MET A 1 341 ? 2.755 15.677 -17.557 1.00 66.00 341 MET A O 1
ATOM 2816 N N . LYS A 1 342 ? 4.600 16.300 -16.462 1.00 65.88 342 LYS A N 1
ATOM 2817 C CA . LYS A 1 342 ? 3.952 16.462 -15.146 1.00 65.88 342 LYS A CA 1
ATOM 2818 C C . LYS A 1 342 ? 2.986 17.655 -15.106 1.00 65.88 342 LYS A C 1
ATOM 2820 O O . LYS A 1 342 ? 1.936 17.591 -14.465 1.00 65.88 342 LYS A O 1
ATOM 2825 N N . LEU A 1 343 ? 3.311 18.743 -15.804 1.00 64.25 343 LEU A N 1
ATOM 2826 C CA . LEU A 1 343 ? 2.421 19.897 -15.956 1.00 64.25 343 LEU A CA 1
ATOM 2827 C C . LEU A 1 343 ? 1.228 19.568 -16.858 1.00 64.25 343 LEU A C 1
ATOM 2829 O O . LEU A 1 343 ? 0.092 19.842 -16.486 1.00 64.25 343 LEU A O 1
ATOM 2833 N N . GLN A 1 344 ? 1.476 18.919 -17.995 1.00 56.28 344 GLN A N 1
ATOM 2834 C CA . GLN A 1 344 ? 0.449 18.451 -18.924 1.00 56.28 344 GLN A CA 1
ATOM 2835 C C . GLN A 1 344 ? -0.346 17.267 -18.366 1.00 56.28 344 GLN A C 1
ATOM 2837 O O . GLN A 1 344 ? -1.478 17.067 -18.769 1.00 56.28 344 GLN A O 1
ATOM 2842 N N . SER A 1 345 ? 0.171 16.500 -17.400 1.00 48.34 345 SER A N 1
ATOM 2843 C CA . SER A 1 345 ? -0.588 15.437 -16.729 1.00 48.34 345 SER A CA 1
ATOM 2844 C C . SER A 1 345 ? -1.674 15.968 -15.798 1.00 48.34 345 SER A C 1
ATOM 2846 O O . SER A 1 345 ? -2.555 15.203 -15.416 1.00 48.34 345 SER A O 1
ATOM 2848 N N . LYS A 1 346 ? -1.664 17.271 -15.474 1.00 48.75 346 LYS A N 1
ATOM 2849 C CA . LYS A 1 346 ? -2.850 17.937 -14.915 1.00 48.75 346 LYS A CA 1
ATOM 2850 C C . LYS A 1 346 ? -3.973 18.095 -15.961 1.00 48.75 346 LYS A C 1
ATOM 2852 O O . LYS A 1 346 ? -5.116 18.280 -15.569 1.00 48.75 346 LYS A O 1
ATOM 2857 N N . ASP A 1 347 ? -3.668 17.908 -17.250 1.00 40.84 347 ASP A N 1
ATOM 2858 C CA . ASP A 1 347 ? -4.572 17.933 -18.408 1.00 40.84 347 ASP A CA 1
ATOM 2859 C C . ASP A 1 347 ? -4.474 16.637 -19.252 1.00 40.84 347 ASP A C 1
ATOM 2861 O O . ASP A 1 347 ? -3.841 16.594 -20.302 1.00 40.84 347 ASP A O 1
ATOM 2865 N N . LYS A 1 348 ? -5.140 15.561 -18.803 1.00 39.47 348 LYS A N 1
ATOM 2866 C CA . LYS A 1 348 ? -5.669 14.396 -19.573 1.00 39.47 348 LYS A CA 1
ATOM 2867 C C . LYS A 1 348 ? -4.819 13.641 -20.632 1.00 39.47 348 LYS A C 1
ATOM 2869 O O . LYS A 1 348 ? -5.289 12.608 -21.100 1.00 39.47 348 LYS A O 1
ATOM 2874 N N . SER A 1 349 ? -3.601 14.031 -21.005 1.00 34.69 349 SER A N 1
ATOM 2875 C CA . SER A 1 349 ? -2.860 13.431 -22.137 1.00 34.69 349 SER A CA 1
ATOM 2876 C C . SER A 1 349 ? -1.844 12.353 -21.731 1.00 34.69 349 SER A C 1
ATOM 2878 O O . SER A 1 349 ? -1.642 11.387 -22.465 1.00 34.69 349 SER A O 1
ATOM 2880 N N . VAL A 1 350 ? -1.281 12.426 -20.520 1.00 38.88 350 VAL A N 1
ATOM 2881 C CA . VAL A 1 350 ? -0.454 11.339 -19.952 1.00 38.88 350 VAL A CA 1
ATOM 2882 C C . VAL A 1 350 ? -1.304 10.110 -19.617 1.00 38.88 350 VAL A C 1
ATOM 2884 O O . VAL A 1 350 ? -0.832 8.983 -19.772 1.00 38.88 350 VAL A O 1
ATOM 2887 N N . LEU A 1 351 ? -2.585 10.310 -19.278 1.00 36.66 351 LEU A N 1
ATOM 2888 C CA . LEU A 1 351 ? -3.559 9.224 -19.138 1.00 36.66 351 LEU A CA 1
ATOM 2889 C C . LEU A 1 351 ? -3.664 8.396 -20.427 1.00 36.66 351 LEU A C 1
ATOM 2891 O O . LEU A 1 351 ? -3.674 7.183 -20.324 1.00 36.66 351 LEU A O 1
ATOM 2895 N N . GLN A 1 352 ? -3.593 8.990 -21.625 1.00 37.00 352 GLN A N 1
ATOM 2896 C CA . GLN A 1 352 ? -3.669 8.239 -22.889 1.00 37.00 352 GLN A CA 1
ATOM 2897 C C . GLN A 1 352 ? -2.432 7.379 -23.200 1.00 37.00 352 GLN A C 1
ATOM 2899 O O . GLN A 1 352 ? -2.566 6.312 -23.797 1.00 37.00 352 GLN A O 1
ATOM 2904 N N . PHE A 1 353 ? -1.223 7.806 -22.820 1.00 38.66 353 PHE A N 1
ATOM 2905 C CA . PHE A 1 353 ? -0.009 6.995 -23.020 1.00 38.66 353 PHE A CA 1
ATOM 2906 C C . PHE A 1 353 ? 0.066 5.833 -22.016 1.00 38.66 353 PHE A C 1
ATOM 2908 O O . PHE A 1 353 ? 0.519 4.734 -22.342 1.00 38.66 353 PHE A O 1
ATOM 2915 N N . VAL A 1 354 ? -0.441 6.078 -20.808 1.00 39.69 354 VAL A N 1
ATOM 2916 C CA . VAL A 1 354 ? -0.519 5.133 -19.693 1.00 39.69 354 VAL A CA 1
ATOM 2917 C C . VAL A 1 354 ? -1.699 4.147 -19.840 1.00 39.69 354 VAL A C 1
ATOM 2919 O O . VAL A 1 354 ? -1.547 2.961 -19.545 1.00 39.69 354 VAL A O 1
ATOM 2922 N N . GLU A 1 355 ? -2.836 4.584 -20.393 1.00 38.62 355 GLU A N 1
ATOM 2923 C CA . GLU A 1 355 ? -3.996 3.753 -20.765 1.00 38.62 355 GLU A CA 1
ATOM 2924 C C . GLU A 1 355 ? -3.666 2.774 -21.894 1.00 38.62 355 GLU A C 1
ATOM 2926 O O . GLU A 1 355 ? -4.182 1.659 -21.910 1.00 38.62 355 GLU A O 1
ATOM 2931 N N . LYS A 1 356 ? -2.771 3.146 -22.820 1.00 40.47 356 LYS A N 1
ATOM 2932 C CA . LYS A 1 356 ? -2.366 2.270 -23.931 1.00 40.47 356 LYS A CA 1
ATOM 2933 C C . LYS A 1 356 ? -1.379 1.168 -23.522 1.00 40.47 356 LYS A C 1
ATOM 2935 O O . LYS A 1 356 ? -1.255 0.193 -24.255 1.00 40.47 356 LYS A O 1
ATOM 2940 N N . ASN A 1 357 ? -0.703 1.309 -22.375 1.00 42.66 357 ASN A N 1
ATOM 2941 C CA . ASN A 1 357 ? 0.341 0.389 -21.890 1.00 42.66 357 ASN A CA 1
ATOM 2942 C C . ASN A 1 357 ? 0.096 -0.142 -20.458 1.00 42.66 357 ASN A C 1
ATOM 2944 O O . ASN A 1 357 ? 1.025 -0.605 -19.800 1.00 42.66 357 ASN A O 1
ATOM 2948 N N . ASN A 1 358 ? -1.161 -0.127 -19.994 1.00 42.91 358 ASN A N 1
ATOM 2949 C CA . ASN A 1 358 ? -1.627 -0.769 -18.757 1.00 42.91 358 ASN A CA 1
ATOM 2950 C C . ASN A 1 358 ? -0.853 -0.402 -17.476 1.00 42.91 358 ASN A C 1
ATOM 2952 O O . ASN A 1 358 ? -0.422 -1.271 -16.721 1.00 42.91 358 ASN A O 1
ATOM 2956 N N . VAL A 1 359 ? -0.795 0.888 -17.142 1.00 37.06 359 VAL A N 1
ATOM 2957 C CA . VAL A 1 359 ? -0.614 1.297 -15.738 1.00 37.06 359 VAL A CA 1
ATOM 2958 C C . VAL A 1 359 ? -1.852 2.071 -15.306 1.00 37.06 359 VAL A C 1
ATOM 2960 O O . VAL A 1 359 ? -1.920 3.287 -15.390 1.00 37.06 359 VAL A O 1
ATOM 2963 N N . LYS A 1 360 ? -2.879 1.367 -14.823 1.00 36.22 360 LYS A N 1
ATOM 2964 C CA . LYS A 1 360 ? -3.980 2.004 -14.086 1.00 36.22 360 LYS A CA 1
ATOM 2965 C C . LYS A 1 360 ? -3.430 2.616 -12.795 1.00 36.22 360 LYS A C 1
ATOM 2967 O O . LYS A 1 360 ? -3.535 2.007 -11.740 1.00 36.22 360 LYS A O 1
ATOM 2972 N N . SER A 1 361 ? -2.825 3.795 -12.835 1.00 48.12 361 SER A N 1
ATOM 2973 C CA . SER A 1 361 ? -2.580 4.542 -11.606 1.00 48.12 361 SER A CA 1
ATOM 2974 C C . SER A 1 361 ? -2.441 6.035 -11.892 1.00 48.12 361 SER A C 1
ATOM 2976 O O . SER A 1 361 ? -1.448 6.518 -12.422 1.00 48.12 361 SER A O 1
ATOM 2978 N N . ARG A 1 362 ? -3.506 6.777 -11.582 1.00 39.88 362 ARG A N 1
ATOM 2979 C CA . ARG A 1 362 ? -3.543 7.650 -10.393 1.00 39.88 362 ARG A CA 1
ATOM 2980 C C . ARG A 1 362 ? -4.661 8.689 -10.412 1.00 39.88 362 ARG A C 1
ATOM 2982 O O . ARG A 1 362 ? -4.953 9.199 -9.347 1.00 39.88 362 ARG A O 1
ATOM 2989 N N . PHE A 1 363 ? -5.340 8.953 -11.533 1.00 36.69 363 PHE A N 1
ATOM 2990 C CA . PHE A 1 363 ? -6.398 9.987 -11.557 1.00 36.69 363 PHE A CA 1
ATOM 2991 C C . PHE A 1 363 ? -7.573 9.721 -12.525 1.00 36.69 363 PHE A C 1
ATOM 2993 O O . PHE A 1 363 ? -8.314 10.640 -12.854 1.00 36.69 363 PHE A O 1
ATOM 3000 N N . GLY A 1 364 ? -7.760 8.485 -13.005 1.00 37.72 364 GLY A N 1
ATOM 3001 C CA . GLY A 1 364 ? -8.782 8.176 -14.023 1.00 37.72 364 GLY A CA 1
ATOM 3002 C C . GLY A 1 364 ? -10.203 7.994 -13.489 1.00 37.72 364 GLY A C 1
ATOM 3003 O O . GLY A 1 364 ? -11.147 8.391 -14.150 1.00 37.72 364 GLY A O 1
ATOM 3004 N N . ASN A 1 365 ? -10.345 7.447 -12.287 1.00 42.06 365 ASN A N 1
ATOM 3005 C CA . ASN A 1 365 ? -11.570 7.432 -11.500 1.00 42.06 365 ASN A CA 1
ATOM 3006 C C . ASN A 1 365 ? -11.091 7.478 -10.050 1.00 42.06 365 ASN A C 1
ATOM 3008 O O . ASN A 1 365 ? -10.166 6.739 -9.698 1.00 42.06 365 ASN A O 1
ATOM 3012 N N . LEU A 1 366 ? -11.689 8.323 -9.211 1.00 46.91 366 LEU A N 1
ATOM 3013 C CA . LEU A 1 366 ? -11.757 7.981 -7.794 1.00 46.91 366 LEU A CA 1
ATOM 3014 C C . LEU A 1 366 ? -12.177 6.512 -7.729 1.00 46.91 366 LEU A C 1
ATOM 3016 O O . LEU A 1 366 ? -13.126 6.140 -8.414 1.00 46.91 366 LEU A O 1
ATOM 3020 N N . ASP A 1 367 ? -11.434 5.668 -7.020 1.00 54.94 367 ASP A N 1
ATOM 3021 C CA . ASP A 1 367 ? -11.839 4.274 -6.901 1.00 54.94 367 ASP A CA 1
ATOM 3022 C C . ASP A 1 367 ? -13.221 4.280 -6.239 1.00 54.94 367 ASP A C 1
ATOM 3024 O O . ASP A 1 367 ? -13.343 4.620 -5.062 1.00 54.94 367 ASP A O 1
ATOM 3028 N N . ASP A 1 368 ? -14.274 3.978 -7.005 1.00 54.12 368 ASP A N 1
ATOM 3029 C CA . ASP A 1 368 ? -15.649 3.925 -6.505 1.00 54.12 368 ASP A CA 1
ATOM 3030 C C . ASP A 1 368 ? -15.725 3.018 -5.272 1.00 54.12 368 ASP A C 1
ATOM 3032 O O . ASP A 1 368 ? -16.540 3.243 -4.378 1.00 54.12 368 ASP A O 1
ATOM 3036 N N . LYS A 1 369 ? -14.819 2.034 -5.178 1.00 57.38 369 LYS A N 1
ATOM 3037 C CA . LYS A 1 369 ? -14.638 1.193 -4.002 1.00 57.38 369 LYS A CA 1
ATOM 3038 C C . LYS A 1 369 ? -14.140 1.985 -2.793 1.00 57.38 369 LYS A C 1
ATOM 3040 O O . LYS A 1 369 ? -14.690 1.799 -1.718 1.00 57.38 369 LYS A O 1
ATOM 3045 N N . LEU A 1 370 ? -13.157 2.873 -2.942 1.00 56.62 370 LEU A N 1
ATOM 3046 C CA . LEU A 1 370 ? -12.659 3.724 -1.852 1.00 56.62 370 LEU A CA 1
ATOM 3047 C C . LEU A 1 370 ? -13.677 4.796 -1.444 1.00 56.62 370 LEU A C 1
ATOM 3049 O O . LEU A 1 370 ? -13.836 5.047 -0.252 1.00 56.62 370 LEU A O 1
ATOM 3053 N N . ILE A 1 371 ? -14.415 5.384 -2.396 1.00 57.03 371 ILE A N 1
ATOM 3054 C CA . ILE A 1 371 ? -15.538 6.283 -2.070 1.00 57.03 371 ILE A CA 1
ATOM 3055 C C . ILE A 1 371 ? -16.592 5.519 -1.273 1.00 57.03 371 ILE A C 1
ATOM 3057 O O . ILE A 1 371 ? -17.036 5.990 -0.228 1.00 57.03 371 ILE A O 1
ATOM 3061 N N . LYS A 1 372 ? -16.995 4.344 -1.761 1.00 64.12 372 LYS A N 1
ATOM 3062 C CA . LYS A 1 372 ? -17.994 3.505 -1.105 1.00 64.12 372 LYS A CA 1
ATOM 3063 C C . LYS A 1 372 ? -17.545 3.103 0.299 1.00 64.12 372 LYS A C 1
ATOM 3065 O O . LYS A 1 372 ? -18.314 3.309 1.228 1.00 64.12 372 LYS A O 1
ATOM 3070 N N . LEU A 1 373 ? -16.306 2.638 0.463 1.00 62.38 373 LEU A N 1
ATOM 3071 C CA . LEU A 1 373 ? -15.729 2.307 1.771 1.00 62.38 373 LEU A CA 1
ATOM 3072 C C . LEU A 1 373 ? -15.726 3.524 2.704 1.00 62.38 373 LEU A C 1
ATOM 3074 O O . LEU A 1 373 ? -16.203 3.434 3.828 1.00 62.38 373 LEU A O 1
ATOM 3078 N N . SER A 1 374 ? -15.306 4.695 2.214 1.00 61.72 374 SER A N 1
ATOM 3079 C CA . SER A 1 374 ? -15.341 5.932 3.002 1.00 61.72 374 SER A CA 1
ATOM 3080 C C . SER A 1 374 ? -16.765 6.327 3.422 1.00 61.72 374 SER A C 1
ATOM 3082 O O . SER A 1 374 ? -16.972 6.797 4.539 1.00 61.72 374 SER A O 1
ATOM 3084 N N . LEU A 1 375 ? -17.766 6.142 2.555 1.00 62.81 375 LEU A N 1
ATOM 3085 C CA . LEU A 1 375 ? -19.172 6.401 2.884 1.00 62.81 375 LEU A CA 1
ATOM 3086 C C . LEU A 1 375 ? -19.745 5.371 3.870 1.00 62.81 375 LEU A C 1
ATOM 3088 O O . LEU A 1 375 ? -20.498 5.758 4.762 1.00 62.81 375 LEU A O 1
ATOM 3092 N N . GLU A 1 376 ? -19.383 4.096 3.735 1.00 69.44 376 GLU A N 1
ATOM 3093 C CA . GLU A 1 376 ? -19.761 3.020 4.661 1.00 69.44 376 GLU A CA 1
ATOM 3094 C C . GLU A 1 376 ? -19.171 3.262 6.056 1.00 69.44 376 GLU A C 1
ATOM 3096 O O . GLU A 1 376 ? -19.900 3.220 7.047 1.00 69.44 376 GLU A O 1
ATOM 3101 N N . ASP A 1 377 ? -17.890 3.626 6.138 1.00 66.44 377 ASP A N 1
ATOM 3102 C CA . ASP A 1 377 ? -17.234 3.971 7.402 1.00 66.44 377 ASP A CA 1
ATOM 3103 C C . ASP A 1 377 ? -17.866 5.209 8.052 1.00 66.44 377 ASP A C 1
ATOM 3105 O O . ASP A 1 377 ? -18.063 5.256 9.266 1.00 66.44 377 ASP A O 1
ATOM 3109 N N . ARG A 1 378 ? -18.280 6.198 7.250 1.00 66.38 378 ARG A N 1
ATOM 3110 C CA . ARG A 1 378 ? -19.026 7.364 7.749 1.00 66.38 378 ARG A CA 1
ATOM 3111 C C . ARG A 1 378 ? -20.390 6.996 8.314 1.00 66.38 378 ARG A C 1
ATOM 3113 O O . ARG A 1 378 ? -20.772 7.554 9.341 1.00 66.38 378 ARG A O 1
ATOM 3120 N N . ALA A 1 379 ? -21.138 6.127 7.636 1.00 67.12 379 ALA A N 1
ATOM 3121 C CA . ALA A 1 379 ? -22.426 5.658 8.136 1.00 67.12 379 ALA A CA 1
ATOM 3122 C C . ALA A 1 379 ? -22.236 4.947 9.481 1.00 67.12 379 ALA A C 1
ATOM 3124 O O . ALA A 1 379 ? -22.920 5.278 10.446 1.00 67.12 379 ALA A O 1
ATOM 3125 N N . GLN A 1 380 ? -21.215 4.091 9.573 1.00 71.56 380 GLN A N 1
ATOM 3126 C CA . GLN A 1 380 ? -20.860 3.399 10.805 1.00 71.56 380 GLN A CA 1
ATOM 3127 C C . GLN A 1 380 ? -20.494 4.373 11.936 1.00 71.56 380 GLN A C 1
ATOM 3129 O O . GLN A 1 380 ? -20.996 4.221 13.041 1.00 71.56 380 GLN A O 1
ATOM 3134 N N . ILE A 1 381 ? -19.695 5.413 11.674 1.00 69.69 381 ILE A N 1
ATOM 3135 C CA . ILE A 1 381 ? -19.358 6.443 12.674 1.00 69.69 381 ILE A CA 1
ATOM 3136 C C . ILE A 1 381 ? -20.606 7.173 13.180 1.00 69.69 381 ILE A C 1
ATOM 3138 O O . ILE A 1 381 ? -20.751 7.391 14.383 1.00 69.69 381 ILE A O 1
ATOM 3142 N N . VAL A 1 382 ? -21.504 7.570 12.275 1.00 68.75 382 VAL A N 1
ATOM 3143 C CA . VAL A 1 382 ? -22.748 8.261 12.645 1.00 68.75 382 VAL A CA 1
ATOM 3144 C C . VAL A 1 382 ? -23.633 7.354 13.496 1.00 68.75 382 VAL A C 1
ATOM 3146 O O . VAL A 1 382 ? -24.178 7.815 14.500 1.00 68.75 382 VAL A O 1
ATOM 3149 N N . ASP A 1 383 ? -23.744 6.079 13.133 1.00 74.44 383 ASP A N 1
ATOM 3150 C CA . ASP A 1 383 ? -24.502 5.100 13.905 1.00 74.44 383 ASP A CA 1
ATOM 3151 C C . ASP A 1 383 ? -23.867 4.851 15.277 1.00 74.44 383 ASP A C 1
ATOM 3153 O O . ASP A 1 383 ? -24.586 4.844 16.274 1.00 74.44 383 ASP A O 1
ATOM 3157 N N . THR A 1 384 ? -22.536 4.766 15.377 1.00 74.31 384 THR A N 1
ATOM 3158 C CA . THR A 1 384 ? -21.839 4.652 16.667 1.00 74.31 384 THR A CA 1
ATOM 3159 C C . THR A 1 384 ? -22.077 5.884 17.540 1.00 74.31 384 THR A C 1
ATOM 3161 O O . THR A 1 384 ? -22.399 5.737 18.714 1.00 74.31 384 THR A O 1
ATOM 3164 N N . ILE A 1 385 ? -21.995 7.106 16.997 1.00 74.69 385 ILE A N 1
ATOM 3165 C CA . ILE A 1 385 ? -22.277 8.337 17.763 1.00 74.69 385 ILE A CA 1
ATOM 3166 C C . ILE A 1 385 ? -23.724 8.346 18.267 1.00 74.69 385 ILE A C 1
ATOM 3168 O O . ILE A 1 385 ? -23.957 8.648 19.436 1.00 74.69 385 ILE A O 1
ATOM 3172 N N . ARG A 1 386 ? -24.688 7.960 17.420 1.00 78.62 386 ARG A N 1
ATOM 3173 C CA . ARG A 1 386 ? -26.092 7.807 17.830 1.00 78.62 386 ARG A CA 1
ATOM 3174 C C . ARG A 1 386 ? -26.248 6.766 18.931 1.00 78.62 386 ARG A C 1
ATOM 3176 O O . ARG A 1 386 ? -27.001 6.998 19.870 1.00 78.62 386 ARG A O 1
ATOM 3183 N N . GLN A 1 387 ? -25.530 5.646 18.848 1.00 78.81 387 GLN A N 1
ATOM 3184 C CA . GLN A 1 387 ? -25.509 4.650 19.917 1.00 78.81 387 GLN A CA 1
ATOM 3185 C C . GLN A 1 387 ? -24.946 5.226 21.219 1.00 78.81 387 GLN A C 1
ATOM 3187 O O . GLN A 1 387 ? -25.497 4.920 22.267 1.00 78.81 387 GLN A O 1
ATOM 3192 N N . VAL A 1 388 ? -23.922 6.090 21.177 1.00 81.69 388 VAL A N 1
ATOM 3193 C CA . VAL A 1 388 ? -23.411 6.785 22.377 1.00 81.69 388 VAL A CA 1
ATOM 3194 C C . VAL A 1 388 ? -24.465 7.716 22.981 1.00 81.69 388 VAL A C 1
ATOM 3196 O O . VAL A 1 388 ? -24.607 7.776 24.201 1.00 81.69 388 VAL A O 1
ATOM 3199 N N . ASP A 1 389 ? -25.220 8.437 22.151 1.00 82.38 389 ASP A N 1
ATOM 3200 C CA . ASP A 1 389 ? -26.297 9.314 22.627 1.00 82.38 389 ASP A CA 1
ATOM 3201 C C . ASP A 1 389 ? -27.423 8.508 23.291 1.00 82.38 389 ASP A C 1
ATOM 3203 O O . ASP A 1 389 ? -27.800 8.792 24.428 1.00 82.38 389 ASP A O 1
ATOM 3207 N N . ILE A 1 390 ? -27.878 7.441 22.626 1.00 84.06 390 ILE A N 1
ATOM 3208 C CA . ILE A 1 390 ? -28.870 6.489 23.149 1.00 84.06 390 ILE A CA 1
ATOM 3209 C C . ILE A 1 390 ? -28.372 5.838 24.444 1.00 84.06 390 ILE A C 1
ATOM 3211 O O . ILE A 1 390 ? -29.141 5.664 25.389 1.00 84.06 390 ILE A O 1
ATOM 3215 N N . TYR A 1 391 ? -27.093 5.470 24.493 1.00 87.81 391 TYR A N 1
ATOM 3216 C CA . TYR A 1 391 ? -26.453 4.895 25.668 1.00 87.81 391 TYR A CA 1
ATOM 3217 C C . TYR A 1 391 ? -26.520 5.851 26.861 1.00 87.81 391 TYR A C 1
ATOM 3219 O O . TYR A 1 391 ? -26.992 5.477 27.935 1.00 87.81 391 TYR A O 1
ATOM 3227 N N . SER A 1 392 ? -26.109 7.103 26.645 1.00 85.19 392 SER A N 1
ATOM 3228 C CA . SER A 1 392 ? -26.105 8.145 27.670 1.00 85.19 392 SER A CA 1
ATOM 3229 C C . SER A 1 392 ? -27.508 8.423 28.209 1.00 85.19 392 SER A C 1
ATOM 3231 O O . SER A 1 392 ? -27.696 8.492 29.423 1.00 85.19 392 SER A O 1
ATOM 3233 N N . GLU A 1 393 ? -28.496 8.557 27.322 1.00 86.12 393 GLU A N 1
ATOM 3234 C CA . GLU A 1 393 ? -29.881 8.857 27.693 1.00 86.12 393 GLU A CA 1
ATOM 3235 C C . GLU A 1 393 ? -30.517 7.718 28.501 1.00 86.12 393 GLU A C 1
ATOM 3237 O O . GLU A 1 393 ? -31.069 7.951 29.577 1.00 86.12 393 GLU A O 1
ATOM 3242 N N . ASN A 1 394 ? -30.373 6.474 28.038 1.00 87.50 394 ASN A N 1
ATOM 3243 C CA . ASN A 1 394 ? -30.945 5.313 28.718 1.00 87.50 394 ASN A CA 1
ATOM 3244 C C . ASN A 1 394 ? -30.319 5.064 30.089 1.00 87.50 394 ASN A C 1
ATOM 3246 O O . ASN A 1 394 ? -31.032 4.782 31.052 1.00 87.50 394 ASN A O 1
ATOM 3250 N N . LEU A 1 395 ? -29.000 5.231 30.213 1.00 86.56 395 LEU A N 1
ATOM 3251 C CA . LEU A 1 395 ? -28.360 5.149 31.518 1.00 86.56 395 LEU A CA 1
ATOM 3252 C C . LEU A 1 395 ? -28.841 6.283 32.430 1.00 86.56 395 LEU A C 1
ATOM 3254 O O . LEU A 1 395 ? -29.207 6.016 33.572 1.00 86.56 395 LEU A O 1
ATOM 3258 N N . LYS A 1 396 ? -28.932 7.530 31.944 1.00 82.56 396 LYS A N 1
ATOM 3259 C CA . LYS A 1 396 ? -29.461 8.651 32.744 1.00 82.56 396 LYS A CA 1
ATOM 3260 C C . LYS A 1 396 ? -30.870 8.360 33.277 1.00 82.56 396 LYS A C 1
ATOM 3262 O O . LYS A 1 396 ? -31.140 8.672 34.438 1.00 82.56 396 LYS A O 1
ATOM 3267 N N . ASN A 1 397 ? -31.725 7.688 32.505 1.00 83.75 397 ASN A N 1
ATOM 3268 C CA . ASN A 1 397 ? -33.078 7.307 32.931 1.00 83.75 397 ASN A CA 1
ATOM 3269 C C . ASN A 1 397 ? -33.102 6.371 34.152 1.00 83.75 397 ASN A C 1
ATOM 3271 O O . ASN A 1 397 ? -34.041 6.446 34.945 1.00 83.75 397 ASN A O 1
ATOM 3275 N N . ILE A 1 398 ? -32.050 5.574 34.388 1.00 85.62 398 ILE A N 1
ATOM 3276 C CA . ILE A 1 398 ? -31.931 4.747 35.603 1.00 85.62 398 ILE A CA 1
ATOM 3277 C C . ILE A 1 398 ? -31.983 5.613 36.864 1.00 85.62 398 ILE A C 1
ATOM 3279 O O . ILE A 1 398 ? -32.534 5.203 37.882 1.00 85.62 398 ILE A O 1
ATOM 3283 N N . THR A 1 399 ? -31.443 6.833 36.821 1.00 77.62 399 THR A N 1
ATOM 3284 C CA . THR A 1 399 ? -31.446 7.719 37.994 1.00 77.62 399 THR A CA 1
ATOM 3285 C C . THR A 1 399 ? -32.842 8.218 38.368 1.00 77.62 399 THR A C 1
ATOM 3287 O O . THR A 1 399 ? -33.070 8.526 39.540 1.00 77.62 399 THR A O 1
ATOM 3290 N N . ALA A 1 400 ? -33.775 8.236 37.413 1.00 80.25 400 ALA A N 1
ATOM 3291 C CA . ALA A 1 400 ? -35.135 8.734 37.590 1.00 80.25 400 ALA A CA 1
ATOM 3292 C C . ALA A 1 400 ? -36.153 7.644 37.981 1.00 80.25 400 ALA A C 1
ATOM 3294 O O . ALA A 1 400 ? -37.229 7.985 38.469 1.00 80.25 400 ALA A O 1
ATOM 3295 N N . ASP A 1 401 ? -35.832 6.357 37.798 1.00 86.19 401 ASP A N 1
ATOM 3296 C CA . ASP A 1 401 ? -36.734 5.233 38.088 1.00 86.19 401 ASP A CA 1
ATOM 3297 C C . ASP A 1 401 ? -36.224 4.370 39.256 1.00 86.19 401 ASP A C 1
ATOM 3299 O O . ASP A 1 401 ? -35.313 3.550 39.123 1.00 86.19 401 ASP A O 1
ATOM 3303 N N . ASP A 1 402 ? -36.845 4.532 40.427 1.00 84.00 402 ASP A N 1
ATOM 3304 C CA . ASP A 1 402 ? -36.465 3.795 41.636 1.00 84.00 402 ASP A CA 1
ATOM 3305 C C . ASP A 1 402 ? -36.788 2.295 41.571 1.00 84.00 402 ASP A C 1
ATOM 3307 O O . ASP A 1 402 ? -36.086 1.497 42.195 1.00 84.00 402 ASP A O 1
ATOM 3311 N N . LYS A 1 403 ? -37.802 1.875 40.802 1.00 87.75 403 LYS A N 1
ATOM 3312 C CA . LYS A 1 403 ? -38.093 0.443 40.624 1.00 87.75 403 LYS A CA 1
ATOM 3313 C C . LYS A 1 403 ? -37.015 -0.209 39.772 1.00 87.75 403 LYS A C 1
ATOM 3315 O O . LYS A 1 403 ? -36.531 -1.284 40.122 1.00 87.75 403 LYS A O 1
ATOM 3320 N N . LEU A 1 404 ? -36.610 0.469 38.698 1.00 88.25 404 LEU A N 1
ATOM 3321 C CA . LEU A 1 404 ? -35.522 0.022 37.837 1.00 88.25 404 LEU A CA 1
ATOM 3322 C C . LEU A 1 404 ? -34.213 -0.105 38.627 1.00 88.25 404 LEU A C 1
ATOM 3324 O O . LEU A 1 404 ? -33.538 -1.122 38.507 1.00 88.25 404 LEU A O 1
ATOM 3328 N N . LYS A 1 405 ? -33.889 0.855 39.507 1.00 86.31 405 LYS A N 1
ATOM 3329 C CA . LYS A 1 405 ? -32.705 0.757 40.383 1.00 86.31 405 LYS A CA 1
ATOM 3330 C C . LYS A 1 405 ? -32.707 -0.507 41.238 1.00 86.31 405 LYS A C 1
ATOM 3332 O O . LYS A 1 405 ? -31.678 -1.164 41.313 1.00 86.31 405 LYS A O 1
ATOM 3337 N N . VAL A 1 406 ? -33.832 -0.848 41.868 1.00 87.75 406 VAL A N 1
ATOM 3338 C CA . VAL A 1 406 ? -33.928 -2.051 42.714 1.00 87.75 406 VAL A CA 1
ATOM 3339 C C . VAL A 1 406 ? -33.709 -3.319 41.886 1.00 87.75 406 VAL A C 1
ATOM 3341 O O . VAL A 1 406 ? -32.944 -4.191 42.293 1.00 87.75 406 VAL A O 1
ATOM 3344 N N . CYS A 1 407 ? -34.318 -3.410 40.699 1.00 90.19 407 CYS A N 1
ATOM 3345 C CA . CYS A 1 407 ? -34.091 -4.533 39.786 1.00 90.19 407 CYS A CA 1
ATOM 3346 C C . CYS A 1 407 ? -32.613 -4.650 39.382 1.00 90.19 407 CYS A C 1
ATOM 3348 O O . CYS A 1 407 ? -32.036 -5.731 39.458 1.00 90.19 407 CYS A O 1
ATOM 3350 N N . LEU A 1 408 ? -31.981 -3.531 39.016 1.00 91.56 408 LEU A N 1
ATOM 3351 C CA . LEU A 1 408 ? -30.575 -3.505 38.614 1.00 91.56 408 LEU A CA 1
ATOM 3352 C C . LEU A 1 408 ? -29.618 -3.828 39.766 1.00 91.56 408 LEU A C 1
ATOM 3354 O O . LEU A 1 408 ? -28.606 -4.483 39.541 1.00 91.56 408 LEU A O 1
ATOM 3358 N N . GLN A 1 409 ? -29.932 -3.423 40.999 1.00 89.19 409 GLN A N 1
ATOM 3359 C CA . GLN A 1 409 ? -29.147 -3.790 42.181 1.00 89.19 409 GLN A CA 1
ATOM 3360 C C . GLN A 1 409 ? -29.134 -5.302 42.412 1.00 89.19 409 GLN A C 1
ATOM 3362 O O . GLN A 1 409 ? -28.070 -5.858 42.680 1.00 89.19 409 GLN A O 1
ATOM 3367 N N . ASN A 1 410 ? -30.284 -5.966 42.267 1.00 90.81 410 ASN A N 1
ATOM 3368 C CA . ASN A 1 410 ? -30.369 -7.423 42.380 1.00 90.81 410 ASN A CA 1
ATOM 3369 C C . ASN A 1 410 ? -29.563 -8.109 41.270 1.00 90.81 410 ASN A C 1
ATOM 3371 O O . ASN A 1 410 ? -28.737 -8.970 41.556 1.00 90.81 410 ASN A O 1
ATOM 3375 N N . LEU A 1 411 ? -29.718 -7.652 40.024 1.00 94.25 411 LEU A N 1
ATOM 3376 C CA . LEU A 1 411 ? -28.993 -8.192 38.871 1.00 94.25 411 LEU A CA 1
ATOM 3377 C C . LEU A 1 411 ? -27.471 -8.055 39.037 1.00 94.25 411 LEU A C 1
ATOM 3379 O O . LEU A 1 411 ? -26.716 -8.998 38.815 1.00 94.25 411 LEU A O 1
ATOM 3383 N N . VAL A 1 412 ? -27.001 -6.887 39.478 1.00 92.38 412 VAL A N 1
ATOM 3384 C CA . VAL A 1 412 ? -25.574 -6.624 39.727 1.00 92.38 412 VAL A CA 1
ATOM 3385 C C . VAL A 1 412 ? -25.045 -7.450 40.898 1.00 92.38 412 VAL A C 1
ATOM 3387 O O . VAL A 1 412 ? -23.893 -7.881 40.864 1.00 92.38 412 VAL A O 1
ATOM 3390 N N . HIS A 1 413 ? -25.868 -7.694 41.920 1.00 92.38 413 HIS A N 1
ATOM 3391 C CA . HIS A 1 413 ? -25.520 -8.600 43.009 1.00 92.38 413 HIS A CA 1
ATOM 3392 C C . HIS A 1 413 ? -25.333 -10.034 42.495 1.00 92.38 413 HIS A C 1
ATOM 3394 O O . HIS A 1 413 ? -24.321 -10.654 42.803 1.00 92.38 413 HIS A O 1
ATOM 3400 N N . GLU A 1 414 ? -26.247 -10.545 41.669 1.00 94.00 414 GLU A N 1
ATOM 3401 C CA . GLU A 1 414 ? -26.119 -11.875 41.054 1.00 94.00 414 GLU A CA 1
ATOM 3402 C C . GLU A 1 414 ? -24.867 -11.984 40.172 1.00 94.00 414 GLU A C 1
ATOM 3404 O O . GLU A 1 414 ? -24.081 -12.918 40.324 1.00 94.00 414 GLU A O 1
ATOM 3409 N N . LEU A 1 415 ? -24.600 -10.981 39.328 1.00 93.88 415 LEU A N 1
ATOM 3410 C CA . LEU A 1 415 ? -23.367 -10.923 38.532 1.00 93.88 415 LEU A CA 1
ATOM 3411 C C . LEU A 1 415 ? -22.105 -10.935 39.402 1.00 93.88 415 LEU A C 1
ATOM 3413 O O . LEU A 1 415 ? -21.101 -11.553 39.042 1.00 93.88 415 LEU A O 1
ATOM 3417 N N . LYS A 1 416 ? -22.139 -10.258 40.554 1.00 91.44 416 LYS A N 1
ATOM 3418 C CA . LYS A 1 416 ? -21.020 -10.233 41.497 1.00 91.44 416 LYS A CA 1
ATOM 3419 C C . LYS A 1 416 ? -20.759 -11.609 42.108 1.00 91.44 416 LYS A C 1
ATOM 3421 O O . LYS A 1 416 ? -19.598 -12.009 42.156 1.00 91.44 416 LYS A O 1
ATOM 3426 N N . GLU A 1 417 ? -21.801 -12.319 42.535 1.00 91.62 417 GLU A N 1
ATOM 3427 C CA . GLU A 1 417 ? -21.682 -13.676 43.091 1.00 91.62 417 GLU A CA 1
ATOM 3428 C C . GLU A 1 417 ? -21.131 -14.671 42.057 1.00 91.62 417 GLU A C 1
ATOM 3430 O O . GLU A 1 417 ? -20.307 -15.522 42.385 1.00 91.62 417 GLU A O 1
ATOM 3435 N N . GLU A 1 418 ? -21.492 -14.501 40.783 1.00 91.12 418 GLU A N 1
ATOM 3436 C CA . GLU A 1 418 ? -20.963 -15.300 39.668 1.00 91.12 418 GLU A CA 1
ATOM 3437 C C . GLU A 1 418 ? -19.520 -14.927 39.261 1.00 91.12 418 GLU A C 1
ATOM 3439 O O . GLU A 1 418 ? -18.900 -15.605 38.433 1.00 91.12 418 GLU A O 1
ATOM 3444 N N . GLY A 1 419 ? -18.957 -13.868 39.854 1.00 90.69 419 GLY A N 1
ATOM 3445 C CA . GLY A 1 419 ? -17.576 -13.429 39.646 1.00 90.69 419 GLY A CA 1
ATOM 3446 C C . GLY A 1 419 ? -17.362 -12.496 38.453 1.00 90.69 419 GLY A C 1
ATOM 3447 O O . GLY A 1 419 ? -16.215 -12.254 38.092 1.00 90.69 419 GLY A O 1
ATOM 3448 N N . PHE A 1 420 ? -18.423 -11.934 37.866 1.00 91.88 420 PHE A N 1
ATOM 3449 C CA . PHE A 1 420 ? -18.371 -11.098 36.656 1.00 91.88 420 PHE A CA 1
ATOM 3450 C C . PHE A 1 420 ? -17.354 -9.945 36.727 1.00 91.88 420 PHE A C 1
ATOM 3452 O O . PHE A 1 420 ? -16.680 -9.640 35.752 1.00 91.88 420 PHE A O 1
ATOM 3459 N N . PHE A 1 421 ? -17.204 -9.316 37.894 1.00 89.69 421 PHE A N 1
ATOM 3460 C CA . PHE A 1 421 ? -16.304 -8.170 38.072 1.00 89.69 421 PHE A CA 1
ATOM 3461 C C . PHE A 1 421 ? -14.831 -8.560 38.298 1.00 89.69 421 PHE A C 1
ATOM 3463 O O . PHE A 1 421 ? -13.966 -7.686 38.317 1.00 89.69 421 PHE A O 1
ATOM 3470 N N . ASN A 1 422 ? -14.516 -9.852 38.444 1.00 87.06 422 ASN A N 1
ATOM 3471 C CA . ASN A 1 422 ? -13.151 -10.342 38.659 1.00 87.06 422 ASN A CA 1
ATOM 3472 C C . ASN A 1 422 ? -12.407 -10.514 37.322 1.00 87.06 422 ASN A C 1
ATOM 3474 O O . ASN A 1 422 ? -11.961 -11.607 36.980 1.00 87.06 422 ASN A O 1
ATOM 3478 N N . VAL A 1 423 ? -12.259 -9.422 36.566 1.00 85.62 423 VAL A N 1
ATOM 3479 C CA . VAL A 1 423 ? -11.670 -9.402 35.209 1.00 85.62 423 VAL A CA 1
ATOM 3480 C C . VAL A 1 423 ? -10.196 -9.830 35.138 1.00 85.62 423 VAL A C 1
ATOM 3482 O O . VAL A 1 423 ? -9.670 -10.040 34.046 1.00 85.62 423 VAL A O 1
ATOM 3485 N N . ASP A 1 424 ? -9.513 -9.945 36.278 1.00 82.12 424 ASP A N 1
ATOM 3486 C CA . ASP A 1 424 ? -8.133 -10.440 36.396 1.00 82.12 424 ASP A CA 1
ATOM 3487 C C . ASP A 1 424 ? -8.036 -11.952 36.615 1.00 82.12 424 ASP A C 1
ATOM 3489 O O . ASP A 1 424 ? -6.942 -12.508 36.631 1.00 82.12 424 ASP A O 1
ATOM 3493 N N . ASN A 1 425 ? -9.168 -12.632 36.787 1.00 82.81 425 ASN A N 1
ATOM 3494 C CA . ASN A 1 425 ? -9.179 -14.063 37.016 1.00 82.81 425 ASN A CA 1
ATOM 3495 C C . ASN A 1 425 ? -9.325 -14.838 35.698 1.00 82.81 425 ASN A C 1
ATOM 3497 O O . ASN A 1 425 ? -10.435 -15.091 35.229 1.00 82.81 425 ASN A O 1
ATOM 3501 N N . ASP A 1 426 ? -8.195 -15.292 35.158 1.00 74.38 426 ASP A N 1
ATOM 3502 C CA . ASP A 1 426 ? -8.126 -16.091 33.924 1.00 74.38 426 ASP A CA 1
ATOM 3503 C C . ASP A 1 426 ? -8.817 -17.467 34.024 1.00 74.38 426 ASP A C 1
ATOM 3505 O O . ASP A 1 426 ? -9.011 -18.136 33.012 1.00 74.38 426 ASP A O 1
ATOM 3509 N N . SER A 1 427 ? -9.210 -17.909 35.227 1.00 80.75 427 SER A N 1
ATOM 3510 C CA . SER A 1 427 ? -9.962 -19.161 35.422 1.00 80.75 427 SER A CA 1
ATOM 3511 C C . SER A 1 427 ? -11.475 -19.022 35.220 1.00 80.75 427 SER A C 1
ATOM 3513 O O . SER A 1 427 ? -12.193 -20.023 35.260 1.00 80.75 427 SER A O 1
ATOM 3515 N N . ILE A 1 428 ? -11.979 -17.799 35.021 1.00 84.62 428 ILE A N 1
ATOM 3516 C CA . ILE A 1 428 ? -13.403 -17.566 34.778 1.00 84.62 428 ILE A CA 1
ATOM 3517 C C . ILE A 1 428 ? -13.760 -17.999 33.360 1.00 84.62 428 ILE A C 1
ATOM 3519 O O . ILE A 1 428 ? -13.240 -17.482 32.373 1.00 84.62 428 ILE A O 1
ATOM 3523 N N . ASP A 1 429 ? -14.724 -18.911 33.273 1.00 86.44 429 ASP A N 1
ATOM 3524 C CA . ASP A 1 429 ? -15.417 -19.191 32.026 1.00 86.44 429 ASP A CA 1
ATOM 3525 C C . ASP A 1 429 ? -16.376 -18.036 31.702 1.00 86.44 429 ASP A C 1
ATOM 3527 O O . ASP A 1 429 ? -17.451 -17.900 32.291 1.00 86.44 429 ASP A O 1
ATOM 3531 N N . TRP A 1 430 ? -15.959 -17.171 30.781 1.00 87.00 430 TRP A N 1
ATOM 3532 C CA . TRP A 1 430 ? -16.764 -16.044 30.314 1.00 87.00 430 TRP A CA 1
ATOM 3533 C C . TRP A 1 430 ? -17.924 -16.480 29.403 1.00 87.00 430 TRP A C 1
ATOM 3535 O O . TRP A 1 430 ? -18.842 -15.695 29.183 1.00 87.00 430 TRP A O 1
ATOM 3545 N N . GLU A 1 431 ? -17.939 -17.726 28.918 1.00 84.25 431 GLU A N 1
ATOM 3546 C CA . GLU A 1 431 ? -19.002 -18.273 28.060 1.00 84.25 431 GLU A CA 1
ATOM 3547 C C . GLU A 1 431 ? -20.155 -18.903 28.862 1.00 84.25 431 GLU A C 1
ATOM 3549 O O . GLU A 1 431 ? -21.116 -19.421 28.284 1.00 84.25 431 GLU A O 1
ATOM 3554 N N . LYS A 1 432 ? -20.113 -18.812 30.199 1.00 88.31 432 LYS A N 1
ATOM 3555 C CA . LYS A 1 432 ? -21.190 -19.272 31.081 1.00 88.31 432 LYS A CA 1
ATOM 3556 C C . LYS A 1 432 ? -22.550 -18.708 30.669 1.00 88.31 432 LYS A C 1
ATOM 3558 O O . LYS A 1 432 ? -22.746 -17.501 30.511 1.00 88.31 432 LYS A O 1
ATOM 3563 N N . THR A 1 433 ? -23.546 -19.589 30.632 1.00 89.06 433 THR A N 1
ATOM 3564 C CA . THR A 1 433 ? -24.928 -19.234 30.281 1.00 89.06 433 THR A CA 1
ATOM 3565 C C . THR A 1 433 ? -25.551 -18.213 31.234 1.00 89.06 433 THR A C 1
ATOM 3567 O O . THR A 1 433 ? -26.383 -17.425 30.793 1.00 89.06 433 THR A O 1
ATOM 3570 N N . CYS A 1 434 ? -25.141 -18.195 32.511 1.00 90.81 434 CYS A N 1
ATOM 3571 C CA . CYS A 1 434 ? -25.633 -17.232 33.503 1.00 90.81 434 CYS A CA 1
ATOM 3572 C C . CYS A 1 434 ? -25.236 -15.786 33.166 1.00 90.81 434 CYS A C 1
ATOM 3574 O O . CYS A 1 434 ? -26.066 -14.885 33.276 1.00 90.81 434 CYS A O 1
ATOM 3576 N N . PHE A 1 435 ? -24.012 -15.550 32.678 1.00 91.94 435 PHE A N 1
ATOM 3577 C CA . PHE A 1 435 ? -23.607 -14.218 32.227 1.00 91.94 435 PHE A CA 1
ATOM 3578 C C . PHE A 1 435 ? -24.448 -13.773 31.038 1.00 91.94 435 PHE A C 1
ATOM 3580 O O . PHE A 1 435 ? -24.960 -12.658 31.038 1.00 91.94 435 PHE A O 1
ATOM 3587 N N . VAL A 1 436 ? -24.656 -14.656 30.057 1.00 89.62 436 VAL A N 1
ATOM 3588 C CA . VAL A 1 436 ? -25.472 -14.337 28.879 1.00 89.62 436 VAL A CA 1
ATOM 3589 C C . VAL A 1 436 ? -26.891 -13.934 29.285 1.00 89.62 436 VAL A C 1
ATOM 3591 O O . VAL A 1 436 ? -27.372 -12.904 28.817 1.00 89.62 436 VAL A O 1
ATOM 3594 N N . SER A 1 437 ? -27.540 -14.686 30.183 1.00 92.75 437 SER A N 1
ATOM 3595 C CA . SER A 1 437 ? -28.901 -14.369 30.631 1.00 92.75 437 SER A CA 1
ATOM 3596 C C . SER A 1 437 ? -28.983 -13.055 31.406 1.00 92.75 437 SER A C 1
ATOM 3598 O O . SER A 1 437 ? -29.859 -12.246 31.115 1.00 92.75 437 SER A O 1
ATOM 3600 N N . LEU A 1 438 ? -28.059 -12.810 32.342 1.00 94.12 438 LEU A N 1
ATOM 3601 C CA . LEU A 1 438 ? -28.061 -11.598 33.171 1.00 94.12 438 LEU A CA 1
ATOM 3602 C C . LEU A 1 438 ? -27.721 -10.340 32.351 1.00 94.12 438 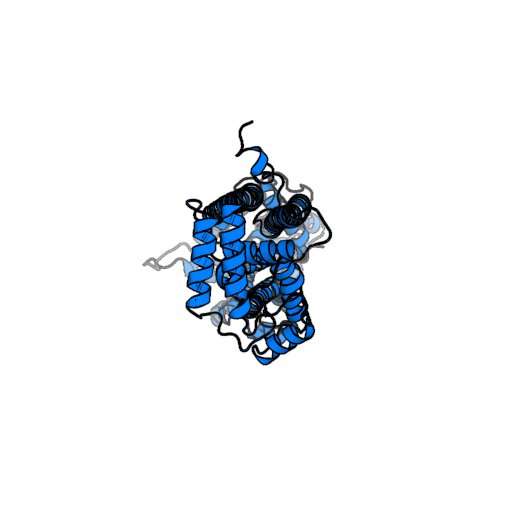LEU A C 1
ATOM 3604 O O . LEU A 1 438 ? -28.310 -9.280 32.557 1.00 94.12 438 LEU A O 1
ATOM 3608 N N . ILE A 1 439 ? -26.812 -10.448 31.377 1.00 93.38 439 ILE A N 1
ATOM 3609 C CA . ILE A 1 439 ? -26.490 -9.350 30.451 1.00 93.38 439 ILE A CA 1
ATOM 3610 C C . ILE A 1 439 ? -27.686 -9.036 29.547 1.00 93.38 439 ILE A C 1
ATOM 3612 O O . ILE A 1 439 ? -27.993 -7.862 29.324 1.00 93.38 439 ILE A O 1
ATOM 3616 N N . ASP A 1 440 ? -28.361 -10.061 29.018 1.00 92.12 440 ASP A N 1
ATOM 3617 C CA . ASP A 1 440 ? -29.544 -9.870 28.176 1.00 92.12 440 ASP A CA 1
ATOM 3618 C C . ASP A 1 440 ? -30.714 -9.279 28.982 1.00 92.12 440 ASP A C 1
ATOM 3620 O O . ASP A 1 440 ? -31.406 -8.392 28.483 1.00 92.12 440 ASP A O 1
ATOM 3624 N N . GLU A 1 441 ? -30.889 -9.673 30.246 1.00 93.81 441 GLU A N 1
ATOM 3625 C CA . GLU A 1 441 ? -31.876 -9.064 31.144 1.00 93.81 441 GLU A CA 1
ATOM 3626 C C . GLU A 1 441 ? -31.576 -7.581 31.400 1.00 93.81 441 GLU A C 1
ATOM 3628 O O . GLU A 1 441 ? -32.458 -6.737 31.227 1.00 93.81 441 GLU A O 1
ATOM 3633 N N . PHE A 1 442 ? -30.325 -7.231 31.720 1.00 93.25 442 PHE A N 1
ATOM 3634 C CA . PHE A 1 442 ? -29.918 -5.830 31.871 1.00 93.25 442 PHE A CA 1
ATOM 3635 C C . PHE A 1 442 ? -30.203 -5.035 30.595 1.00 93.25 442 PHE A C 1
ATOM 3637 O O . PHE A 1 442 ? -30.747 -3.929 30.636 1.00 93.25 442 PHE A O 1
ATOM 3644 N N . LYS A 1 443 ? -29.858 -5.610 29.440 1.00 92.38 443 LYS A N 1
ATOM 3645 C CA . LYS A 1 443 ? -30.086 -4.992 28.137 1.00 92.38 443 LYS A CA 1
ATOM 3646 C C . LYS A 1 443 ? -31.572 -4.736 27.879 1.00 92.38 443 LYS A C 1
ATOM 3648 O O . LYS A 1 443 ? -31.905 -3.659 27.389 1.00 92.38 443 LYS A O 1
ATOM 3653 N N . GLU A 1 444 ? -32.456 -5.673 28.209 1.00 91.62 444 GLU A N 1
ATOM 3654 C CA . GLU A 1 444 ? -33.905 -5.500 28.044 1.00 91.62 444 GLU A CA 1
ATOM 3655 C C . GLU A 1 444 ? -34.513 -4.515 29.049 1.00 91.62 444 GLU A C 1
ATOM 3657 O O . GLU A 1 444 ? -35.498 -3.849 28.731 1.00 91.62 444 GLU A O 1
ATOM 3662 N N . LEU A 1 445 ? -33.932 -4.386 30.244 1.00 91.31 445 LEU A N 1
ATOM 3663 C CA . LEU A 1 445 ? -34.363 -3.405 31.240 1.00 91.31 445 LEU A CA 1
ATOM 3664 C C . LEU A 1 445 ? -33.951 -1.975 30.867 1.00 91.31 445 LEU A C 1
ATOM 3666 O O . LEU A 1 445 ? -34.735 -1.047 31.057 1.00 91.31 445 LEU A O 1
ATOM 3670 N N . VAL A 1 446 ? -32.738 -1.794 30.337 1.00 88.88 446 VAL A N 1
ATOM 3671 C CA . VAL A 1 446 ? -32.128 -0.467 30.142 1.00 88.88 446 VAL A CA 1
ATOM 3672 C C . VAL A 1 446 ? -32.199 0.017 28.693 1.00 88.88 446 VAL A C 1
ATOM 3674 O O . VAL A 1 446 ? -32.427 1.196 28.456 1.00 88.88 446 VAL A O 1
ATOM 3677 N N . PHE A 1 447 ? -32.031 -0.864 27.706 1.00 88.81 447 PHE A N 1
ATOM 3678 C CA . PHE A 1 447 ? -31.888 -0.501 26.285 1.00 88.81 447 PHE A CA 1
ATOM 3679 C C . PHE A 1 447 ? -33.018 -1.049 25.404 1.00 88.81 447 PHE A C 1
ATOM 3681 O O . PHE A 1 447 ? -32.839 -1.267 24.198 1.00 88.81 447 PHE A O 1
ATOM 3688 N N . LYS A 1 448 ? -34.192 -1.283 25.994 1.00 86.00 448 LYS A N 1
ATOM 3689 C CA . LYS A 1 448 ? -35.340 -1.893 25.320 1.00 86.00 448 LYS A CA 1
ATOM 3690 C C . LYS A 1 448 ? -35.671 -1.204 23.996 1.00 86.00 448 LYS A C 1
ATOM 3692 O O . LYS A 1 448 ? -35.935 -0.010 23.952 1.00 86.00 448 LYS A O 1
ATOM 3697 N N . GLY A 1 449 ? -35.706 -1.973 22.907 1.00 79.81 449 GLY A N 1
ATOM 3698 C CA . GLY A 1 449 ? -36.081 -1.466 21.581 1.00 79.81 449 GLY A CA 1
ATOM 3699 C C . GLY A 1 449 ? -35.017 -0.621 20.866 1.00 79.81 449 GLY A C 1
ATOM 3700 O O . GLY A 1 449 ? -35.260 -0.193 19.741 1.00 79.81 449 GLY A O 1
ATOM 3701 N N . HIS A 1 450 ? -33.832 -0.423 21.456 1.00 78.88 450 HIS A N 1
ATOM 3702 C CA . HIS A 1 450 ? -32.770 0.410 20.880 1.00 78.88 450 HIS A CA 1
ATOM 3703 C C . HIS A 1 450 ? -31.696 -0.364 20.095 1.00 78.88 450 HIS A C 1
ATOM 3705 O O . HIS A 1 450 ? -30.785 0.239 19.533 1.00 78.88 450 HIS A O 1
ATOM 3711 N N . GLY A 1 451 ? -31.788 -1.697 20.022 1.00 74.25 451 GLY A N 1
ATOM 3712 C CA . GLY A 1 451 ? -30.889 -2.519 19.199 1.00 74.25 451 GLY A CA 1
ATOM 3713 C C . GLY A 1 451 ? -29.420 -2.523 19.647 1.00 74.25 451 GLY A C 1
ATOM 3714 O O . GLY A 1 451 ? -28.554 -2.907 18.865 1.00 74.25 451 GLY A O 1
ATOM 3715 N N . CYS A 1 452 ? -29.120 -2.112 20.886 1.00 80.44 452 CYS A N 1
ATOM 3716 C CA . CYS A 1 452 ? -27.749 -2.040 21.390 1.00 80.44 452 CYS A CA 1
ATOM 3717 C C . CYS A 1 452 ? -27.079 -3.432 21.424 1.00 80.44 452 CYS A C 1
ATOM 3719 O O . CYS A 1 452 ? -27.702 -4.414 21.852 1.00 80.44 452 CYS A O 1
ATOM 3721 N N . PRO A 1 453 ? -25.814 -3.560 20.994 1.00 84.19 453 PRO A N 1
ATOM 3722 C CA . PRO A 1 453 ? -25.081 -4.821 21.084 1.00 84.19 453 PRO A CA 1
ATOM 3723 C C . PRO A 1 453 ? -24.725 -5.160 22.542 1.00 84.19 453 PRO A C 1
ATOM 3725 O O . PRO A 1 453 ? -24.682 -4.286 23.405 1.00 84.19 453 PRO A O 1
ATOM 3728 N N . ARG A 1 454 ? -24.465 -6.443 22.836 1.00 88.25 454 ARG A N 1
ATOM 3729 C CA . ARG A 1 454 ? -24.227 -6.923 24.214 1.00 88.25 454 ARG A CA 1
ATOM 3730 C C . ARG A 1 454 ? -23.043 -6.244 24.902 1.00 88.25 454 ARG A C 1
ATOM 3732 O O . ARG A 1 454 ? -23.145 -5.947 26.084 1.00 88.25 454 ARG A O 1
ATOM 3739 N N . TYR A 1 455 ? -21.961 -5.938 24.182 1.00 86.25 455 TYR A N 1
ATOM 3740 C CA . TYR A 1 455 ? -20.803 -5.258 24.777 1.00 86.25 455 TYR A CA 1
ATOM 3741 C C . TYR A 1 455 ? -21.160 -3.875 25.355 1.00 86.25 455 TYR A C 1
ATOM 3743 O O . TYR A 1 455 ? -20.579 -3.467 26.354 1.00 86.25 455 TYR A O 1
ATOM 3751 N N . VAL A 1 456 ? -22.164 -3.184 24.795 1.00 85.31 456 VAL A N 1
ATOM 3752 C CA . VAL A 1 456 ? -22.674 -1.911 25.340 1.00 85.31 456 VAL A CA 1
ATOM 3753 C C . VAL A 1 456 ? -23.412 -2.138 26.661 1.00 85.31 456 VAL A C 1
ATOM 3755 O O . VAL A 1 456 ? -23.258 -1.355 27.592 1.00 85.31 456 VAL A O 1
ATOM 3758 N N . ALA A 1 457 ? -24.177 -3.228 26.773 1.00 89.88 457 ALA A N 1
ATOM 3759 C CA . ALA A 1 457 ? -24.835 -3.597 28.026 1.00 89.88 457 ALA A CA 1
ATOM 3760 C C . ALA A 1 457 ? -23.816 -3.935 29.123 1.00 89.88 457 ALA A C 1
ATOM 3762 O O . ALA A 1 457 ? -23.955 -3.472 30.248 1.00 89.88 457 ALA A O 1
ATOM 3763 N N . ILE A 1 458 ? -22.756 -4.667 28.774 1.00 90.69 458 ILE A N 1
ATOM 3764 C CA . ILE A 1 458 ? -21.655 -5.011 29.686 1.00 90.69 458 ILE A CA 1
ATOM 3765 C C . ILE A 1 458 ? -20.967 -3.753 30.209 1.00 90.69 458 ILE A C 1
ATOM 3767 O O . ILE A 1 458 ? -20.763 -3.620 31.414 1.00 90.69 458 ILE A O 1
ATOM 3771 N N . GLN A 1 459 ? -20.679 -2.799 29.325 1.00 88.44 459 GLN A N 1
ATOM 3772 C CA . GLN A 1 459 ? -20.104 -1.527 29.740 1.00 88.44 459 GLN A CA 1
ATOM 3773 C C . GLN A 1 459 ? -21.053 -0.727 30.649 1.00 88.44 459 GLN A C 1
ATOM 3775 O O . GLN A 1 459 ? -20.625 -0.206 31.679 1.00 88.44 459 GLN A O 1
ATOM 3780 N N . GLY A 1 460 ? -22.355 -0.722 30.345 1.00 89.44 460 GLY A N 1
ATOM 3781 C CA . GLY A 1 460 ? -23.374 -0.124 31.210 1.00 89.44 460 GLY A CA 1
ATOM 3782 C C . GLY A 1 460 ? -23.432 -0.758 32.604 1.00 89.44 460 GLY A C 1
ATOM 3783 O O . GLY A 1 460 ? -23.554 -0.041 33.596 1.00 89.44 460 GLY A O 1
ATOM 3784 N N . ILE A 1 461 ? -23.284 -2.084 32.700 1.00 91.56 461 ILE A N 1
ATOM 3785 C CA . ILE A 1 461 ? -23.202 -2.811 33.977 1.00 91.56 461 ILE A CA 1
ATOM 3786 C C . ILE A 1 461 ? -21.960 -2.379 34.766 1.00 91.56 461 ILE A C 1
ATOM 3788 O O . ILE A 1 461 ? -22.070 -2.090 35.959 1.00 91.56 461 ILE A O 1
ATOM 3792 N N . MET A 1 462 ? -20.789 -2.319 34.122 1.00 90.38 462 MET A N 1
ATOM 3793 C CA . MET A 1 462 ? -19.543 -1.899 34.775 1.00 90.38 462 MET A CA 1
ATOM 3794 C C . MET A 1 462 ? -19.640 -0.475 35.325 1.00 90.38 462 MET A C 1
ATOM 3796 O O . MET A 1 462 ? -19.288 -0.222 36.477 1.00 90.38 462 MET A O 1
ATOM 3800 N N . GLU A 1 463 ? -20.169 0.452 34.530 1.00 87.88 463 GLU A N 1
ATOM 3801 C CA . GLU A 1 463 ? -20.330 1.850 34.927 1.00 87.88 463 GLU A CA 1
ATOM 3802 C C . GLU A 1 463 ? -21.352 2.006 36.049 1.00 87.88 463 GLU A C 1
ATOM 3804 O O . GLU A 1 463 ? -2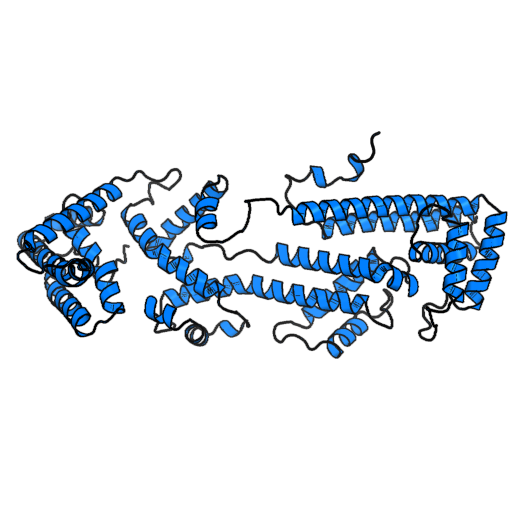1.085 2.701 37.033 1.00 87.88 463 GLU A O 1
ATOM 3809 N N . TYR A 1 464 ? -22.486 1.308 35.953 1.00 89.00 464 TYR A N 1
ATOM 3810 C CA . TYR A 1 464 ? -23.487 1.278 37.013 1.00 89.00 464 TYR A CA 1
ATOM 3811 C C . TYR A 1 464 ? -22.904 0.732 38.322 1.00 89.00 464 TYR A C 1
ATOM 3813 O O . TYR A 1 464 ? -23.119 1.316 39.386 1.00 89.00 464 TYR A O 1
ATOM 3821 N N . TRP A 1 465 ? -22.110 -0.339 38.255 1.00 88.00 465 TRP A N 1
ATOM 3822 C CA . TRP A 1 465 ? -21.426 -0.897 39.418 1.00 88.00 465 TRP A CA 1
ATOM 3823 C C . TRP A 1 465 ? -20.455 0.112 40.046 1.00 88.00 465 TRP A C 1
ATOM 3825 O O . TRP A 1 465 ? -20.538 0.354 41.251 1.00 88.00 465 TRP A O 1
ATOM 3835 N N . ILE A 1 466 ? -19.614 0.783 39.250 1.00 85.38 466 ILE A N 1
ATOM 3836 C CA . ILE A 1 466 ? -18.706 1.840 39.733 1.00 85.38 466 ILE A CA 1
ATOM 3837 C C . ILE A 1 466 ? -19.484 2.964 40.428 1.00 85.38 466 ILE A C 1
ATOM 3839 O O . ILE A 1 466 ? -19.077 3.432 41.492 1.00 85.38 466 ILE A O 1
ATOM 3843 N N . ILE A 1 467 ? -20.605 3.401 39.849 1.00 84.56 467 ILE A N 1
ATOM 3844 C CA . ILE A 1 467 ? -21.448 4.453 40.430 1.00 84.56 467 ILE A CA 1
ATOM 3845 C C . ILE A 1 467 ? -22.059 3.981 41.753 1.00 84.56 467 ILE A C 1
ATOM 3847 O O . ILE A 1 467 ? -22.045 4.731 42.727 1.00 84.56 467 ILE A O 1
ATOM 3851 N N . SER A 1 468 ? -22.530 2.732 41.819 1.00 81.06 468 SER A N 1
ATOM 3852 C CA . SER A 1 468 ? -23.138 2.153 43.024 1.00 81.06 468 SER A CA 1
ATOM 3853 C C . SER A 1 468 ? -22.178 2.065 44.218 1.00 81.06 468 SER A C 1
ATOM 3855 O O . SER A 1 468 ? -22.626 2.065 45.362 1.00 81.06 468 SER A O 1
ATOM 3857 N N . GLN A 1 469 ? -20.863 2.040 43.969 1.00 81.50 469 GLN A N 1
ATOM 3858 C CA . GLN A 1 469 ? -19.845 2.021 45.022 1.00 81.50 469 GLN A CA 1
ATOM 3859 C C . GLN A 1 469 ? -19.477 3.403 45.573 1.00 81.50 469 GLN A C 1
ATOM 3861 O O . GLN A 1 469 ? -18.825 3.491 46.614 1.00 81.50 469 GLN A O 1
ATOM 3866 N N . ARG A 1 470 ? -19.879 4.495 44.914 1.00 79.62 470 ARG A N 1
ATOM 3867 C CA . ARG A 1 470 ? -19.577 5.858 45.370 1.00 79.62 470 ARG A CA 1
ATOM 3868 C C . ARG A 1 470 ? -20.604 6.314 46.399 1.00 79.62 470 ARG A C 1
ATOM 3870 O O . ARG A 1 470 ? -21.625 6.905 46.061 1.00 79.62 470 ARG A O 1
ATOM 3877 N N . SER A 1 471 ? -20.329 6.035 47.670 1.00 64.62 471 SER A N 1
ATOM 3878 C CA . SER A 1 471 ? -21.168 6.450 48.803 1.00 64.62 471 SER A CA 1
ATOM 3879 C C . SER A 1 471 ? -20.989 7.921 49.211 1.00 64.62 471 SER A C 1
ATOM 3881 O O . SER A 1 471 ? -21.724 8.420 50.057 1.00 64.62 471 SER A O 1
ATOM 3883 N N . ASP A 1 472 ? -19.984 8.604 48.665 1.00 65.81 472 ASP A N 1
ATOM 3884 C CA . ASP A 1 472 ? -19.501 9.928 49.072 1.00 65.81 472 ASP A CA 1
ATOM 3885 C C . ASP A 1 472 ? -20.130 11.101 48.298 1.00 65.81 472 ASP A C 1
ATOM 3887 O O . ASP A 1 472 ? -19.975 12.260 48.685 1.00 65.81 472 ASP A O 1
ATOM 3891 N N . ILE A 1 473 ? -20.863 10.823 47.217 1.00 71.88 473 ILE A N 1
ATOM 3892 C CA . ILE A 1 473 ? -21.447 11.832 46.325 1.00 71.88 473 ILE A CA 1
ATOM 3893 C C . ILE A 1 473 ? -22.918 11.489 46.081 1.00 71.88 473 ILE A C 1
ATOM 3895 O O . ILE A 1 473 ? -23.297 10.322 46.077 1.00 71.88 473 ILE A O 1
ATOM 3899 N N . ASN A 1 474 ? -23.761 12.500 45.834 1.00 76.19 474 ASN A N 1
ATOM 3900 C CA . ASN A 1 474 ? -25.124 12.265 45.353 1.00 76.19 474 ASN A CA 1
ATOM 3901 C C . ASN A 1 474 ? -25.077 11.336 44.126 1.00 76.19 474 ASN A C 1
ATOM 3903 O O . ASN A 1 474 ? -24.392 11.651 43.149 1.00 76.19 474 ASN A O 1
ATOM 3907 N N . GLY A 1 475 ? -25.822 10.227 44.178 1.00 69.75 475 GLY A N 1
ATOM 3908 C CA . GLY A 1 475 ? -25.858 9.211 43.128 1.00 69.75 475 GLY A CA 1
ATOM 3909 C C . GLY A 1 475 ? -26.124 9.790 41.740 1.00 69.75 475 GLY A C 1
ATOM 3910 O O . GLY A 1 475 ? -25.493 9.355 40.789 1.00 69.75 475 GLY A O 1
ATOM 3911 N N . GLN A 1 476 ? -26.951 10.834 41.619 1.00 73.06 476 GLN A N 1
ATOM 3912 C CA . GLN A 1 476 ? -27.204 11.506 40.339 1.00 73.06 476 GLN A CA 1
ATOM 3913 C C . GLN A 1 476 ? -25.976 12.271 39.813 1.00 73.06 476 GLN A C 1
ATOM 3915 O O . GLN A 1 476 ? -25.638 12.173 38.638 1.00 73.06 476 GLN A O 1
ATOM 3920 N N . VAL A 1 477 ? -25.248 12.960 40.696 1.00 76.81 477 VAL A N 1
ATOM 3921 C CA . VAL A 1 477 ? -24.011 13.685 40.351 1.00 76.81 477 VAL A CA 1
ATOM 3922 C C . VAL A 1 477 ? -22.876 12.710 40.018 1.00 76.81 477 VAL A C 1
ATOM 3924 O O . VAL A 1 477 ? -22.061 12.977 39.135 1.00 76.81 477 VAL A O 1
ATOM 3927 N N . ALA A 1 478 ? -22.805 11.572 40.714 1.00 76.31 478 ALA A N 1
ATOM 3928 C CA . ALA A 1 478 ? -21.869 10.499 40.390 1.00 76.31 478 ALA A CA 1
ATOM 3929 C C .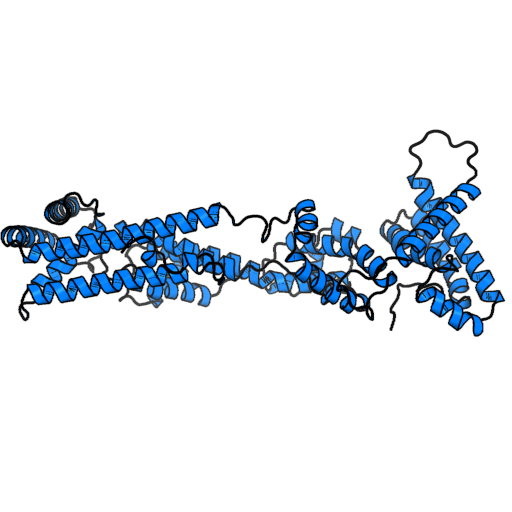 ALA A 1 478 ? -22.179 9.893 39.013 1.00 76.31 478 ALA A C 1
ATOM 3931 O O . ALA A 1 478 ? -21.260 9.678 38.222 1.00 76.31 478 ALA A O 1
ATOM 3932 N N . PHE A 1 479 ? -23.465 9.690 38.721 1.00 79.62 479 PHE A N 1
ATOM 3933 C CA . PHE A 1 479 ? -23.946 9.165 37.450 1.00 79.62 479 PHE A CA 1
ATOM 3934 C C . PHE A 1 479 ? -23.590 10.087 36.282 1.00 79.62 479 PHE A C 1
ATOM 3936 O O . PHE A 1 479 ? -22.963 9.651 35.320 1.00 79.62 479 PHE A O 1
ATOM 3943 N N . GLU A 1 480 ? -23.905 11.379 36.393 1.00 78.12 480 GLU A N 1
ATOM 3944 C CA . GLU A 1 480 ? -23.566 12.376 35.374 1.00 78.12 480 GLU A CA 1
ATOM 3945 C C . GLU A 1 480 ? -22.058 12.418 35.111 1.00 78.12 480 GLU A C 1
ATOM 3947 O O . GLU A 1 480 ? -21.637 12.309 33.964 1.00 78.12 480 GLU A O 1
ATOM 3952 N N . LYS A 1 481 ? -21.222 12.465 36.156 1.00 79.00 481 LYS A N 1
ATOM 3953 C CA . LYS A 1 481 ? -19.760 12.533 35.987 1.00 79.00 481 LYS A CA 1
ATOM 3954 C C . LYS A 1 481 ? -19.161 11.313 35.287 1.00 79.00 481 LYS A C 1
ATOM 3956 O O . LYS A 1 481 ? -18.270 11.479 34.457 1.00 79.00 481 LYS A O 1
ATOM 3961 N N . VAL A 1 482 ? -19.591 10.104 35.652 1.00 80.50 482 VAL A N 1
ATOM 3962 C CA . VAL A 1 482 ? -19.039 8.866 35.078 1.00 80.50 482 VAL A CA 1
ATOM 3963 C C . VAL A 1 482 ? -19.507 8.707 33.633 1.00 80.50 482 VAL A C 1
ATOM 3965 O O . VAL A 1 482 ? -18.672 8.577 32.739 1.00 80.50 482 VAL A O 1
ATOM 3968 N N . ILE A 1 483 ? -20.815 8.813 33.384 1.00 82.56 483 ILE A N 1
ATOM 3969 C CA . ILE A 1 483 ? -21.383 8.594 32.050 1.00 82.56 483 ILE A CA 1
ATOM 3970 C C . ILE A 1 483 ? -20.971 9.694 31.071 1.00 82.56 483 ILE A C 1
ATOM 3972 O O . ILE A 1 483 ? -20.621 9.391 29.930 1.00 82.56 483 ILE A O 1
ATOM 3976 N N . GLU A 1 484 ? -20.959 10.967 31.480 1.00 80.00 484 GLU A N 1
ATOM 3977 C CA . GLU A 1 484 ? -20.520 12.050 30.591 1.00 80.00 484 GLU A CA 1
ATOM 3978 C C . GLU A 1 484 ? -19.032 11.947 30.263 1.00 80.00 484 GLU A C 1
ATOM 3980 O O . GLU A 1 484 ? -18.658 12.163 29.111 1.00 80.00 484 GLU A O 1
ATOM 3985 N N . GLY A 1 485 ? -18.191 11.551 31.225 1.00 77.75 485 GLY A N 1
ATOM 3986 C CA . GLY A 1 485 ? -16.767 11.311 30.989 1.00 77.75 485 GLY A CA 1
ATOM 3987 C C . GLY A 1 485 ? -16.521 10.197 29.968 1.00 77.75 485 GLY A C 1
ATOM 3988 O O . GLY A 1 485 ? -15.735 10.378 29.032 1.00 77.75 485 GLY A O 1
ATOM 3989 N N . VAL A 1 486 ? -17.242 9.079 30.094 1.00 77.69 486 VAL A N 1
ATOM 3990 C CA . VAL A 1 486 ? -17.177 7.955 29.146 1.00 77.69 486 VAL A CA 1
ATOM 3991 C C . VAL A 1 486 ? -17.672 8.385 27.770 1.00 77.69 486 VAL A C 1
ATOM 3993 O O . VAL A 1 486 ? -16.960 8.214 26.783 1.00 77.69 486 VAL A O 1
ATOM 3996 N N . CYS A 1 487 ? -18.856 8.996 27.688 1.00 80.25 487 CYS A N 1
ATOM 3997 C CA . CYS A 1 487 ? -19.448 9.408 26.416 1.00 80.25 487 CYS A CA 1
ATOM 3998 C C . CYS A 1 487 ? -18.595 10.466 25.704 1.00 80.25 487 CYS A C 1
ATOM 4000 O O . CYS A 1 487 ? -18.472 10.443 24.479 1.00 80.25 487 CYS A O 1
ATOM 4002 N N . HIS A 1 488 ? -17.993 11.393 26.456 1.00 79.06 488 HIS A N 1
ATOM 4003 C CA . HIS A 1 488 ? -17.075 12.386 25.908 1.00 79.06 488 HIS A CA 1
ATOM 4004 C C . HIS A 1 488 ? -15.822 11.725 25.332 1.00 79.06 488 HIS A C 1
ATOM 4006 O O . HIS A 1 488 ? -15.441 12.024 24.201 1.00 79.06 488 HIS A O 1
ATOM 4012 N N . THR A 1 489 ? -15.233 10.787 26.077 1.00 76.12 489 THR A N 1
ATOM 4013 C CA . THR A 1 489 ? -14.074 10.003 25.634 1.00 76.12 489 THR A CA 1
ATOM 4014 C C . THR A 1 489 ? -14.410 9.209 24.375 1.00 76.12 489 THR A C 1
ATOM 4016 O O . THR A 1 489 ? -13.736 9.364 23.367 1.00 76.12 489 THR A O 1
ATOM 4019 N N . TRP A 1 490 ? -15.520 8.469 24.359 1.00 75.31 490 TRP A N 1
ATOM 4020 C CA . TRP A 1 490 ? -15.997 7.741 23.179 1.00 75.31 490 TRP A CA 1
ATOM 4021 C C . TRP A 1 490 ? -16.155 8.633 21.947 1.00 75.31 490 TRP A C 1
ATOM 4023 O O . TRP A 1 490 ? -15.614 8.326 20.887 1.00 75.31 490 TRP A O 1
ATOM 4033 N N . LYS A 1 491 ? -16.846 9.772 22.073 1.00 76.50 491 LYS A N 1
ATOM 4034 C CA . LYS A 1 491 ? -17.039 10.705 20.951 1.00 76.50 491 LYS A CA 1
ATOM 4035 C C . LYS A 1 491 ? -15.723 11.299 20.453 1.00 76.50 491 LYS A C 1
ATOM 4037 O O . LYS A 1 491 ? -15.551 11.453 19.245 1.00 76.50 491 LYS A O 1
ATOM 4042 N N . LYS A 1 492 ? -14.804 11.626 21.365 1.00 76.00 492 LYS A N 1
ATOM 4043 C CA . LYS A 1 492 ? -13.465 12.116 21.025 1.00 76.00 492 LYS A CA 1
ATOM 4044 C C . LYS A 1 492 ? -12.671 11.049 20.267 1.00 76.00 492 LYS A C 1
ATOM 4046 O O . LYS A 1 492 ? -12.139 11.339 19.202 1.00 76.00 492 LYS A O 1
ATOM 4051 N N . ASN A 1 493 ? -12.675 9.818 20.762 1.00 71.06 493 ASN A N 1
ATOM 4052 C CA . ASN A 1 493 ? -11.937 8.694 20.190 1.00 71.06 493 ASN A CA 1
ATOM 4053 C C . ASN A 1 493 ? -12.447 8.334 18.790 1.00 71.06 493 ASN A C 1
ATOM 4055 O O . ASN A 1 493 ? -11.654 8.094 17.889 1.00 71.06 493 ASN A O 1
ATOM 4059 N N . ILE A 1 494 ? -13.764 8.386 18.567 1.00 71.00 494 ILE A N 1
ATOM 4060 C CA . ILE A 1 494 ? -14.368 8.215 17.236 1.00 71.00 494 ILE A CA 1
ATOM 4061 C C . ILE A 1 494 ? -13.893 9.308 16.261 1.00 71.00 494 ILE A C 1
ATOM 4063 O O . ILE A 1 494 ? -13.665 9.033 15.083 1.00 71.00 494 ILE A O 1
ATOM 4067 N N . ALA A 1 495 ? -13.743 10.549 16.735 1.00 68.75 495 ALA A N 1
ATOM 4068 C CA . ALA A 1 495 ? -13.259 11.651 15.909 1.00 68.75 495 ALA A CA 1
ATOM 4069 C C . ALA A 1 495 ? -11.765 11.519 15.567 1.00 68.75 495 ALA A C 1
ATOM 4071 O O . ALA A 1 495 ? -11.382 11.822 14.439 1.00 68.75 495 ALA A O 1
ATOM 4072 N N . GLU A 1 496 ? -10.939 11.060 16.510 1.00 69.31 496 GLU A N 1
ATOM 4073 C CA . GLU A 1 496 ? -9.510 10.793 16.288 1.00 69.31 496 GLU A CA 1
ATOM 4074 C C . GLU A 1 496 ? -9.314 9.595 15.349 1.00 69.31 496 GLU A C 1
ATOM 4076 O O . GLU A 1 496 ? -8.640 9.732 14.332 1.00 69.31 496 GLU A O 1
ATOM 4081 N N . LEU A 1 497 ? -10.035 8.491 15.579 1.00 67.06 497 LEU A N 1
ATOM 4082 C CA . LEU A 1 497 ? -10.063 7.329 14.688 1.00 67.06 497 LEU A CA 1
ATOM 4083 C C . LEU A 1 497 ? -10.366 7.736 13.240 1.00 67.06 497 LEU A C 1
ATOM 4085 O O . LEU A 1 497 ? -9.664 7.333 12.322 1.00 67.06 497 LEU A O 1
ATOM 4089 N N . TRP A 1 498 ? -11.375 8.585 13.033 1.00 66.88 498 TRP A N 1
ATOM 4090 C CA . TRP A 1 498 ? -11.702 9.104 11.704 1.00 66.88 498 TRP A CA 1
ATOM 4091 C C . TRP A 1 498 ? -10.555 9.892 11.063 1.00 66.88 498 TRP A C 1
ATOM 4093 O O . TRP A 1 498 ? -10.357 9.828 9.849 1.00 66.88 498 TRP A O 1
ATOM 4103 N N . MET A 1 499 ? -9.826 10.680 11.849 1.00 65.75 499 MET A N 1
ATOM 4104 C CA . MET A 1 499 ? -8.712 11.472 11.333 1.00 65.75 499 MET A CA 1
ATOM 4105 C C . MET A 1 499 ? -7.540 10.594 10.904 1.00 65.75 499 MET A C 1
ATOM 4107 O O . MET A 1 499 ? -6.894 10.930 9.909 1.00 65.75 499 MET A O 1
ATOM 4111 N N . ASP A 1 500 ? -7.329 9.479 11.598 1.00 61.84 500 ASP A N 1
ATOM 4112 C CA . ASP A 1 500 ? -6.204 8.581 11.362 1.00 61.84 500 ASP A CA 1
ATOM 4113 C C . ASP A 1 500 ? -6.489 7.517 10.290 1.00 61.84 500 ASP A C 1
ATOM 4115 O O . ASP A 1 500 ? -5.581 7.119 9.564 1.00 61.84 500 ASP A O 1
ATOM 4119 N N . THR A 1 501 ? -7.745 7.083 10.126 1.00 54.78 501 THR A N 1
ATOM 4120 C CA . THR A 1 501 ? -8.126 6.047 9.143 1.00 54.78 501 THR A CA 1
ATOM 4121 C C . THR A 1 501 ? -8.658 6.603 7.821 1.00 54.78 501 THR A C 1
ATOM 4123 O O . THR A 1 501 ? -9.054 5.843 6.931 1.00 54.78 501 THR A O 1
ATOM 4126 N N . ARG A 1 502 ? -8.695 7.932 7.650 1.00 57.09 502 ARG A N 1
ATOM 4127 C CA . ARG A 1 502 ? -9.210 8.550 6.420 1.00 57.09 502 ARG A CA 1
ATOM 4128 C C . ARG A 1 502 ? -8.315 8.244 5.219 1.00 57.09 502 ARG A C 1
ATOM 4130 O O . ARG A 1 502 ? -7.107 8.443 5.235 1.00 57.09 502 ARG A O 1
ATOM 4137 N N . TYR A 1 503 ? -8.957 7.886 4.114 1.00 54.34 503 TYR A N 1
ATOM 4138 C CA . TYR A 1 503 ? -8.277 7.537 2.867 1.00 54.34 503 TYR A CA 1
ATOM 4139 C C . TYR A 1 503 ? -7.712 8.739 2.075 1.00 54.34 503 TYR A C 1
ATOM 4141 O O . TYR A 1 503 ? -7.031 8.526 1.074 1.00 54.34 503 TYR A O 1
ATOM 4149 N N . TYR A 1 504 ? -7.993 9.994 2.469 1.00 53.44 504 TYR A N 1
ATOM 4150 C CA . TYR A 1 504 ? -7.620 11.193 1.696 1.00 53.44 504 TYR A CA 1
ATOM 4151 C C . TYR A 1 504 ? -7.205 12.388 2.575 1.00 53.44 504 TYR A C 1
ATOM 4153 O O . TYR A 1 504 ? -7.893 12.726 3.540 1.00 53.44 504 TYR A O 1
ATOM 4161 N N . GLU A 1 505 ? -6.126 13.082 2.186 1.00 45.75 505 GLU A N 1
ATOM 4162 C CA . GLU A 1 505 ? -5.594 14.268 2.889 1.00 45.75 505 GLU A CA 1
ATOM 4163 C C . GLU A 1 505 ? -5.863 15.623 2.194 1.00 45.75 505 GLU A C 1
ATOM 4165 O O . GLU A 1 505 ? -5.762 16.669 2.843 1.00 45.75 505 GLU A O 1
ATOM 4170 N N . GLU A 1 506 ? -6.214 15.651 0.900 1.00 43.62 506 GLU A N 1
ATOM 4171 C CA . GLU A 1 506 ? -6.293 16.903 0.125 1.00 43.62 506 GLU A CA 1
ATOM 4172 C C . GLU A 1 506 ? -7.457 17.840 0.513 1.00 43.62 506 GLU A C 1
ATOM 4174 O O . GLU A 1 506 ? -8.569 17.423 0.843 1.00 43.62 506 GLU A O 1
ATOM 4179 N N . SER A 1 507 ? -7.211 19.151 0.389 1.00 36.53 507 SER A N 1
ATOM 4180 C CA . SER A 1 507 ? -8.143 20.246 0.710 1.00 36.53 507 SER A CA 1
ATOM 4181 C C . SER A 1 507 ? -9.415 20.282 -0.145 1.00 36.53 507 SER A C 1
ATOM 4183 O O . SER A 1 507 ? -10.430 20.822 0.291 1.00 36.53 507 SER A O 1
ATOM 4185 N N . CYS A 1 508 ? -9.418 19.670 -1.334 1.00 37.91 508 CYS A N 1
ATOM 4186 C CA . CYS A 1 508 ? -10.618 19.559 -2.169 1.00 37.91 508 CYS A CA 1
ATOM 4187 C C . CYS A 1 508 ? -11.735 18.709 -1.518 1.00 37.91 508 CYS A C 1
ATOM 4189 O O . CYS A 1 508 ? -12.891 18.788 -1.936 1.00 37.91 508 CYS A O 1
ATOM 4191 N N . TYR A 1 509 ? -11.424 17.984 -0.435 1.00 45.72 509 TYR A N 1
ATOM 4192 C CA . TYR A 1 509 ? -12.359 17.180 0.354 1.00 45.72 509 TYR A CA 1
ATOM 4193 C C . TYR A 1 509 ? -12.796 17.836 1.676 1.00 45.72 509 TYR A C 1
ATOM 4195 O O . TYR A 1 509 ? -13.315 17.154 2.559 1.00 45.72 509 TYR A O 1
ATOM 4203 N N . ASP A 1 510 ? -12.689 19.162 1.819 1.00 41.53 510 ASP A N 1
ATOM 4204 C CA . ASP A 1 510 ? -13.232 19.907 2.974 1.00 41.53 510 ASP A CA 1
ATOM 4205 C C . ASP A 1 510 ? -14.741 19.656 3.218 1.00 41.53 510 ASP A C 1
ATOM 4207 O O . ASP A 1 510 ? -15.229 19.781 4.344 1.00 41.53 510 ASP A O 1
ATOM 4211 N N . LEU A 1 511 ? -15.482 19.203 2.198 1.00 40.03 511 LEU A N 1
ATOM 4212 C CA . LEU A 1 511 ? -16.867 18.718 2.311 1.00 40.03 511 LEU A CA 1
ATOM 4213 C C . LEU A 1 511 ? -17.015 17.422 3.137 1.00 40.03 511 LEU A C 1
ATOM 4215 O O . LEU A 1 511 ? -18.084 17.190 3.702 1.00 40.03 511 LEU A O 1
ATOM 4219 N N . LEU A 1 512 ? -15.964 16.600 3.223 1.00 39.41 512 LEU A N 1
ATOM 4220 C CA . LEU A 1 512 ? -15.896 15.338 3.974 1.00 39.41 512 LEU A CA 1
ATOM 4221 C C . LEU A 1 512 ? -15.327 15.517 5.395 1.00 39.41 512 LEU A C 1
ATOM 4223 O O . LEU A 1 512 ? -15.493 14.628 6.225 1.00 39.41 512 LEU A O 1
ATOM 4227 N N . ARG A 1 513 ? -14.706 16.667 5.708 1.00 41.84 513 ARG A N 1
ATOM 4228 C CA . ARG A 1 513 ? -14.070 16.943 7.014 1.00 41.84 513 ARG A CA 1
ATOM 4229 C C . ARG A 1 513 ? -15.040 17.147 8.183 1.00 41.84 513 ARG A C 1
ATOM 4231 O O . ARG A 1 513 ? -14.616 17.069 9.327 1.00 41.84 513 ARG A O 1
ATOM 4238 N N . ASN A 1 514 ? -16.318 17.439 7.932 1.00 47.81 514 ASN A N 1
ATOM 4239 C CA . ASN A 1 514 ? -17.307 17.727 8.982 1.00 47.81 514 ASN A CA 1
ATOM 4240 C C . ASN A 1 514 ? -18.638 16.991 8.732 1.00 47.81 514 ASN A C 1
ATOM 4242 O O . ASN A 1 514 ? -19.636 17.635 8.390 1.00 47.81 514 ASN A O 1
ATOM 4246 N N . PRO A 1 515 ? -18.695 15.657 8.906 1.00 39.91 515 PRO A N 1
ATOM 4247 C CA . PRO A 1 515 ? -19.921 14.886 8.678 1.00 39.91 515 PRO A CA 1
ATOM 4248 C C . PRO A 1 515 ? -21.091 15.360 9.561 1.00 39.91 515 PRO A C 1
ATOM 4250 O O . PRO A 1 515 ? -22.232 15.417 9.103 1.00 39.91 515 PRO A O 1
ATOM 4253 N N . LEU A 1 516 ? -20.803 15.807 10.788 1.00 40.34 516 LEU A N 1
ATOM 4254 C CA . LEU A 1 516 ? -21.806 16.227 11.774 1.00 40.34 516 LEU A CA 1
ATOM 4255 C C . LEU A 1 516 ? -22.440 17.600 11.492 1.00 40.34 516 LEU A C 1
ATOM 4257 O O . LEU A 1 516 ? -23.546 17.860 11.953 1.00 40.34 516 LEU A O 1
ATOM 4261 N N . LYS A 1 517 ? -21.797 18.477 10.705 1.00 46.12 517 LYS A N 1
ATOM 4262 C CA . LYS A 1 517 ? -22.347 19.816 10.404 1.00 46.12 517 LYS A CA 1
ATOM 4263 C C . LYS A 1 517 ? -23.419 19.822 9.310 1.00 46.12 517 LYS A C 1
ATOM 4265 O O . LYS A 1 517 ? -24.064 20.850 9.132 1.00 46.12 517 LYS A O 1
ATOM 4270 N N . LYS A 1 518 ? -23.581 18.732 8.548 1.00 38.66 518 LYS A N 1
ATOM 4271 C CA . LYS A 1 518 ? -24.532 18.672 7.418 1.00 38.66 518 LYS A CA 1
ATOM 4272 C C . LYS A 1 518 ? -25.605 17.582 7.518 1.00 38.66 518 LYS A C 1
ATOM 4274 O O . LYS A 1 518 ? -26.562 17.659 6.758 1.00 38.66 518 LYS A O 1
ATOM 4279 N N . ILE A 1 519 ? -25.471 16.598 8.413 1.00 35.25 519 ILE A N 1
ATOM 4280 C CA . ILE A 1 519 ? -26.476 15.525 8.589 1.00 35.25 519 ILE A CA 1
ATOM 4281 C C . ILE A 1 519 ? -27.553 15.910 9.617 1.00 35.25 519 ILE A C 1
ATOM 4283 O O . ILE A 1 519 ? -28.674 15.417 9.539 1.00 35.25 519 ILE A O 1
ATOM 4287 N N . LEU A 1 520 ? -27.254 16.833 10.533 1.00 28.16 520 LEU A N 1
ATOM 4288 C CA . LEU A 1 520 ? -28.255 17.443 11.403 1.00 28.16 520 LEU A CA 1
ATOM 4289 C C . LEU A 1 520 ? -28.713 18.764 10.763 1.00 28.16 520 LEU A C 1
ATOM 4291 O O . LEU A 1 520 ? -27.932 19.722 10.762 1.00 28.16 520 LEU A O 1
ATOM 4295 N N . PRO A 1 521 ? -29.921 18.848 10.170 1.00 29.83 521 PRO A N 1
ATOM 4296 C CA . PRO A 1 521 ? -30.513 20.150 9.908 1.00 29.83 521 PRO A CA 1
ATOM 4297 C C . PRO A 1 521 ? -30.714 20.865 11.253 1.00 29.83 521 PRO A C 1
ATOM 4299 O O . PRO A 1 521 ? -30.995 20.220 12.263 1.00 29.83 521 PRO A O 1
ATOM 4302 N N . LYS A 1 522 ? -30.500 22.183 11.257 1.00 32.81 522 LYS A N 1
ATOM 4303 C CA . LYS A 1 522 ? -30.866 23.041 12.390 1.00 32.81 522 LYS A CA 1
ATOM 4304 C C . LYS A 1 522 ? -32.348 22.937 12.713 1.00 32.81 522 LYS A C 1
ATOM 4306 O O . LYS A 1 522 ? -33.131 22.833 11.741 1.00 32.81 522 LYS A O 1
#

Sequence (522 aa):
MLNMNLFGSWVDGEATRDAVPFCRALVQVAVATQNSKLRRFILHDMLPATIKRLCTDLPCAVQRTIKKLSCQLNSSKSQKASKDLWILCQEIYAVHIQNQDFTAENPGNVNRRGQFKDWLARQKKELFAKASYDIPVGFPSDLWNWEFEDEFQRYLPTYIDILYEVDAMDCPEYGCSRSSTLLEKLRPEFRLKHGINSFRDRHMWTINDMIKRKLPAEYSKRRSRQMDKWLCKLISSKPYFKHSDERQSAMTWLMEDSPLDANLSELDVQDAVDIFYNTILFYLEPQFHPLIREGQKDFLIKVAHQFVFAEETNSCKPLEPESRDFPGHLQPYASSYIHTMKLQSKDKSVLQFVEKNNVKSRFGNLDDKLIKLSLEDRAQIVDTIRQVDIYSENLKNITADDKLKVCLQNLVHELKEEGFFNVDNDSIDWEKTCFVSLIDEFKELVFKGHGCPRYVAIQGIMEYWIISQRSDINGQVAFEKVIEGVCHTWKKNIAELWMDTRYYEESCYDLLRNPLKKILPK